Protein AF-0000000077267134 (afdb_homodimer)

pLDDT: mean 88.97, std 12.23, range [21.78, 98.44]

Sequence (560 aa):
MHARSVDGQFRLDPKGKKVLKPWKDDPPGSPCFHYQNRLGTGVVPVRLVSFPCSGNTWFRYLVESATGIFTGSVYNDKHLYEGGYRGELEVPDNGKTLLQKTHAFTYTIKQYLSDFKKRYSNNELFHPALLLIRNPARAIISFYKFTVSESHTGQIDEKHFHSEEFHRLFNIWLAHWESLVLDRLLGSRAPVYVVYYEELVASPLHTLRQVFTFLGTPVNEGRMRCLENHLEGKFKRRGNKHIDPYTPEEKNYINVATHKVNHTLQMLGYPPLPTYPDVMMHARSVDGQFRLDPKGKKVLKPWKDDPPGSPCFHYQNRLGTGVVPVRLVSFPCSGNTWFRYLVESATGIFTGSVYNDKHLYEGGYRGELEVPDNGKTLLQKTHAFTYTIKQYLSDFKKRYSNNELFHPALLLIRNPARAIISFYKFTVSESHTGQIDEKHFHSEEFHRLFNIWLAHWESLVLDRLLGSRAPVYVVYYEELVASPLHTLRQVFTFLGTPVNEGRMRCLENHLEGKFKRRGNKHIDPYTPEEKNYINVATHKVNHTLQMLGYPPLPTYPDVM

Secondary structure (DSSP, 8-state):
-----TTSSS-B-TT---EE-TTTTSPTT-TTTT--EE-BSSPPPEEEEE-TTSSHHHHHHHHHHHHSB--EESS--HHHHHTT-TTTTSPTTSSS-SEEEE-S-SS-HHHHHH-HHHHHTT-GGGS-EEEEE--HHHHHHHHHHHHHH-STT----GGGGGSHHHHHHHHHHHHHHHHHHHHHHHH-SS-EEEEEHHHHHH-HHHHHHHHHHHHTPPP-HHHHHHHHT--S-S-------------HHHHHHHHHHHHHHHHHHHHTTPPPPPP-GGG-/-----TTSSS-B-TT---EE-TTTTSPTT-TTTT--EE-BSSPPP-EEEE-TTSSHHHHHHHHHHHHSB--EESS--HHHHHTT-TTTTSPTTSSS-S-EEE-S-SS-HHHHHH-HHHHHTT-GGGS-EEEEE--HHHHHHHHHHHHHHTSTT----GGGGGSHHHHHHHHHHHHHHHHHHHHHHHH-SS-EEEEEHHHHHH-HHHHHHHHHHHHTPPP-HHHHHHHHT--S-S-------------HHHHHHHHHHHHHHHHHHHHTTPPPPPP-TTT-

Nearest PDB structures (foldseek):
  5x2b-assembly8_H  TM=5.931E-01  e=7.982E-07  Mus musculus
  2zvq-assembly1_X  TM=5.721E-01  e=7.361E-06  Mus musculus
  3u3r-assembly1_A  TM=5.781E-01  e=3.110E-05  Homo sapiens
  5x2b-assembly7_G  TM=5.443E-01  e=3.724E-05  Mus musculus
  2z6v-assembly1_A  TM=5.030E-01  e=9.530E-04  Mycobacterium avium

InterPro domains:
  IPR027417 P-loop containing nucleoside triphosphate hydrolase [G3DSA:3.40.50.300] (34-263)
  IPR027417 P-loop containing nucleoside triphosphate hydrolase [SSF52540] (46-254)
  IPR051589 Sialate:O-sulfotransferase [PTHR45964] (44-275)

Structure (mmCIF, N/CA/C/O backbone):
data_AF-0000000077267134-model_v1
#
loop_
_entity.id
_entity.type
_entity.pdbx_description
1 polymer Sulfotransferase
#
loop_
_atom_site.group_PDB
_atom_site.id
_atom_site.type_symbol
_atom_site.label_atom_id
_atom_site.label_alt_id
_atom_site.label_comp_id
_atom_site.label_asym_id
_atom_site.label_entity_id
_atom_site.label_seq_id
_atom_site.pdbx_PDB_ins_code
_atom_site.Cartn_x
_atom_site.Cartn_y
_atom_site.Cartn_z
_atom_site.occupancy
_atom_site.B_iso_or_equiv
_atom_site.auth_seq_id
_atom_site.auth_comp_id
_atom_site.auth_asym_id
_atom_site.auth_atom_id
_atom_site.pdbx_PDB_model_num
ATOM 1 N N . MET A 1 1 ? 21.516 -33.344 -33.75 1 21.78 1 MET A N 1
ATOM 2 C CA . MET A 1 1 ? 20.109 -33.688 -33.781 1 21.78 1 MET A CA 1
ATOM 3 C C . MET A 1 1 ? 19.344 -32.969 -32.688 1 21.78 1 MET A C 1
ATOM 5 O O . MET A 1 1 ? 19.516 -33.25 -31.5 1 21.78 1 MET A O 1
ATOM 9 N N . HIS A 1 2 ? 19.141 -31.703 -32.812 1 30.14 2 HIS A N 1
ATOM 10 C CA . HIS A 1 2 ? 18.547 -30.781 -31.859 1 30.14 2 HIS A CA 1
ATOM 11 C C . HIS A 1 2 ? 17.188 -31.281 -31.375 1 30.14 2 HIS A C 1
ATOM 13 O O . HIS A 1 2 ? 16.297 -31.516 -32.188 1 30.14 2 HIS A O 1
ATOM 19 N N . ALA A 1 3 ? 17.25 -32.219 -30.406 1 35.53 3 ALA A N 1
ATOM 20 C CA . ALA A 1 3 ? 16.062 -32.875 -29.891 1 35.53 3 ALA A CA 1
ATOM 21 C C . ALA A 1 3 ? 14.852 -31.953 -29.922 1 35.53 3 ALA A C 1
ATOM 23 O O . ALA A 1 3 ? 14.898 -30.844 -29.375 1 35.53 3 ALA A O 1
ATOM 24 N N . ARG A 1 4 ? 14.148 -32 -30.953 1 39.78 4 ARG A N 1
ATOM 25 C CA . ARG A 1 4 ? 12.828 -31.422 -31.172 1 39.78 4 ARG A CA 1
ATOM 26 C C . ARG A 1 4 ? 11.953 -31.562 -29.938 1 39.78 4 ARG A C 1
ATOM 28 O O . ARG A 1 4 ? 12.062 -32.562 -29.203 1 39.78 4 ARG A O 1
ATOM 35 N N . SER A 1 5 ? 11.367 -30.375 -29.312 1 41.56 5 SER A N 1
ATOM 36 C CA . SER A 1 5 ? 10.531 -30.094 -28.156 1 41.56 5 SER A CA 1
ATOM 37 C C . SER A 1 5 ? 9.289 -30.969 -28.141 1 41.56 5 SER A C 1
ATOM 39 O O . SER A 1 5 ? 8.859 -31.453 -29.188 1 41.56 5 SER A O 1
ATOM 41 N N . VAL A 1 6 ? 8.898 -31.562 -27.156 1 41.94 6 VAL A N 1
ATOM 42 C CA . VAL A 1 6 ? 7.73 -32.438 -27.094 1 41.94 6 VAL A CA 1
ATOM 43 C C . VAL A 1 6 ? 6.754 -32.094 -28.203 1 41.94 6 VAL A C 1
ATOM 45 O O . VAL A 1 6 ? 6.477 -32.906 -29.078 1 41.94 6 VAL A O 1
ATOM 48 N N . ASP A 1 7 ? 5.859 -31.219 -28.156 1 49.53 7 ASP A N 1
ATOM 49 C CA . ASP A 1 7 ? 4.871 -30.875 -29.172 1 49.53 7 ASP A CA 1
ATOM 50 C C . ASP A 1 7 ? 5.352 -29.703 -30.047 1 49.53 7 ASP A C 1
ATOM 52 O O . ASP A 1 7 ? 4.543 -29.016 -30.672 1 49.53 7 ASP A O 1
ATOM 56 N N . GLY A 1 8 ? 6.793 -29.562 -30.109 1 51.44 8 GLY A N 1
ATOM 57 C CA . GLY A 1 8 ? 7.418 -28.594 -30.984 1 51.44 8 GLY A CA 1
ATOM 58 C C . GLY A 1 8 ? 7.43 -27.188 -30.422 1 51.44 8 GLY A C 1
ATOM 59 O O . GLY A 1 8 ? 7.922 -26.25 -31.062 1 51.44 8 GLY A O 1
ATOM 60 N N . GLN A 1 9 ? 6.867 -27.031 -29.234 1 62.84 9 GLN A N 1
ATOM 61 C CA . GLN A 1 9 ? 6.723 -25.656 -28.75 1 62.84 9 GLN A CA 1
ATOM 62 C C . GLN A 1 9 ? 7.832 -25.297 -27.766 1 62.84 9 GLN A C 1
ATOM 64 O O . GLN A 1 9 ? 8.383 -24.203 -27.828 1 62.84 9 GLN A O 1
ATOM 69 N N . PHE A 1 10 ? 8.234 -26.219 -26.875 1 73.88 10 PHE A N 1
ATOM 70 C CA . PHE A 1 10 ? 9.258 -26 -25.859 1 73.88 10 PHE A CA 1
ATOM 71 C C . PHE A 1 10 ? 10.391 -27.016 -25.984 1 73.88 10 PHE A C 1
ATOM 73 O O . PHE A 1 10 ? 10.156 -28.156 -26.375 1 73.88 10 PHE A O 1
ATOM 80 N N . ARG A 1 11 ? 11.688 -26.484 -25.781 1 80.12 11 ARG A N 1
ATOM 81 C CA . ARG A 1 11 ? 12.789 -27.438 -25.625 1 80.12 11 ARG A CA 1
ATOM 82 C C . ARG A 1 11 ? 12.688 -28.156 -24.281 1 80.12 11 ARG A C 1
ATOM 84 O O . ARG A 1 11 ? 12.406 -27.547 -23.25 1 80.12 11 ARG A O 1
ATOM 91 N N . LEU A 1 12 ? 12.688 -29.516 -24.328 1 84.81 12 LEU A N 1
ATOM 92 C CA . LEU A 1 12 ? 12.539 -30.344 -23.125 1 84.81 12 LEU A CA 1
ATOM 93 C C . LEU A 1 12 ? 13.898 -30.703 -22.547 1 84.81 12 LEU A C 1
ATOM 95 O O . LEU A 1 12 ? 14.898 -30.766 -23.266 1 84.81 12 LEU A O 1
ATOM 99 N N . ASP A 1 13 ? 13.914 -30.781 -21.266 1 82.06 13 ASP A N 1
ATOM 100 C CA . ASP A 1 13 ? 15.125 -31.234 -20.594 1 82.06 13 ASP A CA 1
ATOM 101 C C . ASP A 1 13 ? 15.531 -32.625 -21.062 1 82.06 13 ASP A C 1
ATOM 103 O O . ASP A 1 13 ? 14.805 -33.594 -20.844 1 82.06 13 ASP A O 1
ATOM 107 N N . PRO A 1 14 ? 16.641 -32.75 -21.812 1 72.81 14 PRO A N 1
ATOM 108 C CA . PRO A 1 14 ? 17.016 -34.031 -22.375 1 72.81 14 PRO A CA 1
ATOM 109 C C . PRO A 1 14 ? 17.312 -35.062 -21.312 1 72.81 14 PRO A C 1
ATOM 111 O O . PRO A 1 14 ? 17.203 -36.281 -21.562 1 72.81 14 PRO A O 1
ATOM 114 N N . LYS A 1 15 ? 17.859 -34.562 -20.188 1 70.88 15 LYS A N 1
ATOM 115 C CA . LYS A 1 15 ? 18.25 -35.469 -19.109 1 70.88 15 LYS A CA 1
ATOM 116 C C . LYS A 1 15 ? 17.094 -35.688 -18.141 1 70.88 15 LYS A C 1
ATOM 118 O O . LYS A 1 15 ? 17.266 -36.344 -17.109 1 70.88 15 LYS A O 1
ATOM 123 N N . GLY A 1 16 ? 15.812 -35.219 -18.5 1 66.25 16 GLY A N 1
ATOM 124 C CA . GLY A 1 16 ? 14.766 -35.125 -17.5 1 66.25 16 GLY A CA 1
ATOM 125 C C . GLY A 1 16 ? 14.055 -36.438 -17.266 1 66.25 16 GLY A C 1
ATOM 126 O O . GLY A 1 16 ? 13.586 -37.094 -18.203 1 66.25 16 GLY A O 1
ATOM 127 N N . LYS A 1 17 ? 14.211 -36.969 -16.047 1 77.44 17 LYS A N 1
ATOM 128 C CA . LYS A 1 17 ? 13.602 -38.219 -15.625 1 77.44 17 LYS A CA 1
ATOM 129 C C . LYS A 1 17 ? 12.188 -38 -15.094 1 77.44 17 LYS A C 1
ATOM 131 O O . LYS A 1 17 ? 11.43 -38.969 -14.93 1 77.44 17 LYS A O 1
ATOM 136 N N . LYS A 1 18 ? 11.844 -36.781 -15.016 1 86.31 18 LYS A N 1
ATOM 137 C CA . LYS A 1 18 ? 10.516 -36.5 -14.477 1 86.31 18 LYS A CA 1
ATOM 138 C C . LYS A 1 18 ? 9.477 -36.438 -15.594 1 86.31 18 LYS A C 1
ATOM 140 O O . LYS A 1 18 ? 9.562 -35.562 -16.453 1 86.31 18 LYS A O 1
ATOM 145 N N . VAL A 1 19 ? 8.648 -37.375 -15.648 1 91.44 19 VAL A N 1
ATOM 146 C CA . VAL A 1 19 ? 7.605 -37.406 -16.656 1 91.44 19 VAL A CA 1
ATOM 147 C C . VAL A 1 19 ? 6.258 -37.719 -16.016 1 91.44 19 VAL A C 1
ATOM 149 O O . VAL A 1 19 ? 6.18 -38.531 -15.078 1 91.44 19 VAL A O 1
ATOM 152 N N . LEU A 1 20 ? 5.203 -37 -16.422 1 93.56 20 LEU A N 1
ATOM 153 C CA . LEU A 1 20 ? 3.842 -37.25 -15.953 1 93.56 20 LEU A CA 1
ATOM 154 C C . LEU A 1 20 ? 2.863 -37.281 -17.125 1 93.56 20 LEU A C 1
ATOM 156 O O . LEU A 1 20 ? 2.91 -36.438 -18 1 93.56 20 LEU A O 1
ATOM 160 N N . LYS A 1 21 ? 2.076 -38.312 -17.125 1 92.69 21 LYS A N 1
ATOM 161 C CA . LYS A 1 21 ? 0.956 -38.344 -18.062 1 92.69 21 LYS A CA 1
ATOM 162 C C . LYS A 1 21 ? -0.325 -37.844 -17.406 1 92.69 21 LYS A C 1
ATOM 164 O O . LYS A 1 21 ? -0.958 -38.562 -16.625 1 92.69 21 LYS A O 1
ATOM 169 N N . PRO A 1 22 ? -0.737 -36.625 -17.781 1 92.5 22 PRO A N 1
ATOM 170 C CA . PRO A 1 22 ? -1.852 -36 -17.047 1 92.5 22 PRO A CA 1
ATOM 171 C C . PRO A 1 22 ? -3.174 -36.75 -17.281 1 92.5 22 PRO A C 1
ATOM 173 O O . PRO A 1 22 ? -4.066 -36.688 -16.422 1 92.5 22 PRO A O 1
ATOM 176 N N . TRP A 1 23 ? -3.328 -37.438 -18.359 1 94 23 TRP A N 1
ATOM 177 C CA . TRP A 1 23 ? -4.605 -38.062 -18.719 1 94 23 TRP A CA 1
ATOM 178 C C . TRP A 1 23 ? -4.438 -39.562 -18.953 1 94 23 TRP A C 1
ATOM 180 O O . TRP A 1 23 ? -5.047 -40.125 -19.859 1 94 23 TRP A O 1
ATOM 190 N N . LYS A 1 24 ? -3.609 -40.125 -18.156 1 89.94 24 LYS A N 1
ATOM 191 C CA . LYS A 1 24 ? -3.299 -41.562 -18.281 1 89.94 24 LYS A CA 1
ATOM 192 C C . LYS A 1 24 ? -4.531 -42.406 -18.016 1 89.94 24 LYS A C 1
ATOM 194 O O . LYS A 1 24 ? -4.609 -43.562 -18.453 1 89.94 24 LYS A O 1
ATOM 199 N N . ASP A 1 25 ? -5.449 -41.844 -17.281 1 89.38 25 ASP A N 1
ATOM 200 C CA . ASP A 1 25 ? -6.621 -42.625 -16.875 1 89.38 25 ASP A CA 1
ATOM 201 C C . ASP A 1 25 ? -7.711 -42.562 -17.938 1 89.38 25 ASP A C 1
ATOM 203 O O . ASP A 1 25 ? -8.781 -43.156 -17.766 1 89.38 25 ASP A O 1
ATOM 207 N N . ASP A 1 26 ? -7.488 -41.781 -18.984 1 92 26 ASP A N 1
ATOM 208 C CA . ASP A 1 26 ? -8.445 -41.75 -20.078 1 92 26 ASP A CA 1
ATOM 209 C C . ASP A 1 26 ? -8.625 -43.156 -20.688 1 92 26 ASP A C 1
ATOM 211 O O . ASP A 1 26 ? -7.723 -44 -20.609 1 92 26 ASP A O 1
ATOM 215 N N . PRO A 1 27 ? -9.812 -43.469 -21.25 1 89.69 27 PRO A N 1
ATOM 216 C CA . PRO A 1 27 ? -10.031 -44.781 -21.875 1 89.69 27 PRO A CA 1
ATOM 217 C C . PRO A 1 27 ? -9.031 -45.062 -22.984 1 89.69 27 PRO A C 1
ATOM 219 O O . PRO A 1 27 ? -8.5 -44.156 -23.609 1 89.69 27 PRO A O 1
ATOM 222 N N . PRO A 1 28 ? -8.867 -46.406 -23.094 1 84.44 28 PRO A N 1
ATOM 223 C CA . PRO A 1 28 ? -7.969 -46.781 -24.188 1 84.44 28 PRO A CA 1
ATOM 224 C C . PRO A 1 28 ? -8.391 -46.188 -25.531 1 84.44 28 PRO A C 1
ATOM 226 O O . PRO A 1 28 ? -9.578 -46.156 -25.844 1 84.44 28 PRO A O 1
ATOM 229 N N . GLY A 1 29 ? -7.531 -45.688 -26.281 1 87.94 29 GLY A N 1
ATOM 230 C CA . GLY A 1 29 ? -7.816 -45.094 -27.578 1 87.94 29 GLY A CA 1
ATOM 231 C C . GLY A 1 29 ? -8.008 -43.594 -27.531 1 87.94 29 GLY A C 1
ATOM 232 O O . GLY A 1 29 ? -8.102 -42.938 -28.562 1 87.94 29 GLY A O 1
ATOM 233 N N . SER A 1 30 ? -8.078 -43.031 -26.359 1 91.12 30 SER A N 1
ATOM 234 C CA . SER A 1 30 ? -8.188 -41.594 -26.234 1 91.12 30 SER A CA 1
ATOM 235 C C . SER A 1 30 ? -6.977 -40.875 -26.828 1 91.12 30 SER A C 1
ATOM 237 O O . SER A 1 30 ? -5.836 -41.281 -26.578 1 91.12 30 SER A O 1
ATOM 239 N N . PRO A 1 31 ? -7.254 -39.875 -27.625 1 92.38 31 PRO A N 1
ATOM 240 C CA . PRO A 1 31 ? -6.133 -39.094 -28.172 1 92.38 31 PRO A CA 1
ATOM 241 C C . PRO A 1 31 ? -5.336 -38.375 -27.109 1 92.38 31 PRO A C 1
ATOM 243 O O . PRO A 1 31 ? -4.23 -37.875 -27.375 1 92.38 31 PRO A O 1
ATOM 246 N N . CYS A 1 32 ? -5.836 -38.312 -25.906 1 95.38 32 CYS A N 1
ATOM 247 C CA . CYS A 1 32 ? -5.199 -37.5 -24.859 1 95.38 32 CYS A CA 1
ATOM 248 C C . CYS A 1 32 ? -4.184 -38.344 -24.094 1 95.38 32 CYS A C 1
ATOM 250 O O . CYS A 1 32 ? -3.344 -37.781 -23.375 1 95.38 32 CYS A O 1
ATOM 252 N N . PHE A 1 33 ? -4.219 -39.625 -24.266 1 92.25 33 PHE A N 1
ATOM 253 C CA . PHE A 1 33 ? -3.465 -40.594 -23.453 1 92.25 33 PHE A CA 1
ATOM 254 C C . PHE A 1 33 ? -1.968 -40.406 -23.672 1 92.25 33 PHE A C 1
ATOM 256 O O . PHE A 1 33 ? -1.17 -40.688 -22.766 1 92.25 33 PHE A O 1
ATOM 263 N N . HIS A 1 34 ? -1.582 -39.938 -24.766 1 88.81 34 HIS A N 1
ATOM 264 C CA . HIS A 1 34 ? -0.178 -39.969 -25.172 1 88.81 34 HIS A CA 1
ATOM 265 C C . HIS A 1 34 ? 0.542 -38.719 -24.672 1 88.81 34 HIS A C 1
ATOM 267 O O . HIS A 1 34 ? 1.772 -38.625 -24.719 1 88.81 34 HIS A O 1
ATOM 273 N N . TYR A 1 35 ? -0.201 -37.719 -24.203 1 92.81 35 TYR A N 1
ATOM 274 C CA . TYR A 1 35 ? 0.438 -36.469 -23.797 1 92.81 35 TYR A CA 1
ATOM 275 C C . TYR A 1 35 ? 1.226 -36.656 -22.5 1 92.81 35 TYR A C 1
ATOM 277 O O . TYR A 1 35 ? 0.796 -37.406 -21.609 1 92.81 35 TYR A O 1
ATOM 285 N N . GLN A 1 36 ? 2.41 -36 -22.438 1 92.62 36 GLN A N 1
ATOM 286 C CA . GLN A 1 36 ? 3.293 -36.062 -21.281 1 92.62 36 GLN A CA 1
ATOM 287 C C . GLN A 1 36 ? 3.709 -34.656 -20.859 1 92.62 36 GLN A C 1
ATOM 289 O O . GLN A 1 36 ? 3.887 -33.781 -21.703 1 92.62 36 GLN A O 1
ATOM 294 N N . ASN A 1 37 ? 3.766 -34.469 -19.578 1 94.62 37 ASN A N 1
ATOM 295 C CA . ASN A 1 37 ? 4.41 -33.281 -19.016 1 94.62 37 ASN A CA 1
ATOM 296 C C . ASN A 1 37 ? 5.859 -33.562 -18.641 1 94.62 37 ASN A C 1
ATOM 298 O O . ASN A 1 37 ? 6.172 -34.625 -18.109 1 94.62 37 ASN A O 1
ATOM 302 N N . ARG A 1 38 ? 6.707 -32.625 -18.891 1 94.25 38 ARG A N 1
ATOM 303 C CA . ARG A 1 38 ? 8.133 -32.781 -18.625 1 94.25 38 ARG A CA 1
ATOM 304 C C . ARG A 1 38 ? 8.742 -31.438 -18.203 1 94.25 38 ARG A C 1
ATOM 306 O O . ARG A 1 38 ? 8.094 -30.391 -18.281 1 94.25 38 ARG A O 1
ATOM 313 N N . LEU A 1 39 ? 9.969 -31.531 -17.719 1 93.75 39 LEU A N 1
ATOM 314 C CA . LEU A 1 39 ? 10.734 -30.328 -17.484 1 93.75 39 LEU A CA 1
ATOM 315 C C . LEU A 1 39 ? 11.258 -29.75 -18.797 1 93.75 39 LEU A C 1
ATOM 317 O O . LEU A 1 39 ? 11.617 -30.484 -19.703 1 93.75 39 LEU A O 1
ATOM 321 N N . GLY A 1 40 ? 11.242 -28.438 -18.828 1 90.88 40 GLY A N 1
ATOM 322 C CA . GLY A 1 40 ? 11.82 -27.781 -19.984 1 90.88 40 GLY A CA 1
ATOM 323 C C . GLY A 1 40 ? 13.297 -27.453 -19.812 1 90.88 40 GLY A C 1
ATOM 324 O O . GLY A 1 40 ? 13.945 -27.969 -18.906 1 90.88 40 GLY A O 1
ATOM 325 N N . THR A 1 41 ? 13.844 -26.797 -20.859 1 89.19 41 THR A N 1
ATOM 326 C CA . THR A 1 41 ? 15.188 -26.234 -20.797 1 89.19 41 THR A CA 1
ATOM 327 C C . THR A 1 41 ? 15.211 -24.844 -21.422 1 89.19 41 THR A C 1
ATOM 329 O O . THR A 1 41 ? 14.547 -24.594 -22.438 1 89.19 41 THR A O 1
ATOM 332 N N . GLY A 1 42 ? 15.922 -23.953 -20.719 1 86.81 42 GLY A N 1
ATOM 333 C CA . GLY A 1 42 ? 16.016 -22.594 -21.234 1 86.81 42 GLY A CA 1
ATOM 334 C C . GLY A 1 42 ? 14.734 -21.812 -21.109 1 86.81 42 GLY A C 1
ATOM 335 O O . GLY A 1 42 ? 14.453 -20.922 -21.922 1 86.81 42 GLY A O 1
ATOM 336 N N . VAL A 1 43 ? 13.852 -22.203 -20.25 1 86.62 43 VAL A N 1
ATOM 337 C CA . VAL A 1 43 ? 12.578 -21.531 -20.031 1 86.62 43 VAL A CA 1
ATOM 338 C C . VAL A 1 43 ? 12.789 -20.25 -19.234 1 86.62 43 VAL A C 1
ATOM 340 O O . VAL A 1 43 ? 13.508 -20.25 -18.219 1 86.62 43 VAL A O 1
ATOM 343 N N . VAL A 1 44 ? 12.32 -19.141 -19.688 1 81.5 44 VAL A N 1
ATOM 344 C CA . VAL A 1 44 ? 12.391 -17.891 -18.938 1 81.5 44 VAL A CA 1
ATOM 345 C C . VAL A 1 44 ? 11.383 -17.922 -17.797 1 81.5 44 VAL A C 1
ATOM 347 O O . VAL A 1 44 ? 10.188 -18.109 -18.016 1 81.5 44 VAL A O 1
ATOM 350 N N . PRO A 1 45 ? 11.891 -17.734 -16.688 1 81.5 45 PRO A N 1
ATOM 351 C CA . PRO A 1 45 ? 10.984 -17.859 -15.539 1 81.5 45 PRO A CA 1
ATOM 352 C C . PRO A 1 45 ? 10.016 -16.672 -15.422 1 81.5 45 PRO A C 1
ATOM 354 O O . PRO A 1 45 ? 10.414 -15.531 -15.617 1 81.5 45 PRO A O 1
ATOM 357 N N . VAL A 1 46 ? 8.75 -16.953 -15.258 1 93.88 46 VAL A N 1
ATOM 358 C CA . VAL A 1 46 ? 7.691 -16 -14.945 1 93.88 46 VAL A CA 1
ATOM 359 C C . VAL A 1 46 ? 7.117 -16.312 -13.562 1 93.88 46 VAL A C 1
ATOM 361 O O . VAL A 1 46 ? 6.875 -17.469 -13.227 1 93.88 46 VAL A O 1
ATOM 364 N N . ARG A 1 47 ? 7.012 -15.266 -12.75 1 94.81 47 ARG A N 1
ATOM 365 C CA . ARG A 1 47 ? 6.449 -15.477 -11.422 1 94.81 47 ARG A CA 1
ATOM 366 C C . ARG A 1 47 ? 4.93 -15.57 -11.477 1 94.81 47 ARG A C 1
ATOM 368 O O . ARG A 1 47 ? 4.277 -14.812 -12.195 1 94.81 47 ARG A O 1
ATOM 375 N N . LEU A 1 48 ? 4.441 -16.578 -10.867 1 96.38 48 LEU A N 1
ATOM 376 C CA . LEU A 1 48 ? 3.014 -16.641 -10.578 1 96.38 48 LEU A CA 1
ATOM 377 C C . LEU A 1 48 ? 2.73 -16.141 -9.156 1 96.38 48 LEU A C 1
ATOM 379 O O . LEU A 1 48 ? 2.92 -16.891 -8.195 1 96.38 48 LEU A O 1
ATOM 383 N N . VAL A 1 49 ? 2.293 -14.906 -9.078 1 95.69 49 VAL A N 1
ATOM 384 C CA . VAL A 1 49 ? 2.143 -14.227 -7.797 1 95.69 49 VAL A CA 1
ATOM 385 C C . VAL A 1 49 ? 0.67 -14.195 -7.395 1 95.69 49 VAL A C 1
ATOM 387 O O . VAL A 1 49 ? -0.19 -13.82 -8.195 1 95.69 49 VAL A O 1
ATOM 390 N N . SER A 1 50 ? 0.446 -14.602 -6.156 1 96.38 50 SER A N 1
ATOM 391 C CA . SER A 1 50 ? -0.925 -14.523 -5.66 1 96.38 50 SER A CA 1
ATOM 392 C C . SER A 1 50 ? -0.966 -14.547 -4.137 1 96.38 50 SER A C 1
ATOM 394 O O . SER A 1 50 ? -0.01 -14.984 -3.492 1 96.38 50 SER A O 1
ATOM 396 N N . PHE A 1 51 ? -2.033 -13.977 -3.582 1 96.25 51 PHE A N 1
ATOM 397 C CA . PHE A 1 51 ? -2.365 -14.266 -2.193 1 96.25 51 PHE A CA 1
ATOM 398 C C . PHE A 1 51 ? -2.57 -15.758 -1.987 1 96.25 51 PHE A C 1
ATOM 400 O O . PHE A 1 51 ? -3.047 -16.453 -2.887 1 96.25 51 PHE A O 1
ATOM 407 N N . PRO A 1 52 ? -2.219 -16.328 -0.8 1 94.5 52 PRO A N 1
ATOM 408 C CA . PRO A 1 52 ? -2.387 -17.766 -0.585 1 94.5 52 PRO A CA 1
ATOM 409 C C . PRO A 1 52 ? -3.824 -18.234 -0.809 1 94.5 52 PRO A C 1
ATOM 411 O O . PRO A 1 52 ? -4.77 -17.516 -0.477 1 94.5 52 PRO A O 1
ATOM 414 N N . CYS A 1 53 ? -3.975 -19.391 -1.388 1 93.62 53 CYS A N 1
ATOM 415 C CA . CYS A 1 53 ? -5.246 -20.078 -1.614 1 93.62 53 CYS A CA 1
ATOM 416 C C . CYS A 1 53 ? -6.133 -19.266 -2.555 1 93.62 53 CYS A C 1
ATOM 418 O O . CYS A 1 53 ? -7.336 -19.141 -2.32 1 93.62 53 CYS A O 1
ATOM 420 N N . SER A 1 54 ? -5.473 -18.734 -3.578 1 95.19 54 SER A N 1
ATOM 421 C CA . SER A 1 54 ? -6.191 -17.969 -4.594 1 95.19 54 SER A CA 1
ATOM 422 C C . SER A 1 54 ? -6.25 -18.719 -5.918 1 95.19 54 SER A C 1
ATOM 424 O O . SER A 1 54 ? -6.398 -18.125 -6.98 1 95.19 54 SER A O 1
ATOM 426 N N . GLY A 1 55 ? -6.012 -20.016 -5.891 1 93.38 55 GLY A N 1
ATOM 427 C CA . GLY A 1 55 ? -6.242 -20.828 -7.066 1 93.38 55 GLY A CA 1
ATOM 428 C C . GLY A 1 55 ? -4.973 -21.141 -7.836 1 93.38 55 GLY A C 1
ATOM 429 O O . GLY A 1 55 ? -5.027 -21.562 -9 1 93.38 55 GLY A O 1
ATOM 430 N N . ASN A 1 56 ? -3.826 -20.984 -7.211 1 92.94 56 ASN A N 1
ATOM 431 C CA . ASN A 1 56 ? -2.543 -21.203 -7.867 1 92.94 56 ASN A CA 1
ATOM 432 C C . ASN A 1 56 ? -2.379 -22.656 -8.312 1 92.94 56 ASN A C 1
ATOM 434 O O . ASN A 1 56 ? -1.931 -22.922 -9.43 1 92.94 56 ASN A O 1
ATOM 438 N N . THR A 1 57 ? -2.768 -23.578 -7.395 1 93 57 THR A N 1
ATOM 439 C CA . THR A 1 57 ? -2.578 -24.984 -7.691 1 93 57 THR A CA 1
ATOM 440 C C . THR A 1 57 ? -3.389 -25.391 -8.922 1 93 57 THR A C 1
ATOM 442 O O . THR A 1 57 ? -2.879 -26.078 -9.812 1 93 57 THR A O 1
ATOM 445 N N . TRP A 1 58 ? -4.582 -24.969 -8.984 1 95.12 58 TRP A N 1
ATOM 446 C CA . TRP A 1 58 ? -5.43 -25.281 -10.133 1 95.12 58 TRP A CA 1
ATOM 447 C C . TRP A 1 58 ? -4.902 -24.609 -11.398 1 95.12 58 TRP A C 1
ATOM 449 O O . TRP A 1 58 ? -4.867 -25.219 -12.461 1 95.12 58 TRP A O 1
ATOM 459 N N . PHE A 1 59 ? -4.52 -23.344 -11.258 1 96.56 59 PHE A N 1
ATOM 460 C CA . PHE A 1 59 ? -3.969 -22.609 -12.391 1 96.56 59 PHE A CA 1
ATOM 461 C C . PHE A 1 59 ? -2.736 -23.312 -12.945 1 96.56 59 PHE A C 1
ATOM 463 O O . PHE A 1 59 ? -2.598 -23.469 -14.164 1 96.56 59 PHE A O 1
ATOM 470 N N . ARG A 1 60 ? -1.893 -23.766 -12.094 1 96.06 60 ARG A N 1
ATOM 471 C CA . ARG A 1 60 ? -0.694 -24.484 -12.5 1 96.06 60 ARG A CA 1
ATOM 472 C C . ARG A 1 60 ? -1.057 -25.781 -13.211 1 96.06 60 ARG A C 1
ATOM 474 O O . ARG A 1 60 ? -0.414 -26.156 -14.195 1 96.06 60 ARG A O 1
ATOM 481 N N . TYR A 1 61 ? -2.045 -26.484 -12.711 1 95.69 61 TYR A N 1
ATOM 482 C CA . TYR A 1 61 ? -2.529 -27.688 -13.391 1 95.69 61 TYR A CA 1
ATOM 483 C C . TYR A 1 61 ? -2.936 -27.375 -14.828 1 95.69 61 TYR A C 1
ATOM 485 O O . TYR A 1 61 ? -2.541 -28.078 -15.758 1 95.69 61 TYR A O 1
ATOM 493 N N . LEU A 1 62 ? -3.676 -26.312 -14.984 1 96.62 62 LEU A N 1
ATOM 494 C CA . LEU A 1 62 ? -4.156 -25.922 -16.312 1 96.62 62 LEU A CA 1
ATOM 495 C C . LEU A 1 62 ? -2.988 -25.594 -17.234 1 96.62 62 LEU A C 1
ATOM 497 O O . LEU A 1 62 ? -2.951 -26.062 -18.375 1 96.62 62 LEU A O 1
ATOM 501 N N . VAL A 1 63 ? -2.043 -24.859 -16.75 1 96.06 63 VAL A N 1
ATOM 502 C CA . VAL A 1 63 ? -0.905 -24.422 -17.547 1 96.06 63 VAL A CA 1
ATOM 503 C C . VAL A 1 63 ? -0.055 -25.641 -17.938 1 96.06 63 VAL A C 1
ATOM 505 O O . VAL A 1 63 ? 0.322 -25.781 -19.109 1 96.06 63 VAL A O 1
ATOM 508 N N . GLU A 1 64 ? 0.212 -26.516 -17 1 95.44 64 GLU A N 1
ATOM 509 C CA . GLU A 1 64 ? 1.006 -27.703 -17.266 1 95.44 64 GLU A CA 1
ATOM 510 C C . GLU A 1 64 ? 0.305 -28.609 -18.281 1 95.44 64 GLU A C 1
ATOM 512 O O . GLU A 1 64 ? 0.944 -29.156 -19.188 1 95.44 64 GLU A O 1
ATOM 517 N N . SER A 1 65 ? -0.958 -28.766 -18.062 1 95.38 65 SER A N 1
ATOM 518 C CA . SER A 1 65 ? -1.73 -29.609 -18.969 1 95.38 65 SER A CA 1
ATOM 519 C C . SER A 1 65 ? -1.775 -29.047 -20.375 1 95.38 65 SER A C 1
ATOM 521 O O . SER A 1 65 ? -1.697 -29.781 -21.359 1 95.38 65 SER A O 1
ATOM 523 N N . ALA A 1 66 ? -1.839 -27.781 -20.484 1 95.38 66 ALA A N 1
ATOM 524 C CA . ALA A 1 66 ? -1.986 -27.125 -21.781 1 95.38 66 ALA A CA 1
ATOM 525 C C . ALA A 1 66 ? -0.646 -27.031 -22.5 1 95.38 66 ALA A C 1
ATOM 527 O O . ALA A 1 66 ? -0.6 -26.984 -23.734 1 95.38 66 ALA A O 1
ATOM 528 N N . THR A 1 67 ? 0.463 -27.031 -21.828 1 93.5 67 THR A N 1
ATOM 529 C CA . THR A 1 67 ? 1.751 -26.75 -22.453 1 93.5 67 THR A CA 1
ATOM 530 C C . THR A 1 67 ? 2.623 -28 -22.469 1 93.5 67 THR A C 1
ATOM 532 O O . THR A 1 67 ? 3.535 -28.125 -23.281 1 93.5 67 THR A O 1
ATOM 535 N N . GLY A 1 68 ? 2.438 -28.828 -21.438 1 93.56 68 GLY A N 1
ATOM 536 C CA . GLY A 1 68 ? 3.285 -30 -21.266 1 93.56 68 GLY A CA 1
ATOM 537 C C . GLY A 1 68 ? 4.551 -29.719 -20.484 1 93.56 68 GLY A C 1
ATOM 538 O O . GLY A 1 68 ? 5.426 -30.578 -20.375 1 93.56 68 GLY A O 1
ATOM 539 N N . ILE A 1 69 ? 4.66 -28.5 -19.922 1 94.06 69 ILE A N 1
ATOM 540 C CA . ILE A 1 69 ? 5.844 -28.109 -19.172 1 94.06 69 ILE A CA 1
ATOM 541 C C . ILE A 1 69 ? 5.477 -27.922 -17.703 1 94.06 69 ILE A C 1
ATOM 543 O O . ILE A 1 69 ? 4.473 -27.266 -17.375 1 94.06 69 ILE A O 1
ATOM 547 N N . PHE A 1 70 ? 6.297 -28.469 -16.828 1 95 70 PHE A N 1
ATOM 548 C CA . PHE A 1 70 ? 6.039 -28.359 -15.406 1 95 70 PHE A CA 1
ATOM 549 C C . PHE A 1 70 ? 6.227 -26.922 -14.93 1 95 70 PHE A C 1
ATOM 551 O O . PHE A 1 70 ? 6.949 -26.141 -15.555 1 95 70 PHE A O 1
ATOM 558 N N . THR A 1 71 ? 5.539 -26.625 -13.883 1 95.44 71 THR A N 1
ATOM 559 C CA . THR A 1 71 ? 5.719 -25.375 -13.156 1 95.44 71 THR A CA 1
ATOM 560 C C . THR A 1 71 ? 6.406 -25.625 -11.82 1 95.44 71 THR A C 1
ATOM 562 O O . THR A 1 71 ? 6.496 -26.766 -11.359 1 95.44 71 THR A O 1
ATOM 565 N N . GLY A 1 72 ? 6.922 -24.547 -11.266 1 93.81 72 GLY A N 1
ATOM 566 C CA . GLY A 1 72 ? 7.605 -24.656 -9.984 1 93.81 72 GLY A CA 1
ATOM 567 C C . GLY A 1 72 ? 7.02 -23.75 -8.914 1 93.81 72 GLY A C 1
ATOM 568 O O . GLY A 1 72 ? 5.977 -23.125 -9.125 1 93.81 72 GLY A O 1
ATOM 569 N N . SER A 1 73 ? 7.602 -23.812 -7.719 1 92.75 73 SER A N 1
ATOM 570 C CA . SER A 1 73 ? 7.242 -23 -6.559 1 92.75 73 SER A CA 1
ATOM 571 C C . SER A 1 73 ? 8.469 -22.688 -5.707 1 92.75 73 SER A C 1
ATOM 573 O O . SER A 1 73 ? 9.383 -23.5 -5.594 1 92.75 73 SER A O 1
ATOM 575 N N . VAL A 1 74 ? 8.406 -21.547 -5.062 1 88 74 VAL A N 1
ATOM 576 C CA . VAL A 1 74 ? 9.508 -21.203 -4.168 1 88 74 VAL A CA 1
ATOM 577 C C . VAL A 1 74 ? 9.344 -21.938 -2.842 1 88 74 VAL A C 1
ATOM 579 O O . VAL A 1 74 ? 10.273 -21.984 -2.031 1 88 74 VAL A O 1
ATOM 582 N N . TYR A 1 75 ? 8.211 -22.609 -2.453 1 86.81 75 TYR A N 1
ATOM 583 C CA . TYR A 1 75 ? 7.895 -23.203 -1.156 1 86.81 75 TYR A CA 1
ATOM 584 C C . TYR A 1 75 ? 8.227 -24.688 -1.14 1 86.81 75 TYR A C 1
ATOM 586 O O . TYR A 1 75 ? 8.281 -25.312 -0.073 1 86.81 75 TYR A O 1
ATOM 594 N N . ASN A 1 76 ? 8.461 -25.344 -2.174 1 86.75 76 ASN A N 1
ATOM 595 C CA . ASN A 1 76 ? 8.789 -26.75 -2.256 1 86.75 76 ASN A CA 1
ATOM 596 C C . ASN A 1 76 ? 7.773 -27.609 -1.5 1 86.75 76 ASN A C 1
ATOM 598 O O . ASN A 1 76 ? 8.125 -28.297 -0.538 1 86.75 76 ASN A O 1
ATOM 602 N N . ASP A 1 77 ? 6.645 -27.844 -1.966 1 89.12 77 ASP A N 1
ATOM 603 C CA . ASP A 1 77 ? 5.566 -28.609 -1.354 1 89.12 77 ASP A CA 1
ATOM 604 C C . ASP A 1 77 ? 5.637 -30.078 -1.769 1 89.12 77 ASP A C 1
ATOM 606 O O . ASP A 1 77 ? 5.309 -30.422 -2.904 1 89.12 77 ASP A O 1
ATOM 610 N N . LYS A 1 78 ? 5.965 -30.969 -0.83 1 90.62 78 LYS A N 1
ATOM 611 C CA . LYS A 1 78 ? 6.117 -32.406 -1.104 1 90.62 78 LYS A CA 1
ATOM 612 C C . LYS A 1 78 ? 4.777 -33.031 -1.476 1 90.62 78 LYS A C 1
ATOM 614 O O . LYS A 1 78 ? 4.723 -33.938 -2.307 1 90.62 78 LYS A O 1
ATOM 619 N N . HIS A 1 79 ? 3.746 -32.562 -0.85 1 89.75 79 HIS A N 1
ATOM 620 C CA . HIS A 1 79 ? 2.418 -33.094 -1.14 1 89.75 79 HIS A CA 1
ATOM 621 C C . HIS A 1 79 ? 2.016 -32.812 -2.584 1 89.75 79 HIS A C 1
ATOM 623 O O . HIS A 1 79 ? 1.484 -33.688 -3.268 1 89.75 79 HIS A O 1
ATOM 629 N N . LEU A 1 80 ? 2.287 -31.641 -3.059 1 91.62 80 LEU A N 1
ATOM 630 C CA . LEU A 1 80 ? 1.989 -31.297 -4.445 1 91.62 80 LEU A CA 1
ATOM 631 C C . LEU A 1 80 ? 2.889 -32.062 -5.402 1 91.62 80 LEU A C 1
ATOM 633 O O . LEU A 1 80 ? 2.443 -32.5 -6.469 1 91.62 80 LEU A O 1
ATOM 637 N N . TYR A 1 81 ? 4.156 -32.188 -5.004 1 93.69 81 TYR A N 1
ATOM 638 C CA . TYR A 1 81 ? 5.066 -33 -5.809 1 93.69 81 TYR A CA 1
ATOM 639 C C . TYR A 1 81 ? 4.512 -34.406 -6.02 1 93.69 81 TYR A C 1
ATOM 641 O O . TYR A 1 81 ? 4.445 -34.875 -7.152 1 93.69 81 TYR A O 1
ATOM 649 N N . GLU A 1 82 ? 4.07 -34.969 -4.941 1 92.31 82 GLU A N 1
ATOM 650 C CA . GLU A 1 82 ? 3.516 -36.312 -5 1 92.31 82 GLU A CA 1
ATOM 651 C C . GLU A 1 82 ? 2.207 -36.344 -5.785 1 92.31 82 GLU A C 1
ATOM 653 O O . GLU A 1 82 ? 1.851 -37.375 -6.375 1 92.31 82 GLU A O 1
ATOM 658 N N . GLY A 1 83 ? 1.594 -35.188 -5.805 1 90.81 83 GLY A N 1
ATOM 659 C CA . GLY A 1 83 ? 0.33 -35.094 -6.516 1 90.81 83 GLY A CA 1
ATOM 660 C C . GLY A 1 83 ? 0.501 -34.844 -8 1 90.81 83 GLY A C 1
ATOM 661 O O . GLY A 1 83 ? -0.482 -34.781 -8.742 1 90.81 83 GLY A O 1
ATOM 662 N N . GLY A 1 84 ? 1.8 -34.75 -8.492 1 92.56 84 GLY A N 1
ATOM 663 C CA . GLY A 1 84 ? 2.023 -34.656 -9.922 1 92.56 84 GLY A CA 1
ATOM 664 C C . GLY A 1 84 ? 2.688 -33.375 -10.344 1 92.56 84 GLY A C 1
ATOM 665 O O . GLY A 1 84 ? 3.014 -33.188 -11.523 1 92.56 84 GLY A O 1
ATOM 666 N N . TYR A 1 85 ? 2.805 -32.438 -9.453 1 94.44 85 TYR A N 1
ATOM 667 C CA . TYR A 1 85 ? 3.508 -31.188 -9.758 1 94.44 85 TYR A CA 1
ATOM 668 C C . TYR A 1 85 ? 5.02 -31.391 -9.672 1 94.44 85 TYR A C 1
ATOM 670 O O . TYR A 1 85 ? 5.664 -30.859 -8.758 1 94.44 85 TYR A O 1
ATOM 678 N N . ARG A 1 86 ? 5.535 -31.953 -10.664 1 94 86 ARG A N 1
ATOM 679 C CA . ARG A 1 86 ? 6.887 -32.5 -10.602 1 94 86 ARG A CA 1
ATOM 680 C C . ARG A 1 86 ? 7.93 -31.391 -10.711 1 94 86 ARG A C 1
ATOM 682 O O . ARG A 1 86 ? 9.125 -31.625 -10.555 1 94 86 ARG A O 1
ATOM 689 N N . GLY A 1 87 ? 7.516 -30.219 -10.984 1 94.19 87 GLY A N 1
ATOM 690 C CA . GLY A 1 87 ? 8.43 -29.094 -10.938 1 94.19 87 GLY A CA 1
ATOM 691 C C . GLY A 1 87 ? 8.641 -28.547 -9.539 1 94.19 87 GLY A C 1
ATOM 692 O O . GLY A 1 87 ? 9.523 -27.734 -9.312 1 94.19 87 GLY A O 1
ATOM 693 N N . GLU A 1 88 ? 7.711 -29.062 -8.664 1 92.56 88 GLU A N 1
ATOM 694 C CA . GLU A 1 88 ? 8.008 -28.781 -7.262 1 92.56 88 GLU A CA 1
ATOM 695 C C . GLU A 1 88 ? 9.406 -29.266 -6.887 1 92.56 88 GLU A C 1
ATOM 697 O O . GLU A 1 88 ? 9.93 -30.203 -7.477 1 92.56 88 GLU A O 1
ATOM 702 N N . LEU A 1 89 ? 10.109 -28.656 -6.02 1 89.38 89 LEU A N 1
ATOM 703 C CA . LEU A 1 89 ? 11.406 -29.016 -5.453 1 89.38 89 LEU A CA 1
ATOM 704 C C . LEU A 1 89 ? 12.539 -28.688 -6.418 1 89.38 89 LEU A C 1
ATOM 706 O O . LEU A 1 89 ? 13.711 -28.891 -6.105 1 89.38 89 LEU A O 1
ATOM 710 N N . GLU A 1 90 ? 12.188 -28.234 -7.652 1 91.56 90 GLU A N 1
ATOM 711 C CA . GLU A 1 90 ? 13.219 -27.656 -8.5 1 91.56 90 GLU A CA 1
ATOM 712 C C . GLU A 1 90 ? 13.695 -26.312 -7.953 1 91.56 90 GLU A C 1
ATOM 714 O O . GLU A 1 90 ? 12.922 -25.578 -7.344 1 91.56 90 GLU A O 1
ATOM 719 N N . VAL A 1 91 ? 14.945 -26.062 -8.188 1 89.44 91 VAL A N 1
ATOM 720 C CA . VAL A 1 91 ? 15.461 -24.75 -7.805 1 89.44 91 VAL A CA 1
ATOM 721 C C . VAL A 1 91 ? 14.766 -23.656 -8.625 1 89.44 91 VAL A C 1
ATOM 723 O O . VAL A 1 91 ? 14.648 -23.781 -9.844 1 89.44 91 VAL A O 1
ATOM 726 N N . PRO A 1 92 ? 14.312 -22.688 -7.887 1 85.94 92 PRO A N 1
ATOM 727 C CA . PRO A 1 92 ? 13.672 -21.609 -8.641 1 85.94 92 PRO A CA 1
ATOM 728 C C . PRO A 1 92 ? 14.609 -20.969 -9.664 1 85.94 92 PRO A C 1
ATOM 730 O O . PRO A 1 92 ? 15.805 -20.828 -9.406 1 85.94 92 PRO A O 1
ATOM 733 N N . ASP A 1 93 ? 14.117 -20.672 -10.859 1 85 93 ASP A N 1
ATOM 734 C CA . ASP A 1 93 ? 14.797 -19.938 -11.922 1 85 93 ASP A CA 1
ATOM 735 C C . ASP A 1 93 ? 15.898 -20.766 -12.555 1 85 93 ASP A C 1
ATOM 737 O O . ASP A 1 93 ? 16.891 -20.234 -13.047 1 85 93 ASP A O 1
ATOM 741 N N . ASN A 1 94 ? 15.805 -22.047 -12.492 1 87.81 94 ASN A N 1
ATOM 742 C CA . ASN A 1 94 ? 16.812 -22.906 -13.094 1 87.81 94 ASN A CA 1
ATOM 743 C C . ASN A 1 94 ? 16.578 -23.094 -14.594 1 87.81 94 ASN A C 1
ATOM 745 O O . ASN A 1 94 ? 17.281 -23.859 -15.25 1 87.81 94 ASN A O 1
ATOM 749 N N . GLY A 1 95 ? 15.531 -22.547 -15.078 1 89.44 95 GLY A N 1
ATOM 750 C CA . GLY A 1 95 ? 15.258 -22.578 -16.516 1 89.44 95 GLY A CA 1
ATOM 751 C C . GLY A 1 95 ? 14.484 -23.797 -16.953 1 89.44 95 GLY A C 1
ATOM 752 O O . GLY A 1 95 ? 14.352 -24.062 -18.141 1 89.44 95 GLY A O 1
ATOM 753 N N . LYS A 1 96 ? 13.898 -24.516 -15.977 1 92.31 96 LYS A N 1
ATOM 754 C CA . LYS A 1 96 ? 13.289 -25.797 -16.328 1 92.31 96 LYS A CA 1
ATOM 755 C C . LYS A 1 96 ? 11.773 -25.734 -16.188 1 92.31 96 LYS A C 1
ATOM 757 O O . LYS A 1 96 ? 11.062 -26.609 -16.703 1 92.31 96 LYS A O 1
ATOM 762 N N . THR A 1 97 ? 11.258 -24.734 -15.461 1 93.62 97 THR A N 1
ATOM 763 C CA . THR A 1 97 ? 9.828 -24.625 -15.195 1 93.62 97 THR A CA 1
ATOM 764 C C . THR A 1 97 ? 9.25 -23.359 -15.805 1 93.62 97 THR A C 1
ATOM 766 O O . THR A 1 97 ? 9.938 -22.328 -15.891 1 93.62 97 THR A O 1
ATOM 769 N N . LEU A 1 98 ? 8.047 -23.422 -16.25 1 92.06 98 LEU A N 1
ATOM 770 C CA . LEU A 1 98 ? 7.418 -22.328 -16.984 1 92.06 98 LEU A CA 1
ATOM 771 C C . LEU A 1 98 ? 6.984 -21.219 -16.031 1 92.06 98 LEU A C 1
ATOM 773 O O . LEU A 1 98 ? 7.082 -20.031 -16.375 1 92.06 98 LEU A O 1
ATOM 777 N N . LEU A 1 99 ? 6.414 -21.531 -14.898 1 94.94 99 LEU A N 1
ATOM 778 C CA . LEU A 1 99 ? 5.973 -20.594 -13.867 1 94.94 99 LEU A CA 1
ATOM 779 C C . LEU A 1 99 ? 6.602 -20.938 -12.516 1 94.94 99 LEU A C 1
ATOM 781 O O . LEU A 1 99 ? 6.891 -22.109 -12.242 1 94.94 99 LEU A O 1
ATOM 785 N N . GLN A 1 100 ? 6.812 -19.875 -11.797 1 93.5 100 GLN A N 1
ATOM 786 C CA . GLN A 1 100 ? 7.27 -20.047 -10.422 1 93.5 100 GLN A CA 1
ATOM 787 C C . GLN A 1 100 ? 6.285 -19.422 -9.438 1 93.5 100 GLN A C 1
ATOM 789 O O . GLN A 1 100 ? 6.191 -18.188 -9.344 1 93.5 100 GLN A O 1
ATOM 794 N N . LYS A 1 101 ? 5.613 -20.25 -8.766 1 94.62 101 LYS A N 1
ATOM 795 C CA . LYS A 1 101 ? 4.629 -19.797 -7.793 1 94.62 101 LYS A CA 1
ATOM 796 C C . LYS A 1 101 ? 5.305 -19.078 -6.629 1 94.62 101 LYS A C 1
ATOM 798 O O . LYS A 1 101 ? 6.297 -19.562 -6.086 1 94.62 101 LYS A O 1
ATOM 803 N N . THR A 1 102 ? 4.762 -17.969 -6.219 1 91.88 102 THR A N 1
ATOM 804 C CA . THR A 1 102 ? 5.23 -17.25 -5.039 1 91.88 102 THR A CA 1
ATOM 805 C C . THR A 1 102 ? 4.102 -16.438 -4.422 1 91.88 102 THR A C 1
ATOM 807 O O . THR A 1 102 ? 3.197 -15.977 -5.125 1 91.88 102 THR A O 1
ATOM 810 N N . HIS A 1 103 ? 4.125 -16.281 -3.123 1 88.38 103 HIS A N 1
ATOM 811 C CA . HIS A 1 103 ? 3.256 -15.344 -2.422 1 88.38 103 HIS A CA 1
ATOM 812 C C . HIS A 1 103 ? 4.023 -14.102 -1.987 1 88.38 103 HIS A C 1
ATOM 814 O O . HIS A 1 103 ? 3.59 -13.383 -1.086 1 88.38 103 HIS A O 1
ATOM 820 N N . ALA A 1 104 ? 5.129 -13.875 -2.67 1 71 104 ALA A N 1
ATOM 821 C CA . ALA A 1 104 ? 5.996 -12.703 -2.574 1 71 104 ALA A CA 1
ATOM 822 C C . ALA A 1 104 ? 6.691 -12.648 -1.218 1 71 104 ALA A C 1
ATOM 824 O O . ALA A 1 104 ? 7.488 -11.742 -0.959 1 71 104 ALA A O 1
ATOM 825 N N . PHE A 1 105 ? 6.301 -13.531 -0.34 1 62.75 105 PHE A N 1
ATOM 826 C CA . PHE A 1 105 ? 6.977 -13.469 0.949 1 62.75 105 PHE A CA 1
ATOM 827 C C . PHE A 1 105 ? 7.66 -14.789 1.268 1 62.75 105 PHE A C 1
ATOM 829 O O . PHE A 1 105 ? 7.188 -15.852 0.864 1 62.75 105 PHE A O 1
ATOM 836 N N . THR A 1 106 ? 8.805 -14.602 1.679 1 59.25 106 THR A N 1
ATOM 837 C CA . THR A 1 106 ? 9.508 -15.773 2.186 1 59.25 106 THR A CA 1
ATOM 838 C C . THR A 1 106 ? 9.539 -15.773 3.711 1 59.25 106 THR A C 1
ATOM 840 O O . THR A 1 106 ? 10.016 -16.734 4.332 1 59.25 106 THR A O 1
ATOM 843 N N . TYR A 1 107 ? 8.75 -14.711 4.242 1 67.5 107 TYR A N 1
ATOM 844 C CA . TYR A 1 107 ? 8.703 -14.531 5.691 1 67.5 107 TYR A CA 1
ATOM 845 C C . TYR A 1 107 ? 7.27 -14.523 6.199 1 67.5 107 TYR A C 1
ATOM 847 O O . TYR A 1 107 ? 6.355 -14.977 5.5 1 67.5 107 TYR A O 1
ATOM 855 N N . THR A 1 108 ? 7.164 -14.031 7.438 1 82.69 108 THR A N 1
ATOM 856 C CA . THR A 1 108 ? 5.801 -13.922 7.949 1 82.69 108 THR A CA 1
ATOM 857 C C . THR A 1 108 ? 5.066 -12.766 7.277 1 82.69 108 THR A C 1
ATOM 859 O O . THR A 1 108 ? 5.691 -11.82 6.793 1 82.69 108 THR A O 1
ATOM 862 N N . ILE A 1 109 ? 3.826 -12.883 7.27 1 86.75 109 ILE A N 1
ATOM 863 C CA . ILE A 1 109 ? 2.986 -11.836 6.688 1 86.75 109 ILE A CA 1
ATOM 864 C C . ILE A 1 109 ? 3.23 -10.516 7.414 1 86.75 109 ILE A C 1
ATOM 866 O O . ILE A 1 109 ? 3.354 -9.469 6.777 1 86.75 109 ILE A O 1
ATOM 870 N N . LYS A 1 110 ? 3.393 -10.516 8.742 1 84.12 110 LYS A N 1
ATOM 871 C CA . LYS A 1 110 ? 3.637 -9.305 9.508 1 84.12 110 LYS A CA 1
ATOM 872 C C . LYS A 1 110 ? 4.969 -8.664 9.125 1 84.12 110 LYS A C 1
ATOM 874 O O . LYS A 1 110 ? 5.066 -7.445 8.992 1 84.12 110 LYS A O 1
ATOM 879 N N . GLN A 1 111 ? 5.91 -9.523 8.898 1 84.25 111 GLN A N 1
ATOM 880 C CA . GLN A 1 111 ? 7.215 -9.016 8.492 1 84.25 111 GLN A CA 1
ATOM 881 C C . GLN A 1 111 ? 7.172 -8.445 7.078 1 84.25 111 GLN A C 1
ATOM 883 O O . GLN A 1 111 ? 7.758 -7.398 6.805 1 84.25 111 GLN A O 1
ATOM 888 N N . TYR A 1 112 ? 6.469 -9.125 6.25 1 85.69 112 TYR A N 1
ATOM 889 C CA . TYR A 1 112 ? 6.281 -8.625 4.895 1 85.69 112 TYR A CA 1
ATOM 890 C C . TYR A 1 112 ? 5.648 -7.238 4.91 1 85.69 112 TYR A C 1
ATOM 892 O O . TYR A 1 112 ? 6.082 -6.34 4.184 1 85.69 112 TYR A O 1
ATOM 900 N N . LEU A 1 113 ? 4.77 -7.012 5.809 1 88.81 113 LEU A N 1
ATOM 901 C CA . LEU A 1 113 ? 3.994 -5.777 5.812 1 88.81 113 LEU A CA 1
ATOM 902 C C . LEU A 1 113 ? 4.773 -4.648 6.48 1 88.81 113 LEU A C 1
ATOM 904 O O . LEU A 1 113 ? 4.707 -3.5 6.043 1 88.81 113 LEU A O 1
ATOM 908 N N . SER A 1 114 ? 5.609 -4.996 7.434 1 87.25 114 SER A N 1
ATOM 909 C CA . SER A 1 114 ? 6.148 -3.934 8.273 1 87.25 114 SER A CA 1
ATOM 910 C C . SER A 1 114 ? 7.633 -3.713 8.008 1 87.25 114 SER A C 1
ATOM 912 O O . SER A 1 114 ? 8.211 -2.732 8.477 1 87.25 114 SER A O 1
ATOM 914 N N . ASP A 1 115 ? 8.25 -4.641 7.266 1 86.19 115 ASP A N 1
ATOM 915 C CA . ASP A 1 115 ? 9.688 -4.586 7.02 1 86.19 115 ASP A CA 1
ATOM 916 C C . ASP A 1 115 ? 9.992 -4.574 5.523 1 86.19 115 ASP A C 1
ATOM 918 O O . ASP A 1 115 ? 9.914 -5.609 4.859 1 86.19 115 ASP A O 1
ATOM 922 N N . PHE A 1 116 ? 10.398 -3.436 5.102 1 87.94 116 PHE A N 1
ATOM 923 C CA . PHE A 1 116 ? 10.594 -3.217 3.672 1 87.94 116 PHE A CA 1
ATOM 924 C C . PHE A 1 116 ? 11.688 -4.129 3.129 1 87.94 116 PHE A C 1
ATOM 926 O O . PHE A 1 116 ? 11.617 -4.578 1.983 1 87.94 116 PHE A O 1
ATOM 933 N N . LYS A 1 117 ? 12.727 -4.43 3.949 1 85.44 117 LYS A N 1
ATOM 934 C CA . LYS A 1 117 ? 13.789 -5.348 3.564 1 85.44 117 LYS A CA 1
ATOM 935 C C . LYS A 1 117 ? 13.242 -6.746 3.295 1 85.44 117 LYS A C 1
ATOM 937 O O . LYS A 1 117 ? 13.594 -7.375 2.291 1 85.44 117 LYS A O 1
ATOM 942 N N . LYS A 1 118 ? 12.406 -7.164 4.133 1 84.88 118 LYS A N 1
ATOM 943 C CA . LYS A 1 118 ? 11.82 -8.492 3.984 1 84.88 118 LYS A CA 1
ATOM 944 C C . LYS A 1 118 ? 10.844 -8.539 2.811 1 84.88 118 LYS A C 1
ATOM 946 O O . LYS A 1 118 ? 10.719 -9.562 2.141 1 84.88 118 LYS A O 1
ATOM 951 N N . ARG A 1 119 ? 10.203 -7.48 2.562 1 87.31 119 ARG A N 1
ATOM 952 C CA . ARG A 1 119 ? 9.211 -7.363 1.498 1 87.31 119 ARG A CA 1
ATOM 953 C C . ARG A 1 119 ? 9.867 -7.453 0.125 1 87.31 119 ARG A C 1
ATOM 955 O O . ARG A 1 119 ? 9.336 -8.086 -0.786 1 87.31 119 ARG A O 1
ATOM 962 N N . TYR A 1 120 ? 11.109 -6.965 -0.032 1 84.75 120 TYR A N 1
ATOM 963 C CA . TYR A 1 120 ? 11.672 -6.848 -1.371 1 84.75 120 TYR A CA 1
ATOM 964 C C . TYR A 1 120 ? 13.07 -7.461 -1.433 1 84.75 120 TYR A C 1
ATOM 966 O O . TYR A 1 120 ? 13.852 -7.145 -2.33 1 84.75 120 TYR A O 1
ATOM 974 N N . SER A 1 121 ? 13.414 -8.312 -0.558 1 72.69 121 SER A N 1
ATOM 975 C CA . SER A 1 121 ? 14.734 -8.93 -0.495 1 72.69 121 SER A CA 1
ATOM 976 C C . SER A 1 121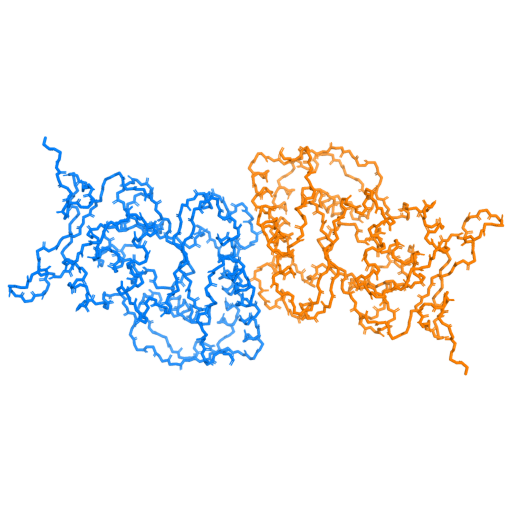 ? 15.016 -9.766 -1.736 1 72.69 121 SER A C 1
ATOM 978 O O . SER A 1 121 ? 16.172 -9.961 -2.117 1 72.69 121 SER A O 1
ATOM 980 N N . ASN A 1 122 ? 14.086 -10.18 -2.5 1 71.75 122 ASN A N 1
ATOM 981 C CA . ASN A 1 122 ? 14.312 -11.172 -3.541 1 71.75 122 ASN A CA 1
ATOM 982 C C . ASN A 1 122 ? 14.148 -10.578 -4.934 1 71.75 122 ASN A C 1
ATOM 984 O O . ASN A 1 122 ? 14.055 -11.312 -5.922 1 71.75 122 ASN A O 1
ATOM 988 N N . ASN A 1 123 ? 14.086 -9.281 -5.074 1 77.88 123 ASN A N 1
ATOM 989 C CA . ASN A 1 123 ? 13.992 -8.586 -6.352 1 77.88 123 ASN A CA 1
ATOM 990 C C . ASN A 1 123 ? 12.789 -9.062 -7.168 1 77.88 123 ASN A C 1
ATOM 992 O O . ASN A 1 123 ? 12.883 -9.195 -8.391 1 77.88 123 ASN A O 1
ATOM 996 N N . GLU A 1 124 ? 11.82 -9.445 -6.477 1 83.12 124 GLU A N 1
ATOM 997 C CA . GLU A 1 124 ? 10.625 -10.016 -7.086 1 83.12 124 GLU A CA 1
ATOM 998 C C . GLU A 1 124 ? 10.016 -9.055 -8.109 1 83.12 124 GLU A C 1
ATOM 1000 O O . GLU A 1 124 ? 9.453 -9.484 -9.117 1 83.12 124 GLU A O 1
ATOM 1005 N N . LEU A 1 125 ? 10.273 -7.816 -7.953 1 89.5 125 LEU A N 1
ATOM 1006 C CA . LEU A 1 125 ? 9.609 -6.809 -8.773 1 89.5 125 LEU A CA 1
ATOM 1007 C C . LEU A 1 125 ? 10.281 -6.688 -10.133 1 89.5 125 LEU A C 1
ATOM 1009 O O . LEU A 1 125 ? 9.734 -6.059 -11.047 1 89.5 125 LEU A O 1
ATOM 1013 N N . PHE A 1 126 ? 11.398 -7.402 -10.289 1 88.31 126 PHE A N 1
ATOM 1014 C CA . PHE A 1 126 ? 12.164 -7.266 -11.523 1 88.31 126 PHE A CA 1
ATOM 1015 C C . PHE A 1 126 ? 11.922 -8.461 -12.438 1 88.31 126 PHE A C 1
ATOM 1017 O O . PHE A 1 126 ? 12.523 -8.555 -13.516 1 88.31 126 PHE A O 1
ATOM 1024 N N . HIS A 1 127 ? 11.07 -9.391 -12.078 1 89.62 127 HIS A N 1
ATOM 1025 C CA . HIS A 1 127 ? 10.695 -10.531 -12.898 1 89.62 127 HIS A CA 1
ATOM 1026 C C . HIS A 1 127 ? 9.297 -10.359 -13.484 1 89.62 127 HIS A C 1
ATOM 1028 O O . HIS A 1 127 ? 8.391 -9.875 -12.797 1 89.62 127 HIS A O 1
ATOM 1034 N N . PRO A 1 128 ? 9.203 -10.789 -14.797 1 94.12 128 PRO A N 1
ATOM 1035 C CA . PRO A 1 128 ? 7.824 -10.82 -15.297 1 94.12 128 PRO A CA 1
ATOM 1036 C C . PRO A 1 128 ? 6.902 -11.688 -14.438 1 94.12 128 PRO A C 1
ATOM 1038 O O . PRO A 1 128 ? 7.363 -12.641 -13.805 1 94.12 128 PRO A O 1
ATOM 1041 N N . ALA A 1 129 ? 5.621 -11.227 -14.414 1 95.75 129 ALA A N 1
ATOM 1042 C CA . ALA A 1 129 ? 4.754 -11.93 -13.469 1 95.75 129 ALA A CA 1
ATOM 1043 C C . ALA A 1 129 ? 3.334 -12.047 -14.016 1 95.75 129 ALA A C 1
ATOM 1045 O O . ALA A 1 129 ? 2.861 -11.164 -14.734 1 95.75 129 ALA A O 1
ATOM 1046 N N . LEU A 1 130 ? 2.771 -13.195 -13.797 1 97.56 130 LEU A N 1
ATOM 1047 C CA . LEU A 1 130 ? 1.319 -13.336 -13.766 1 97.56 130 LEU A CA 1
ATOM 1048 C C . LEU A 1 130 ? 0.773 -13.062 -12.367 1 97.56 130 LEU A C 1
ATOM 1050 O O . LEU A 1 130 ? 1.154 -13.734 -11.406 1 97.56 130 LEU A O 1
ATOM 1054 N N . LEU A 1 131 ? -0.006 -12.023 -12.25 1 98 131 LEU A N 1
ATOM 1055 C CA . LEU A 1 131 ? -0.643 -11.695 -10.984 1 98 131 LEU A CA 1
ATOM 1056 C C . LEU A 1 131 ? -2.055 -12.266 -10.914 1 98 131 LEU A C 1
ATOM 1058 O O . LEU A 1 131 ? -2.969 -11.75 -11.57 1 98 131 LEU A O 1
ATOM 1062 N N . LEU A 1 132 ? -2.166 -13.375 -10.211 1 98.25 132 LEU A N 1
ATOM 1063 C CA . LEU A 1 132 ? -3.461 -14.016 -10.023 1 98.25 132 LEU A CA 1
ATOM 1064 C C . LEU A 1 132 ? -4.203 -13.406 -8.836 1 98.25 132 LEU A C 1
ATOM 1066 O O . LEU A 1 132 ? -3.801 -13.594 -7.688 1 98.25 132 LEU A O 1
ATOM 1070 N N . ILE A 1 133 ? -5.266 -12.695 -9.148 1 98.25 133 ILE A N 1
ATOM 1071 C CA . ILE A 1 133 ? -6.02 -12 -8.109 1 98.25 133 ILE A CA 1
ATOM 1072 C C . ILE A 1 133 ? -7.375 -12.68 -7.914 1 98.25 133 ILE A C 1
ATOM 1074 O O . ILE A 1 133 ? -8.117 -12.891 -8.875 1 98.25 133 ILE A O 1
ATOM 1078 N N . ARG A 1 134 ? -7.598 -13.086 -6.695 1 96.44 134 ARG A N 1
ATOM 1079 C CA . ARG A 1 134 ? -8.906 -13.547 -6.246 1 96.44 134 ARG A CA 1
ATOM 1080 C C . ARG A 1 134 ? -9.547 -12.547 -5.289 1 96.44 134 ARG A C 1
ATOM 1082 O O . ARG A 1 134 ? -8.852 -11.938 -4.473 1 96.44 134 ARG A O 1
ATOM 1089 N N . ASN A 1 135 ? -10.891 -12.352 -5.453 1 95.88 135 ASN A N 1
ATOM 1090 C CA . ASN A 1 135 ? -11.57 -11.469 -4.508 1 95.88 135 ASN A CA 1
ATOM 1091 C C . ASN A 1 135 ? -11.18 -11.781 -3.066 1 95.88 135 ASN A C 1
ATOM 1093 O O . ASN A 1 135 ? -11.227 -12.938 -2.645 1 95.88 135 ASN A O 1
ATOM 1097 N N . PRO A 1 136 ? -10.781 -10.711 -2.326 1 96.5 136 PRO A N 1
ATOM 1098 C CA . PRO A 1 136 ? -10.211 -11 -1.011 1 96.5 136 PRO A CA 1
ATOM 1099 C C . PRO A 1 136 ? -11.219 -11.633 -0.054 1 96.5 136 PRO A C 1
ATOM 1101 O O . PRO A 1 136 ? -10.836 -12.406 0.833 1 96.5 136 PRO A O 1
ATOM 1104 N N . ALA A 1 137 ? -12.531 -11.375 -0.203 1 94.56 137 ALA A N 1
ATOM 1105 C CA . ALA A 1 137 ? -13.539 -11.992 0.663 1 94.56 137 ALA A CA 1
ATOM 1106 C C . ALA A 1 137 ? -13.516 -13.508 0.541 1 94.56 137 ALA A C 1
ATOM 1108 O O . ALA A 1 137 ? -13.641 -14.227 1.539 1 94.56 137 ALA A O 1
ATOM 1109 N N . ARG A 1 138 ? -13.25 -13.969 -0.644 1 93.56 138 ARG A N 1
ATOM 1110 C CA . ARG A 1 138 ? -13.227 -15.414 -0.878 1 93.56 138 ARG A CA 1
ATOM 1111 C C . ARG A 1 138 ? -11.844 -15.992 -0.596 1 93.56 138 ARG A C 1
ATOM 1113 O O . ARG A 1 138 ? -11.719 -17.094 -0.068 1 93.56 138 ARG A O 1
ATOM 1120 N N . ALA A 1 139 ? -10.875 -15.242 -1.013 1 95.25 139 ALA A N 1
ATOM 1121 C CA . ALA A 1 139 ? -9.508 -15.711 -0.816 1 95.25 139 ALA A CA 1
ATOM 1122 C C . ALA A 1 139 ? -9.211 -15.93 0.663 1 95.25 139 ALA A C 1
ATOM 1124 O O . ALA A 1 139 ? -8.586 -16.938 1.032 1 95.25 139 ALA A O 1
ATOM 1125 N N . ILE A 1 140 ? -9.688 -15.047 1.501 1 95.88 140 ILE A N 1
ATOM 1126 C CA . ILE A 1 140 ? -9.406 -15.117 2.932 1 95.88 140 ILE A CA 1
ATOM 1127 C C . ILE A 1 140 ? -10.141 -16.312 3.545 1 95.88 140 ILE A C 1
ATOM 1129 O O . ILE A 1 140 ? -9.586 -17.016 4.383 1 95.88 140 ILE A O 1
ATOM 1133 N N . ILE A 1 141 ? -11.391 -16.562 3.141 1 94.88 141 ILE A N 1
ATOM 1134 C CA . ILE A 1 141 ? -12.117 -17.734 3.594 1 94.88 141 ILE A CA 1
ATOM 1135 C C . ILE A 1 141 ? -11.359 -19 3.197 1 94.88 141 ILE A C 1
ATOM 1137 O O . ILE A 1 141 ? -11.172 -19.906 4.016 1 94.88 141 ILE A O 1
ATOM 1141 N N . SER A 1 142 ? -10.914 -19.016 1.921 1 94.06 142 SER A N 1
ATOM 1142 C CA . SER A 1 142 ? -10.172 -20.156 1.416 1 94.06 142 SER A CA 1
ATOM 1143 C C . SER A 1 142 ? -8.883 -20.375 2.201 1 94.06 142 SER A C 1
ATOM 1145 O O . SER A 1 142 ? -8.547 -21.5 2.562 1 94.06 142 SER A O 1
ATOM 1147 N N . PHE A 1 143 ? -8.211 -19.312 2.477 1 95.5 143 PHE A N 1
ATOM 1148 C CA . PHE A 1 143 ? -6.953 -19.406 3.205 1 95.5 143 PHE A CA 1
ATOM 1149 C C . PHE A 1 143 ? -7.188 -19.859 4.641 1 95.5 143 PHE A C 1
ATOM 1151 O O . PHE A 1 143 ? -6.418 -20.656 5.18 1 95.5 143 PHE A O 1
ATOM 1158 N N . TYR A 1 144 ? -8.219 -19.375 5.227 1 95.75 144 TYR A N 1
ATOM 1159 C CA . TYR A 1 144 ? -8.531 -19.781 6.59 1 95.75 144 TYR A CA 1
ATOM 1160 C C . TYR A 1 144 ? -8.844 -21.281 6.648 1 95.75 144 TYR A C 1
ATOM 1162 O O . TYR A 1 144 ? -8.391 -21.969 7.562 1 95.75 144 TYR A O 1
ATOM 1170 N N . LYS A 1 145 ? -9.617 -21.812 5.738 1 94.5 145 LYS A N 1
ATOM 1171 C CA . LYS A 1 145 ? -9.883 -23.234 5.664 1 94.5 145 LYS A CA 1
ATOM 1172 C C . LYS A 1 145 ? -8.586 -24.047 5.602 1 94.5 145 LYS A C 1
ATOM 1174 O O . LYS A 1 145 ? -8.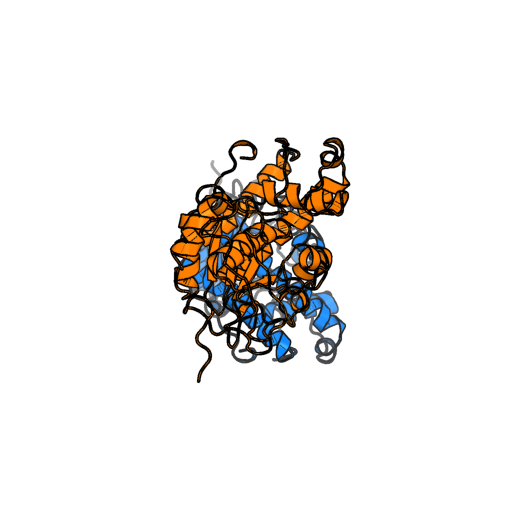445 -25.062 6.273 1 94.5 145 LYS A O 1
ATOM 1179 N N . PHE A 1 146 ? -7.66 -23.531 4.781 1 92.62 146 PHE A N 1
ATOM 1180 C CA . PHE A 1 146 ? -6.371 -24.203 4.652 1 92.62 146 PHE A CA 1
ATOM 1181 C C . PHE A 1 146 ? -5.617 -24.188 5.977 1 92.62 146 PHE A C 1
ATOM 1183 O O . PHE A 1 146 ? -5.078 -25.203 6.406 1 92.62 146 PHE A O 1
ATOM 1190 N N . THR A 1 147 ? -5.543 -23 6.633 1 93.5 147 THR A N 1
ATOM 1191 C CA . THR A 1 147 ? -4.766 -22.844 7.855 1 93.5 147 THR A CA 1
ATOM 1192 C C . THR A 1 147 ? -5.324 -23.703 8.977 1 93.5 147 THR A C 1
ATOM 1194 O O . THR A 1 147 ? -4.566 -24.281 9.758 1 93.5 147 THR A O 1
ATOM 1197 N N . VAL A 1 148 ? -6.648 -23.844 9.078 1 93.38 148 VAL A N 1
ATOM 1198 C CA . VAL A 1 148 ? -7.297 -24.594 10.141 1 93.38 148 VAL A CA 1
ATOM 1199 C C . VAL A 1 148 ? -7.219 -26.094 9.836 1 93.38 148 VAL A C 1
ATOM 1201 O O . VAL A 1 148 ? -6.902 -26.891 10.719 1 93.38 148 VAL A O 1
ATOM 1204 N N . SER A 1 149 ? -7.422 -26.5 8.594 1 92.19 149 SER A N 1
ATOM 1205 C CA . SER A 1 149 ? -7.48 -27.922 8.234 1 92.19 149 SER A CA 1
ATOM 1206 C C . SER A 1 149 ? -6.09 -28.469 7.918 1 92.19 149 SER A C 1
ATOM 1208 O O . SER A 1 149 ? -5.891 -29.672 7.891 1 92.19 149 SER A O 1
ATOM 1210 N N . GLU A 1 150 ? -5.168 -27.547 7.547 1 88.88 150 GLU A N 1
ATOM 1211 C CA . GLU A 1 150 ? -3.822 -27.891 7.098 1 88.88 150 GLU A CA 1
ATOM 1212 C C . GLU A 1 150 ? -3.865 -28.781 5.855 1 88.88 150 GLU A C 1
ATOM 1214 O O . GLU A 1 150 ? -3.045 -29.688 5.703 1 88.88 150 GLU A O 1
ATOM 1219 N N . SER A 1 151 ? -4.898 -28.594 5.102 1 85.69 151 SER A N 1
ATOM 1220 C CA . SER A 1 151 ? -5.102 -29.359 3.875 1 85.69 151 SER A CA 1
ATOM 1221 C C . SER A 1 151 ? -5.523 -28.453 2.725 1 85.69 151 SER A C 1
ATOM 1223 O O . SER A 1 151 ? -6.328 -27.531 2.914 1 85.69 151 SER A O 1
ATOM 1225 N N . HIS A 1 152 ? -5.043 -28.719 1.557 1 84.31 152 HIS A N 1
ATOM 1226 C CA . HIS A 1 152 ? -5.367 -27.938 0.369 1 84.31 152 HIS A CA 1
ATOM 1227 C C . HIS A 1 152 ? -6.836 -28.109 -0.017 1 84.31 152 HIS A C 1
ATOM 1229 O O . HIS A 1 152 ? -7.398 -27.266 -0.716 1 84.31 152 HIS A O 1
ATOM 1235 N N . THR A 1 153 ? -7.488 -29.125 0.447 1 83.75 153 THR A N 1
ATOM 1236 C CA . THR A 1 153 ? -8.867 -29.406 0.039 1 83.75 153 THR A CA 1
ATOM 1237 C C . THR A 1 153 ? -9.773 -29.531 1.256 1 83.75 153 THR A C 1
ATOM 1239 O O . THR A 1 153 ? -10.938 -29.922 1.131 1 83.75 153 THR A O 1
ATOM 1242 N N . GLY A 1 154 ? -9.281 -29.188 2.395 1 86.62 154 GLY A N 1
ATOM 1243 C CA . GLY A 1 154 ? -10.016 -29.391 3.633 1 86.62 154 GLY A CA 1
ATOM 1244 C C . GLY A 1 154 ? -11.156 -28.406 3.814 1 86.62 154 GLY A C 1
ATOM 1245 O O . GLY A 1 154 ? -11.102 -27.281 3.309 1 86.62 154 GLY A O 1
ATOM 1246 N N . GLN A 1 155 ? -12.195 -28.922 4.477 1 90.38 155 GLN A N 1
ATOM 1247 C CA . GLN A 1 155 ? -13.281 -28.078 4.953 1 90.38 155 GLN A CA 1
ATOM 1248 C C . GLN A 1 155 ? -13.242 -27.938 6.473 1 90.38 155 GLN A C 1
ATOM 1250 O O . GLN A 1 155 ? -12.602 -28.719 7.16 1 90.38 155 GLN A O 1
ATOM 1255 N N . ILE A 1 156 ? -13.867 -26.828 6.93 1 92.25 156 ILE A N 1
ATOM 1256 C CA . ILE A 1 156 ? -13.891 -26.625 8.375 1 92.25 156 ILE A CA 1
ATOM 1257 C C . ILE A 1 156 ? -15.32 -26.297 8.82 1 92.25 156 ILE A C 1
ATOM 1259 O O . ILE A 1 156 ? -16.156 -25.922 8.008 1 92.25 156 ILE A O 1
ATOM 1263 N N . ASP A 1 157 ? -15.57 -26.484 10.109 1 92.75 157 ASP A N 1
ATOM 1264 C CA . ASP A 1 157 ? -16.859 -26.125 10.688 1 92.75 157 ASP A CA 1
ATOM 1265 C C . ASP A 1 157 ? -17.094 -24.625 10.633 1 92.75 157 ASP A C 1
ATOM 1267 O O . ASP A 1 157 ? -16.172 -23.844 10.875 1 92.75 157 ASP A O 1
ATOM 1271 N N . GLU A 1 158 ? -18.312 -24.266 10.367 1 91.75 158 GLU A N 1
ATOM 1272 C CA . GLU A 1 158 ? -18.688 -22.875 10.227 1 91.75 158 GLU A CA 1
ATOM 1273 C C . GLU A 1 158 ? -18.391 -22.078 11.5 1 91.75 158 GLU A C 1
ATOM 1275 O O . GLU A 1 158 ? -18.156 -20.875 11.453 1 91.75 158 GLU A O 1
ATOM 1280 N N . LYS A 1 159 ? -18.484 -22.703 12.641 1 93.38 159 LYS A N 1
ATOM 1281 C CA . LYS A 1 159 ? -18.266 -22.031 13.93 1 93.38 159 LYS A CA 1
ATOM 1282 C C . LYS A 1 159 ? -16.891 -21.391 13.992 1 93.38 159 LYS A C 1
ATOM 1284 O O . LYS A 1 159 ? -16.703 -20.391 14.703 1 93.38 159 LYS A O 1
ATOM 1289 N N . HIS A 1 160 ? -15.914 -21.938 13.203 1 94.25 160 HIS A N 1
ATOM 1290 C CA . HIS A 1 160 ? -14.562 -21.391 13.188 1 94.25 160 HIS A CA 1
ATOM 1291 C C . HIS A 1 160 ? -14.547 -19.969 12.656 1 94.25 160 HIS A C 1
ATOM 1293 O O . HIS A 1 160 ? -13.734 -19.141 13.094 1 94.25 160 HIS A O 1
ATOM 1299 N N . PHE A 1 161 ? -15.461 -19.625 11.789 1 94.62 161 PHE A N 1
ATOM 1300 C CA . PHE A 1 161 ? -15.508 -18.312 11.164 1 94.62 161 PHE A CA 1
ATOM 1301 C C . PHE A 1 161 ? -16.094 -17.281 12.109 1 94.62 161 PHE A C 1
ATOM 1303 O O . PHE A 1 161 ? -16.047 -16.078 11.836 1 94.62 161 PHE A O 1
ATOM 1310 N N . HIS A 1 162 ? -16.656 -17.688 13.273 1 93.12 162 HIS A N 1
ATOM 1311 C CA . HIS A 1 162 ? -17.219 -16.766 14.266 1 93.12 162 HIS A CA 1
ATOM 1312 C C . HIS A 1 162 ? -16.234 -16.547 15.414 1 93.12 162 HIS A C 1
ATOM 1314 O O . HIS A 1 162 ? -16.562 -15.852 16.375 1 93.12 162 HIS A O 1
ATOM 1320 N N . SER A 1 163 ? -15.086 -17.016 15.328 1 95.25 163 SER A N 1
ATOM 1321 C CA . SER A 1 163 ? -14.086 -16.906 16.375 1 95.25 163 SER A CA 1
ATOM 1322 C C . SER A 1 163 ? -13.359 -15.562 16.312 1 95.25 163 SER A C 1
ATOM 1324 O O . SER A 1 163 ? -13.258 -14.953 15.25 1 95.25 163 SER A O 1
ATOM 1326 N N . GLU A 1 164 ? -12.812 -15.148 17.453 1 95.44 164 GLU A N 1
ATOM 1327 C CA . GLU A 1 164 ? -11.984 -13.953 17.5 1 95.44 164 GLU A CA 1
ATOM 1328 C C . GLU A 1 164 ? -10.719 -14.117 16.672 1 95.44 164 GLU A C 1
ATOM 1330 O O . GLU A 1 164 ? -10.227 -13.148 16.078 1 95.44 164 GLU A O 1
ATOM 1335 N N . GLU A 1 165 ? -10.297 -15.297 16.625 1 96 165 GLU A N 1
ATOM 1336 C CA . GLU A 1 165 ? -9.086 -15.586 15.852 1 96 165 GLU A CA 1
ATOM 1337 C C . GLU A 1 165 ? -9.305 -15.297 14.375 1 96 165 GLU A C 1
ATOM 1339 O O . GLU A 1 165 ? -8.461 -14.672 13.734 1 96 165 GLU A O 1
ATOM 1344 N N . PHE A 1 166 ? -10.398 -15.742 13.812 1 97.12 166 PHE A N 1
ATOM 1345 C CA . PHE A 1 166 ? -10.68 -15.484 12.406 1 97.12 166 PHE A CA 1
ATOM 1346 C C . PHE A 1 166 ? -10.688 -13.992 12.117 1 97.12 166 PHE A C 1
ATOM 1348 O O . PHE A 1 166 ? -10.062 -13.539 11.156 1 97.12 166 PHE A O 1
ATOM 1355 N N . HIS A 1 167 ? -11.305 -13.242 12.984 1 96.06 167 HIS A N 1
ATOM 1356 C CA . HIS A 1 167 ? -11.461 -11.812 12.734 1 96.06 167 HIS A CA 1
ATOM 1357 C C . HIS A 1 167 ? -10.133 -11.078 12.883 1 96.06 167 HIS A C 1
ATOM 1359 O O . HIS A 1 167 ? -9.852 -10.133 12.156 1 96.06 167 HIS A O 1
ATOM 1365 N N . ARG A 1 168 ? -9.32 -11.523 13.797 1 94.62 168 ARG A N 1
ATOM 1366 C CA . ARG A 1 168 ? -7.973 -10.969 13.922 1 94.62 168 ARG A CA 1
ATOM 1367 C C . ARG A 1 168 ? -7.145 -11.273 12.672 1 94.62 168 ARG A C 1
ATOM 1369 O O . ARG A 1 168 ? -6.492 -10.375 12.125 1 94.62 168 ARG A O 1
ATOM 1376 N N . LEU A 1 169 ? -7.172 -12.5 12.219 1 95.56 169 LEU A N 1
ATOM 1377 C CA . LEU A 1 169 ? -6.406 -12.914 11.047 1 95.56 169 LEU A CA 1
ATOM 1378 C C . LEU A 1 169 ? -6.934 -12.234 9.789 1 95.56 169 LEU A C 1
ATOM 1380 O O . LEU A 1 169 ? -6.16 -11.875 8.898 1 95.56 169 LEU A O 1
ATOM 1384 N N . PHE A 1 170 ? -8.273 -12.016 9.766 1 96.62 170 PHE A N 1
ATOM 1385 C CA . PHE A 1 170 ? -8.898 -11.32 8.648 1 96.62 170 PHE A CA 1
ATOM 1386 C C . PHE A 1 170 ? -8.211 -9.977 8.406 1 96.62 170 PHE A C 1
ATOM 1388 O O . PHE A 1 170 ? -7.832 -9.664 7.273 1 96.62 170 PHE A O 1
ATOM 1395 N N . ASN A 1 171 ? -8.016 -9.25 9.461 1 95.31 171 ASN A N 1
ATOM 1396 C CA . ASN A 1 171 ? -7.457 -7.91 9.32 1 95.31 171 ASN A CA 1
ATOM 1397 C C . ASN A 1 171 ? -6.02 -7.949 8.812 1 95.31 171 ASN A C 1
ATOM 1399 O O . ASN A 1 171 ? -5.637 -7.141 7.961 1 95.31 171 ASN A O 1
ATOM 1403 N N . ILE A 1 172 ? -5.285 -8.883 9.25 1 94.75 172 ILE A N 1
ATOM 1404 C CA . ILE A 1 172 ? -3.891 -9.031 8.844 1 94.75 172 ILE A CA 1
ATOM 1405 C C . ILE A 1 172 ? -3.828 -9.516 7.395 1 94.75 172 ILE A C 1
ATOM 1407 O O . ILE A 1 172 ? -3.053 -8.992 6.594 1 94.75 172 ILE A O 1
ATOM 1411 N N . TRP A 1 173 ? -4.707 -10.445 7.039 1 96.25 173 TRP A N 1
ATOM 1412 C CA . TRP A 1 173 ? -4.676 -11.062 5.719 1 96.25 173 TRP A CA 1
ATOM 1413 C C . TRP A 1 173 ? -5.215 -10.109 4.66 1 96.25 173 TRP A C 1
ATOM 1415 O O . TRP A 1 173 ? -4.754 -10.117 3.516 1 96.25 173 TRP A O 1
ATOM 1425 N N . LEU A 1 174 ? -6.16 -9.297 5.059 1 96.38 174 LEU A N 1
ATOM 1426 C CA . LEU A 1 174 ? -6.645 -8.289 4.121 1 96.38 174 LEU A CA 1
ATOM 1427 C C . LEU A 1 174 ? -5.551 -7.277 3.795 1 96.38 174 LEU A C 1
ATOM 1429 O O . LEU A 1 174 ? -5.387 -6.883 2.639 1 96.38 174 LEU A O 1
ATOM 1433 N N . ALA A 1 175 ? -4.805 -6.879 4.812 1 94.44 175 ALA A N 1
ATOM 1434 C CA . ALA A 1 175 ? -3.678 -5.977 4.59 1 94.44 175 ALA A CA 1
ATOM 1435 C C . ALA A 1 175 ? -2.645 -6.605 3.662 1 94.44 175 ALA A C 1
ATOM 1437 O O . ALA A 1 175 ? -2.107 -5.934 2.775 1 94.44 175 ALA A O 1
ATOM 1438 N N . HIS A 1 176 ? -2.406 -7.871 3.846 1 94.38 176 HIS A N 1
ATOM 1439 C CA . HIS A 1 176 ? -1.455 -8.594 3.01 1 94.38 176 HIS A CA 1
ATOM 1440 C C . HIS A 1 176 ? -1.947 -8.688 1.569 1 94.38 176 HIS A C 1
ATOM 1442 O O . HIS A 1 176 ? -1.194 -8.406 0.632 1 94.38 176 HIS A O 1
ATOM 1448 N N . TRP A 1 177 ? -3.191 -9.078 1.439 1 96.31 177 TRP A N 1
ATOM 1449 C CA . TRP A 1 177 ? -3.785 -9.156 0.109 1 96.31 177 TRP A CA 1
ATOM 1450 C C . TRP A 1 177 ? -3.635 -7.84 -0.637 1 96.31 177 TRP A C 1
ATOM 1452 O O . TRP A 1 177 ? -3.16 -7.812 -1.774 1 96.31 177 TRP A O 1
ATOM 1462 N N . GLU A 1 178 ? -4.012 -6.75 -0.033 1 96.44 178 GLU A N 1
ATOM 1463 C CA . GLU A 1 178 ? -3.955 -5.422 -0.636 1 96.44 178 GLU A CA 1
ATOM 1464 C C . GLU A 1 178 ? -2.523 -5.051 -1.02 1 96.44 178 GLU A C 1
ATOM 1466 O O . GLU A 1 178 ? -2.27 -4.621 -2.146 1 96.44 178 GLU A O 1
ATOM 1471 N N . SER A 1 179 ? -1.645 -5.23 -0.076 1 94.25 179 SER A N 1
ATOM 1472 C CA . SER A 1 179 ? -0.255 -4.832 -0.277 1 94.25 179 SER A CA 1
ATOM 1473 C C . SER A 1 179 ? 0.389 -5.629 -1.407 1 94.25 179 SER A C 1
ATOM 1475 O O . SER A 1 179 ? 1.097 -5.066 -2.244 1 94.25 179 SER A O 1
ATOM 1477 N N . LEU A 1 180 ? 0.148 -6.883 -1.439 1 94.81 180 LEU A N 1
ATOM 1478 C CA . LEU A 1 180 ? 0.717 -7.754 -2.463 1 94.81 180 LEU A CA 1
ATOM 1479 C C . LEU A 1 180 ? 0.271 -7.32 -3.855 1 94.81 180 LEU A C 1
ATOM 1481 O O . LEU A 1 180 ? 1.096 -7.18 -4.762 1 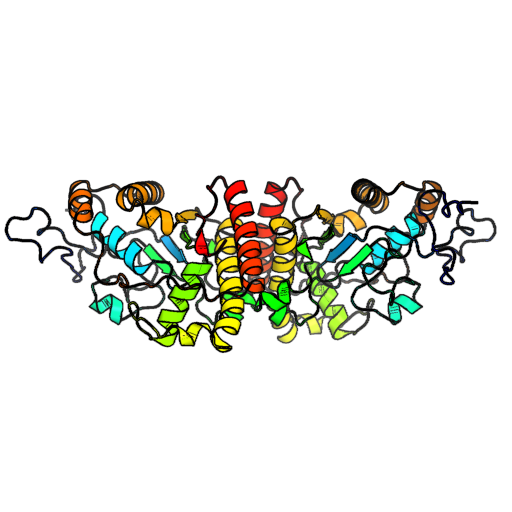94.81 180 LEU A O 1
ATOM 1485 N N . VAL A 1 181 ? -0.977 -7.113 -4 1 97.19 181 VAL A N 1
ATOM 1486 C CA . VAL A 1 181 ? -1.541 -6.758 -5.297 1 97.19 181 VAL A CA 1
ATOM 1487 C C . VAL A 1 181 ? -1.023 -5.387 -5.727 1 97.19 181 VAL A C 1
ATOM 1489 O O . VAL A 1 181 ? -0.543 -5.223 -6.852 1 97.19 181 VAL A O 1
ATOM 1492 N N . LEU A 1 182 ? -1.024 -4.426 -4.855 1 97.06 182 LEU A N 1
ATOM 1493 C CA . LEU A 1 182 ? -0.597 -3.074 -5.203 1 97.06 182 LEU A CA 1
ATOM 1494 C C . LEU A 1 182 ? 0.904 -3.031 -5.469 1 97.06 182 LEU A C 1
ATOM 1496 O O . LEU A 1 182 ? 1.363 -2.281 -6.336 1 97.06 182 LEU A O 1
ATOM 1500 N N . ASP A 1 183 ? 1.672 -3.83 -4.703 1 95.06 183 ASP A N 1
ATOM 1501 C CA . ASP A 1 183 ? 3.109 -3.9 -4.945 1 95.06 183 ASP A CA 1
ATOM 1502 C C . ASP A 1 183 ? 3.402 -4.309 -6.391 1 95.06 183 ASP A C 1
ATOM 1504 O O . ASP A 1 183 ? 4.242 -3.701 -7.055 1 95.06 183 ASP A O 1
ATOM 1508 N N . ARG A 1 184 ? 2.686 -5.309 -6.812 1 95.56 184 ARG A N 1
ATOM 1509 C CA . ARG A 1 184 ? 2.955 -5.812 -8.156 1 95.56 184 ARG A CA 1
ATOM 1510 C C . ARG A 1 184 ? 2.422 -4.855 -9.219 1 95.56 184 ARG A C 1
ATOM 1512 O O . ARG A 1 184 ? 3.084 -4.605 -10.227 1 95.56 184 ARG A O 1
ATOM 1519 N N . LEU A 1 185 ? 1.29 -4.27 -9.039 1 97.75 185 LEU A N 1
ATOM 1520 C CA . LEU A 1 185 ? 0.672 -3.395 -10.031 1 97.75 185 LEU A CA 1
ATOM 1521 C C . LEU A 1 185 ? 1.461 -2.098 -10.18 1 97.75 185 LEU A C 1
ATOM 1523 O O . LEU A 1 185 ? 1.601 -1.573 -11.289 1 97.75 185 LEU A O 1
ATOM 1527 N N . LEU A 1 186 ? 2.012 -1.624 -9.086 1 97.56 186 LEU A N 1
ATOM 1528 C CA . LEU A 1 186 ? 2.6 -0.289 -9.102 1 97.56 186 LEU A CA 1
ATOM 1529 C C . LEU A 1 186 ? 4.121 -0.364 -9.117 1 97.56 186 LEU A C 1
ATOM 1531 O O . LEU A 1 186 ? 4.789 0.56 -9.594 1 97.56 186 LEU A O 1
ATOM 1535 N N . GLY A 1 187 ? 4.672 -1.446 -8.625 1 95.12 187 GLY A N 1
ATOM 1536 C CA . GLY A 1 187 ? 6.098 -1.457 -8.336 1 95.12 187 GLY A CA 1
ATOM 1537 C C . GLY A 1 187 ? 6.902 -2.258 -9.336 1 95.12 187 GLY A C 1
ATOM 1538 O O . GLY A 1 187 ? 8.125 -2.137 -9.398 1 95.12 187 GLY A O 1
ATOM 1539 N N . SER A 1 188 ? 6.258 -3.109 -10.094 1 94.25 188 SER A N 1
ATOM 1540 C CA . SER A 1 188 ? 6.98 -4.012 -10.984 1 94.25 188 SER A CA 1
ATOM 1541 C C . SER A 1 188 ? 7.781 -3.238 -12.023 1 94.25 188 SER A C 1
ATOM 1543 O O . SER A 1 188 ? 7.309 -2.234 -12.562 1 94.25 188 SER A O 1
ATOM 1545 N N . ARG A 1 189 ? 9 -3.756 -12.25 1 93.19 189 ARG A N 1
ATOM 1546 C CA . ARG A 1 189 ? 9.898 -3.189 -13.258 1 93.19 189 ARG A CA 1
ATOM 1547 C C . ARG A 1 189 ? 9.93 -4.059 -14.508 1 93.19 189 ARG A C 1
ATOM 1549 O O . ARG A 1 189 ? 10.711 -3.797 -15.43 1 93.19 189 ARG A O 1
ATOM 1556 N N . ALA A 1 190 ? 9.203 -5.105 -14.492 1 94.31 190 ALA A N 1
ATOM 1557 C CA . ALA A 1 190 ? 9 -6.031 -15.602 1 94.31 190 ALA A CA 1
ATOM 1558 C C . ALA A 1 190 ? 7.516 -6.203 -15.914 1 94.31 190 ALA A C 1
ATOM 1560 O O . ALA A 1 190 ? 6.66 -5.777 -15.133 1 94.31 190 ALA A O 1
ATOM 1561 N N . PRO A 1 191 ? 7.137 -6.766 -17.047 1 95.75 191 PRO A N 1
ATOM 1562 C CA . PRO A 1 191 ? 5.727 -6.887 -17.406 1 95.75 191 PRO A CA 1
ATOM 1563 C C . PRO A 1 191 ? 4.922 -7.719 -16.422 1 95.75 191 PRO A C 1
ATOM 1565 O O . PRO A 1 191 ? 5.418 -8.727 -15.906 1 95.75 191 PRO A O 1
ATOM 1568 N N . VAL A 1 192 ? 3.76 -7.219 -16.141 1 96.81 192 VAL A N 1
ATOM 1569 C CA . VAL A 1 192 ? 2.803 -7.93 -15.297 1 96.81 192 VAL A CA 1
ATOM 1570 C C . VAL A 1 192 ? 1.501 -8.148 -16.062 1 96.81 192 VAL A C 1
ATOM 1572 O O . VAL A 1 192 ? 1.008 -7.238 -16.734 1 96.81 192 VAL A O 1
ATOM 1575 N N . TYR A 1 193 ? 1 -9.344 -16.047 1 98 193 TYR A N 1
ATOM 1576 C CA . TYR A 1 193 ? -0.317 -9.648 -16.594 1 98 193 TYR A CA 1
ATOM 1577 C C . TYR A 1 193 ? -1.27 -10.102 -15.492 1 98 193 TYR A C 1
ATOM 1579 O O . TYR A 1 193 ? -0.959 -11.031 -14.742 1 98 193 TYR A O 1
ATOM 1587 N N . VAL A 1 194 ? -2.398 -9.43 -15.406 1 98.44 194 VAL A N 1
ATOM 1588 C CA . VAL A 1 194 ? -3.365 -9.703 -14.352 1 98.44 194 VAL A CA 1
ATOM 1589 C C . VAL A 1 194 ? -4.34 -10.789 -14.805 1 98.44 194 VAL A C 1
ATOM 1591 O O . VAL A 1 194 ? -4.895 -10.711 -15.898 1 98.44 194 VAL A O 1
ATOM 1594 N N . VAL A 1 195 ? -4.488 -11.805 -14.039 1 98.06 195 VAL A N 1
ATOM 1595 C CA . VAL A 1 195 ? -5.492 -12.844 -14.227 1 98.06 195 VAL A CA 1
ATOM 1596 C C . VAL A 1 195 ? -6.453 -12.867 -13.039 1 98.06 195 VAL A C 1
ATOM 1598 O O . VAL A 1 195 ? -6.02 -12.938 -11.883 1 98.06 195 VAL A O 1
ATOM 1601 N N . TYR A 1 196 ? -7.699 -12.719 -13.305 1 97.5 196 TYR A N 1
ATOM 1602 C CA . TYR A 1 196 ? -8.695 -12.852 -12.25 1 97.5 196 TYR A CA 1
ATOM 1603 C C . TYR A 1 196 ? -9.109 -14.305 -12.07 1 97.5 196 TYR A C 1
ATOM 1605 O O . TYR A 1 196 ? -9.516 -14.969 -13.031 1 97.5 196 TYR A O 1
ATOM 1613 N N . TYR A 1 197 ? -8.992 -14.742 -10.82 1 96.38 197 TYR A N 1
ATOM 1614 C CA . TYR A 1 197 ? -9.383 -16.125 -10.539 1 96.38 197 TYR A CA 1
ATOM 1615 C C . TYR A 1 197 ? -10.812 -16.391 -10.977 1 96.38 197 TYR A C 1
ATOM 1617 O O . TYR A 1 197 ? -11.109 -17.438 -11.562 1 96.38 197 TYR A O 1
ATOM 1625 N N . GLU A 1 198 ? -11.695 -15.492 -10.719 1 95.12 198 GLU A N 1
ATOM 1626 C CA . GLU A 1 198 ? -13.109 -15.641 -11.062 1 95.12 198 GLU A CA 1
ATOM 1627 C C . GLU A 1 198 ? -13.297 -15.789 -12.57 1 95.12 198 GLU A C 1
ATOM 1629 O O . GLU A 1 198 ? -14.148 -16.562 -13.023 1 95.12 198 GLU A O 1
ATOM 1634 N N . GLU A 1 199 ? -12.508 -15.094 -13.344 1 95 199 GLU A N 1
ATOM 1635 C CA . GLU A 1 199 ? -12.57 -15.227 -14.797 1 95 199 GLU A CA 1
ATOM 1636 C C . GLU A 1 199 ? -12 -16.562 -15.258 1 95 199 GLU A C 1
ATOM 1638 O O . GLU A 1 199 ? -12.508 -17.172 -16.203 1 95 199 GLU A O 1
ATOM 1643 N N . LEU A 1 200 ? -10.945 -16.969 -14.602 1 95.88 200 LEU A N 1
ATOM 1644 C CA . LEU A 1 200 ? -10.367 -18.266 -14.891 1 95.88 200 LEU A CA 1
ATOM 1645 C C . LEU A 1 200 ? -11.398 -19.375 -14.672 1 95.88 200 LEU A C 1
ATOM 1647 O O . LEU A 1 200 ? -11.5 -20.297 -15.477 1 95.88 200 LEU A O 1
ATOM 1651 N N . VAL A 1 201 ? -12.133 -19.266 -13.578 1 93.38 201 VAL A N 1
ATOM 1652 C CA . VAL A 1 201 ? -13.156 -20.25 -13.25 1 93.38 201 VAL A CA 1
ATOM 1653 C C . VAL A 1 201 ? -14.266 -20.203 -14.297 1 93.38 201 VAL A C 1
ATOM 1655 O O . VAL A 1 201 ? -14.719 -21.25 -14.781 1 93.38 201 VAL A O 1
ATOM 1658 N N . ALA A 1 202 ? -14.672 -19.031 -14.711 1 94.19 202 ALA A N 1
ATOM 1659 C CA . ALA A 1 202 ? -15.797 -18.844 -15.625 1 94.19 202 ALA A CA 1
ATOM 1660 C C . ALA A 1 202 ? -15.438 -19.281 -17.047 1 94.19 202 ALA A C 1
ATOM 1662 O O . ALA A 1 202 ? -16.266 -19.844 -17.75 1 94.19 202 ALA A O 1
ATOM 1663 N N . SER A 1 203 ? -14.195 -18.969 -17.453 1 96.5 203 SER A N 1
ATOM 1664 C CA . SER A 1 203 ? -13.75 -19.25 -18.812 1 96.5 203 SER A CA 1
ATOM 1665 C C . SER A 1 203 ? -12.289 -19.688 -18.828 1 96.5 203 SER A C 1
ATOM 1667 O O . SER A 1 203 ? -11.422 -19 -19.359 1 96.5 203 SER A O 1
ATOM 1669 N N . PRO A 1 204 ? -12.023 -20.953 -18.438 1 96.75 204 PRO A N 1
ATOM 1670 C CA . PRO A 1 204 ? -10.641 -21.391 -18.234 1 96.75 204 PRO A CA 1
ATOM 1671 C C . PRO A 1 204 ? -9.836 -21.391 -19.531 1 96.75 204 PRO A C 1
ATOM 1673 O O . PRO A 1 204 ? -8.727 -20.859 -19.578 1 96.75 204 PRO A O 1
ATOM 1676 N N . LEU A 1 205 ? -10.422 -21.938 -20.656 1 97.44 205 LEU A N 1
ATOM 1677 C CA . LEU A 1 205 ? -9.648 -22.062 -21.875 1 97.44 205 LEU A CA 1
ATOM 1678 C C . LEU A 1 205 ? -9.398 -20.703 -22.516 1 97.44 205 LEU A C 1
ATOM 1680 O O . LEU A 1 205 ? -8.305 -20.438 -23.031 1 97.44 205 LEU A O 1
ATOM 1684 N N . HIS A 1 206 ? -10.414 -19.875 -22.5 1 97.56 206 HIS A N 1
ATOM 1685 C CA . HIS A 1 206 ? -10.25 -18.516 -23.016 1 97.56 206 HIS A CA 1
ATOM 1686 C C . HIS A 1 206 ? -9.188 -17.75 -22.234 1 97.56 206 HIS A C 1
ATOM 1688 O O . HIS A 1 206 ? -8.305 -17.125 -22.828 1 97.56 206 HIS A O 1
ATOM 1694 N N . THR A 1 207 ? -9.227 -17.812 -20.922 1 97.31 207 THR A N 1
ATOM 1695 C CA . THR A 1 207 ? -8.273 -17.141 -20.062 1 97.31 207 THR A CA 1
ATOM 1696 C C . THR A 1 207 ? -6.859 -17.672 -20.297 1 97.31 207 THR A C 1
ATOM 1698 O O . THR A 1 207 ? -5.906 -16.891 -20.375 1 97.31 207 THR A O 1
ATOM 1701 N N . LEU A 1 208 ? -6.723 -18.969 -20.5 1 97.5 208 LEU A N 1
ATOM 1702 C CA . LEU A 1 208 ? -5.418 -19.578 -20.75 1 97.5 208 LEU A CA 1
ATOM 1703 C C . LEU A 1 208 ? -4.816 -19.062 -22.047 1 97.5 208 LEU A C 1
ATOM 1705 O O . LEU A 1 208 ? -3.611 -18.812 -22.125 1 97.5 208 LEU A O 1
ATOM 1709 N N . ARG A 1 209 ? -5.633 -18.938 -23.031 1 97 209 ARG A N 1
ATOM 1710 C CA . ARG A 1 209 ? -5.133 -18.438 -24.297 1 97 209 ARG A CA 1
ATOM 1711 C C . ARG A 1 209 ? -4.555 -17.031 -24.141 1 97 209 ARG A C 1
ATOM 1713 O O . ARG A 1 209 ? -3.512 -16.719 -24.719 1 97 209 ARG A O 1
ATOM 1720 N N . GLN A 1 210 ? -5.199 -16.203 -23.375 1 96.81 210 GLN A N 1
ATOM 1721 C CA . GLN A 1 210 ? -4.691 -14.852 -23.125 1 96.81 210 GLN A CA 1
ATOM 1722 C C . GLN A 1 210 ? -3.377 -14.906 -22.344 1 96.81 210 GLN A C 1
ATOM 1724 O O . GLN A 1 210 ? -2.447 -14.148 -22.641 1 96.81 210 GLN A O 1
ATOM 1729 N N . VAL A 1 211 ? -3.354 -15.766 -21.406 1 97 211 VAL A N 1
ATOM 1730 C CA . VAL A 1 211 ? -2.143 -15.938 -20.609 1 97 211 VAL A CA 1
ATOM 1731 C C . VAL A 1 211 ? -0.988 -16.375 -21.516 1 97 211 VAL A C 1
ATOM 1733 O O . VAL A 1 211 ? 0.122 -15.844 -21.406 1 97 211 VAL A O 1
ATOM 1736 N N . PHE A 1 212 ? -1.227 -17.312 -22.438 1 95.44 212 PHE A N 1
ATOM 1737 C CA . PHE A 1 212 ? -0.177 -17.828 -23.312 1 95.44 212 PHE A CA 1
ATOM 1738 C C . PHE A 1 212 ? 0.292 -16.75 -24.281 1 95.44 212 PHE A C 1
ATOM 1740 O O . PHE A 1 212 ? 1.467 -16.719 -24.656 1 95.44 212 PHE A O 1
ATOM 1747 N N . THR A 1 213 ? -0.627 -15.875 -24.672 1 94.56 213 THR A N 1
ATOM 1748 C CA . THR A 1 213 ? -0.228 -14.719 -25.469 1 94.56 213 THR A CA 1
ATOM 1749 C C . THR A 1 213 ? 0.769 -13.852 -24.703 1 94.56 213 THR A C 1
ATOM 1751 O O . THR A 1 213 ? 1.802 -13.461 -25.25 1 94.56 213 THR A O 1
ATOM 1754 N N . PHE A 1 214 ? 0.499 -13.641 -23.5 1 94.31 214 PHE A N 1
ATOM 1755 C CA . PHE A 1 214 ? 1.404 -12.859 -22.672 1 94.31 214 PHE A CA 1
ATOM 1756 C C . PHE A 1 214 ? 2.74 -13.57 -22.516 1 94.31 214 PHE A C 1
ATOM 1758 O O . PHE A 1 214 ? 3.799 -12.945 -22.594 1 94.31 214 PHE A O 1
ATOM 1765 N N . LEU A 1 215 ? 2.699 -14.906 -22.266 1 92.62 215 LEU A N 1
ATOM 1766 C CA . LEU A 1 215 ? 3.904 -15.68 -22 1 92.62 215 LEU A CA 1
ATOM 1767 C C . LEU A 1 215 ? 4.703 -15.898 -23.281 1 92.62 215 LEU A C 1
ATOM 1769 O O . LEU A 1 215 ? 5.863 -16.312 -23.234 1 92.62 215 LEU A O 1
ATOM 1773 N N . GLY A 1 216 ? 4.117 -15.656 -24.359 1 89.12 216 GLY A N 1
ATOM 1774 C CA . GLY A 1 216 ? 4.758 -15.977 -25.625 1 89.12 216 GLY A CA 1
ATOM 1775 C C . GLY A 1 216 ? 4.848 -17.469 -25.891 1 89.12 216 GLY A C 1
ATOM 1776 O O . GLY A 1 216 ? 5.824 -17.938 -26.469 1 89.12 216 GLY A O 1
ATOM 1777 N N . THR A 1 217 ? 3.957 -18.125 -25.328 1 86.56 217 THR A N 1
ATOM 1778 C CA . THR A 1 217 ? 3.908 -19.578 -25.453 1 86.56 217 THR A CA 1
ATOM 1779 C C . THR A 1 217 ? 2.879 -19.984 -26.5 1 86.56 217 THR A C 1
ATOM 1781 O O . THR A 1 217 ? 1.716 -19.594 -26.438 1 86.56 217 THR A O 1
ATOM 1784 N N . PRO A 1 218 ? 3.305 -20.766 -27.438 1 86.88 218 PRO A N 1
ATOM 1785 C CA . PRO A 1 218 ? 2.32 -21.25 -28.406 1 86.88 218 PRO A CA 1
ATOM 1786 C C . PRO A 1 218 ? 1.272 -22.172 -27.781 1 86.88 218 PRO A C 1
ATOM 1788 O O . PRO A 1 218 ? 1.569 -22.891 -26.828 1 86.88 218 PRO A O 1
ATOM 1791 N N . VAL A 1 219 ? 0.126 -22.125 -28.406 1 89.5 219 VAL A N 1
ATOM 1792 C CA . VAL A 1 219 ? -0.976 -22.953 -27.938 1 89.5 219 VAL A CA 1
ATOM 1793 C C . VAL A 1 219 ? -0.983 -24.297 -28.672 1 89.5 219 VAL A C 1
ATOM 1795 O O . VAL A 1 219 ? -0.927 -24.328 -29.906 1 89.5 219 VAL A O 1
ATOM 1798 N N . ASN A 1 220 ? -0.98 -25.359 -27.938 1 92.75 220 ASN A N 1
ATOM 1799 C CA . ASN A 1 220 ? -1.228 -26.688 -28.484 1 92.75 220 ASN A CA 1
ATOM 1800 C C . ASN A 1 220 ? -2.717 -27.016 -28.516 1 92.75 220 ASN A C 1
ATOM 1802 O O . ASN A 1 220 ? -3.295 -27.359 -27.469 1 92.75 220 ASN A O 1
ATOM 1806 N N . GLU A 1 221 ? -3.268 -27.016 -29.719 1 94.56 221 GLU A N 1
ATOM 1807 C CA . GLU A 1 221 ? -4.715 -27.188 -29.828 1 94.56 221 GLU A CA 1
ATOM 1808 C C . GLU A 1 221 ? -5.137 -28.594 -29.406 1 94.56 221 GLU A C 1
ATOM 1810 O O . GLU A 1 221 ? -6.234 -28.781 -28.875 1 94.56 221 GLU A O 1
ATOM 1815 N N . GLY A 1 222 ? -4.312 -29.562 -29.672 1 94.19 222 GLY A N 1
ATOM 1816 C CA . GLY A 1 222 ? -4.605 -30.906 -29.203 1 94.19 222 GLY A CA 1
ATOM 1817 C C . GLY A 1 222 ? -4.715 -31 -27.703 1 94.19 222 GLY A C 1
ATOM 1818 O O . GLY A 1 222 ? -5.672 -31.562 -27.172 1 94.19 222 GLY A O 1
ATOM 1819 N N . ARG A 1 223 ? -3.824 -30.406 -26.984 1 95.44 223 ARG A N 1
ATOM 1820 C CA . ARG A 1 223 ? -3.848 -30.391 -25.531 1 95.44 223 ARG A CA 1
ATOM 1821 C C . ARG A 1 223 ? -5.027 -29.578 -25.016 1 95.44 223 ARG A C 1
ATOM 1823 O O . ARG A 1 223 ? -5.664 -29.969 -24.031 1 95.44 223 ARG A O 1
ATOM 1830 N N . MET A 1 224 ? -5.277 -28.484 -25.703 1 96.38 224 MET A N 1
ATOM 1831 C CA . MET A 1 224 ? -6.395 -27.641 -25.281 1 96.38 224 MET A CA 1
ATOM 1832 C C . MET A 1 224 ? -7.715 -28.406 -25.391 1 96.38 224 MET A C 1
ATOM 1834 O O . MET A 1 224 ? -8.586 -28.266 -24.531 1 96.38 224 MET A O 1
ATOM 1838 N N . ARG A 1 225 ? -7.832 -29.156 -26.422 1 96.06 225 ARG A N 1
ATOM 1839 C CA . ARG A 1 225 ? -9.031 -29.969 -26.594 1 96.06 225 ARG A CA 1
ATOM 1840 C C . ARG A 1 225 ? -9.156 -31 -25.469 1 96.06 225 ARG A C 1
ATOM 1842 O O . ARG A 1 225 ? -10.242 -31.203 -24.922 1 96.06 225 ARG A O 1
ATOM 1849 N N . CYS A 1 226 ? -8.086 -31.656 -25.141 1 96.25 226 CYS A N 1
ATOM 1850 C CA . CYS A 1 226 ? -8.086 -32.625 -24.031 1 96.25 226 CYS A CA 1
ATOM 1851 C C . CYS A 1 226 ? -8.438 -31.922 -22.719 1 96.25 226 CYS A C 1
ATOM 1853 O O . CYS A 1 226 ? -9.266 -32.438 -21.953 1 96.25 226 CYS A O 1
ATOM 1855 N N . LEU A 1 227 ? -7.852 -30.766 -22.5 1 96.25 227 LEU A N 1
ATOM 1856 C CA . LEU A 1 227 ? -8.055 -30.031 -21.25 1 96.25 227 LEU A CA 1
ATOM 1857 C C . LEU A 1 227 ? -9.516 -29.625 -21.094 1 96.25 227 LEU A C 1
ATOM 1859 O O . LEU A 1 227 ? -10.031 -29.609 -19.969 1 96.25 227 LEU A O 1
ATOM 1863 N N . GLU A 1 228 ? -10.156 -29.344 -22.156 1 95.62 228 GLU A N 1
ATOM 1864 C CA . GLU A 1 228 ? -11.57 -28.984 -22.109 1 95.62 228 GLU A CA 1
ATOM 1865 C C . GLU A 1 228 ? -12.391 -30.031 -21.375 1 95.62 228 GLU A C 1
ATOM 1867 O O . GLU A 1 228 ? -13.375 -29.703 -20.703 1 95.62 228 GLU A O 1
ATOM 1872 N N . ASN A 1 229 ? -11.938 -31.266 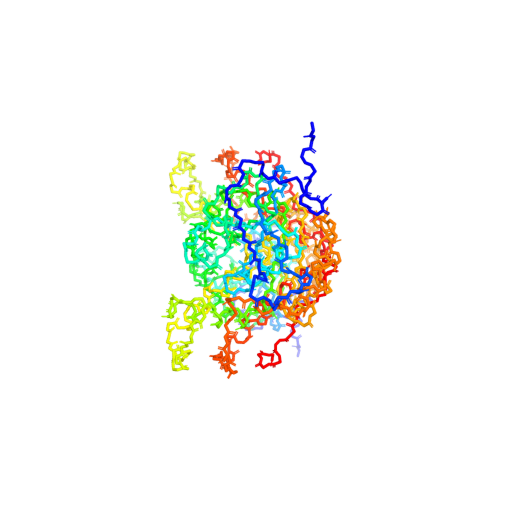-21.453 1 93 229 ASN A N 1
ATOM 1873 C CA . ASN A 1 229 ? -12.672 -32.344 -20.812 1 93 229 ASN A CA 1
ATOM 1874 C C . ASN A 1 229 ? -12.023 -32.75 -19.484 1 93 229 ASN A C 1
ATOM 1876 O O . ASN A 1 229 ? -12.438 -33.75 -18.859 1 93 229 ASN A O 1
ATOM 1880 N N . HIS A 1 230 ? -11.047 -32.031 -19.047 1 94.88 230 HIS A N 1
ATOM 1881 C CA . HIS A 1 230 ? -10.312 -32.375 -17.828 1 94.88 230 HIS A CA 1
ATOM 1882 C C . HIS A 1 230 ? -10 -31.141 -17 1 94.88 230 HIS A C 1
ATOM 1884 O O . HIS A 1 230 ? -8.875 -30.969 -16.531 1 94.88 230 HIS A O 1
ATOM 1890 N N . LEU A 1 231 ? -10.906 -30.281 -16.75 1 93.75 231 LEU A N 1
ATOM 1891 C CA . LEU A 1 231 ? -10.656 -28.969 -16.172 1 93.75 231 LEU A CA 1
ATOM 1892 C C . LEU A 1 231 ? -10.469 -29.062 -14.664 1 93.75 231 LEU A C 1
ATOM 1894 O O . LEU A 1 231 ? -9.836 -28.188 -14.062 1 93.75 231 LEU A O 1
ATOM 1898 N N . GLU A 1 232 ? -10.977 -29.906 -13.922 1 86.38 232 GLU A N 1
ATOM 1899 C CA . GLU A 1 232 ? -11.07 -29.891 -12.469 1 86.38 232 GLU A CA 1
ATOM 1900 C C . GLU A 1 232 ? -9.711 -30.141 -11.82 1 86.38 232 GLU A C 1
ATOM 1902 O O . GLU A 1 232 ? -9.344 -29.484 -10.852 1 86.38 232 GLU A O 1
ATOM 1907 N N . GLY A 1 233 ? -8.875 -30.984 -12.383 1 81.62 233 GLY A N 1
ATOM 1908 C CA . GLY A 1 233 ? -7.621 -31.344 -11.75 1 81.62 233 GLY A CA 1
ATOM 1909 C C . GLY A 1 233 ? -7.805 -32.094 -10.43 1 81.62 233 GLY A C 1
ATOM 1910 O O . GLY A 1 233 ? -8.93 -32.344 -10.016 1 81.62 233 GLY A O 1
ATOM 1911 N N . LYS A 1 234 ? -6.742 -32.344 -9.688 1 78.12 234 LYS A N 1
ATOM 1912 C CA . LYS A 1 234 ? -6.781 -33.219 -8.516 1 78.12 234 LYS A CA 1
ATOM 1913 C C . LYS A 1 234 ? -6.93 -32.406 -7.234 1 78.12 234 LYS A C 1
ATOM 1915 O O . LYS A 1 234 ? -7.316 -32.938 -6.195 1 78.12 234 LYS A O 1
ATOM 1920 N N . PHE A 1 235 ? -6.707 -31.125 -7.25 1 76.44 235 PHE A N 1
ATOM 1921 C CA . PHE A 1 235 ? -6.566 -30.375 -6.004 1 76.44 235 PHE A CA 1
ATOM 1922 C C . PHE A 1 235 ? -7.637 -29.297 -5.895 1 76.44 235 PHE A C 1
ATOM 1924 O O . PHE A 1 235 ? -7.441 -28.281 -5.223 1 76.44 235 PHE A O 1
ATOM 1931 N N . LYS A 1 236 ? -8.688 -29.469 -6.559 1 76 236 LYS A N 1
ATOM 1932 C CA . LYS A 1 236 ? -9.805 -28.547 -6.402 1 76 236 LYS A CA 1
ATOM 1933 C C . LYS A 1 236 ? -10.625 -28.875 -5.156 1 76 236 LYS A C 1
ATOM 1935 O O . LYS A 1 236 ? -11.047 -30.016 -4.973 1 76 236 LYS A O 1
ATOM 1940 N N . ARG A 1 237 ? -10.758 -27.859 -4.352 1 76.94 237 ARG A N 1
ATOM 1941 C CA . ARG A 1 237 ? -11.602 -28.047 -3.176 1 76.94 237 ARG A CA 1
ATOM 1942 C C . ARG A 1 237 ? -13.07 -28.156 -3.562 1 76.94 237 ARG A C 1
ATOM 1944 O O . ARG A 1 237 ? -13.562 -27.375 -4.379 1 76.94 237 ARG A O 1
ATOM 1951 N N . ARG A 1 238 ? -13.758 -29.109 -2.996 1 75.69 238 ARG A N 1
ATOM 1952 C CA . ARG A 1 238 ? -15.164 -29.359 -3.295 1 75.69 238 ARG A CA 1
ATOM 1953 C C . ARG A 1 238 ? -16.031 -29.109 -2.068 1 75.69 238 ARG A C 1
ATOM 1955 O O . ARG A 1 238 ? -15.531 -29.047 -0.945 1 75.69 238 ARG A O 1
ATOM 1962 N N . GLY A 1 239 ? -17.266 -28.781 -2.33 1 71.56 239 GLY A N 1
ATOM 1963 C CA . GLY A 1 239 ? -18.25 -28.703 -1.265 1 71.56 239 GLY A CA 1
ATOM 1964 C C . GLY A 1 239 ? -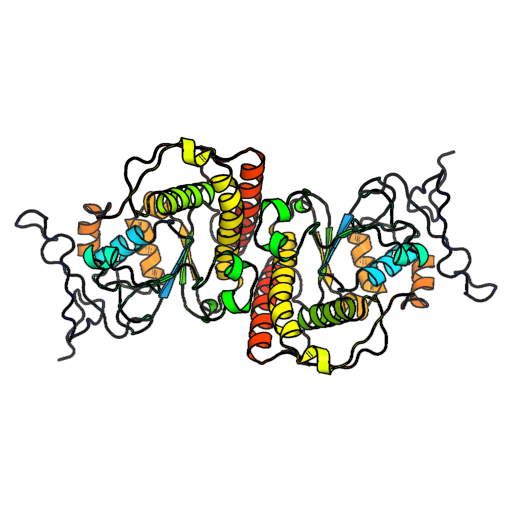18.266 -27.375 -0.543 1 71.56 239 GLY A C 1
ATOM 1965 O O . GLY A 1 239 ? -18.562 -27.312 0.65 1 71.56 239 GLY A O 1
ATOM 1966 N N . ASN A 1 240 ? -17.797 -26.344 -1.231 1 76.44 240 ASN A N 1
ATOM 1967 C CA . ASN A 1 240 ? -17.781 -25.031 -0.608 1 76.44 240 ASN A CA 1
ATOM 1968 C C . ASN A 1 240 ? -19.188 -24.516 -0.353 1 76.44 240 ASN A C 1
ATOM 1970 O O . ASN A 1 240 ? -20 -24.406 -1.279 1 76.44 240 ASN A O 1
ATOM 1974 N N . LYS A 1 241 ? -19.531 -24.391 0.979 1 78.31 241 LYS A N 1
ATOM 1975 C CA . LYS A 1 241 ? -20.781 -23.75 1.354 1 78.31 241 LYS A CA 1
ATOM 1976 C C . LYS A 1 241 ? -20.641 -22.219 1.351 1 78.31 241 LYS A C 1
ATOM 1978 O O . LYS A 1 241 ? -19.547 -21.703 1.585 1 78.31 241 LYS A O 1
ATOM 1983 N N . HIS A 1 242 ? -21.734 -21.641 0.905 1 80.25 242 HIS A N 1
ATOM 1984 C CA . HIS A 1 242 ? -21.719 -20.188 0.972 1 80.25 242 HIS A CA 1
ATOM 1985 C C . HIS A 1 242 ? -21.719 -19.703 2.418 1 80.25 242 HIS A C 1
ATOM 1987 O O . HIS A 1 242 ? -22.594 -20.062 3.207 1 80.25 242 HIS A O 1
ATOM 1993 N N . ILE A 1 243 ? -20.688 -19.078 2.836 1 86.69 243 ILE A N 1
ATOM 1994 C CA . ILE A 1 243 ? -20.578 -18.516 4.176 1 86.69 243 ILE A CA 1
ATOM 1995 C C . ILE A 1 243 ? -20.172 -17.047 4.078 1 86.69 243 ILE A C 1
ATOM 1997 O O . ILE A 1 243 ? -19.344 -16.688 3.238 1 86.69 243 ILE A O 1
ATOM 2001 N N . ASP A 1 244 ? -20.891 -16.219 4.816 1 89.94 244 ASP A N 1
ATOM 2002 C CA . ASP A 1 244 ? -20.516 -14.812 4.984 1 89.94 244 ASP A CA 1
ATOM 2003 C C . ASP A 1 244 ? -20.125 -14.523 6.434 1 89.94 244 ASP A C 1
ATOM 2005 O O . ASP A 1 244 ? -20.969 -14.133 7.242 1 89.94 244 ASP A O 1
ATOM 2009 N N . PRO A 1 245 ? -18.953 -14.672 6.668 1 94 245 PRO A N 1
ATOM 2010 C CA . PRO A 1 245 ? -18.547 -14.555 8.07 1 94 245 PRO A CA 1
ATOM 2011 C C . PRO A 1 245 ? -18.188 -13.117 8.461 1 94 245 PRO A C 1
ATOM 2013 O O . PRO A 1 245 ? -17.859 -12.859 9.617 1 94 245 PRO A O 1
ATOM 2016 N N . TYR A 1 246 ? -18.312 -12.188 7.617 1 95.12 246 TYR A N 1
ATOM 2017 C CA . TYR A 1 246 ? -17.766 -10.859 7.828 1 95.12 246 TYR A CA 1
ATOM 2018 C C . TYR A 1 246 ? -18.781 -9.945 8.508 1 95.12 246 TYR A C 1
ATOM 2020 O O . TYR A 1 246 ? -19.969 -9.977 8.18 1 95.12 246 TYR A O 1
ATOM 2028 N N . THR A 1 247 ? -18.359 -9.141 9.484 1 93.31 247 THR A N 1
ATOM 2029 C CA . THR A 1 247 ? -19.156 -8.086 10.094 1 93.31 247 THR A CA 1
ATOM 2030 C C . THR A 1 247 ? -19.344 -6.918 9.125 1 93.31 247 THR A C 1
ATOM 2032 O O . THR A 1 247 ? -18.625 -6.812 8.125 1 93.31 247 THR A O 1
ATOM 2035 N N . PRO A 1 248 ? -20.297 -6.035 9.398 1 92.38 248 PRO A N 1
ATOM 2036 C CA . PRO A 1 248 ? -20.453 -4.852 8.555 1 92.38 248 PRO A CA 1
ATOM 2037 C C . PRO A 1 248 ? -19.172 -4.02 8.461 1 92.38 248 PRO A C 1
ATOM 2039 O O . PRO A 1 248 ? -18.844 -3.504 7.387 1 92.38 248 PRO A O 1
ATOM 2042 N N . GLU A 1 249 ? -18.438 -3.857 9.523 1 91.81 249 GLU A N 1
ATOM 2043 C CA . GLU A 1 249 ? -17.188 -3.117 9.523 1 91.81 249 GLU A CA 1
ATOM 2044 C C . GLU A 1 249 ? -16.156 -3.781 8.617 1 91.81 249 GLU A C 1
ATOM 2046 O O . GLU A 1 249 ? -15.461 -3.102 7.852 1 91.81 249 GLU A O 1
ATOM 2051 N N . GLU A 1 250 ? -16.109 -5.105 8.727 1 93.69 250 GLU A N 1
ATOM 2052 C CA . GLU A 1 250 ? -15.148 -5.852 7.906 1 93.69 250 GLU A CA 1
ATOM 2053 C C . GLU A 1 250 ? -15.516 -5.766 6.426 1 93.69 250 GLU A C 1
ATOM 2055 O O . GLU A 1 250 ? -14.633 -5.711 5.566 1 93.69 250 GLU A O 1
ATOM 2060 N N . LYS A 1 251 ? -16.781 -5.73 6.141 1 93.31 251 LYS A N 1
ATOM 2061 C CA . LYS A 1 251 ? -17.219 -5.527 4.762 1 93.31 251 LYS A CA 1
ATOM 2062 C C . LYS A 1 251 ? -16.781 -4.164 4.242 1 93.31 251 LYS A C 1
ATOM 2064 O O . LYS A 1 251 ? -16.391 -4.031 3.078 1 93.31 251 LYS A O 1
ATOM 2069 N N . ASN A 1 252 ? -16.844 -3.166 5.062 1 91.81 252 ASN A N 1
ATOM 2070 C CA . ASN A 1 252 ? -16.312 -1.854 4.688 1 91.81 252 ASN A CA 1
ATOM 2071 C C . ASN A 1 252 ? -14.82 -1.899 4.41 1 91.81 252 ASN A C 1
ATOM 2073 O O . ASN A 1 252 ? -14.344 -1.265 3.467 1 91.81 252 ASN A O 1
ATOM 2077 N N . TYR A 1 253 ? -14.117 -2.701 5.234 1 93.38 253 TYR A N 1
ATOM 2078 C CA . TYR A 1 253 ? -12.68 -2.848 5.016 1 93.38 253 TYR A CA 1
ATOM 2079 C C . TYR A 1 253 ? -12.398 -3.514 3.674 1 93.38 253 TYR A C 1
ATOM 2081 O O . TYR A 1 253 ? -11.508 -3.09 2.941 1 93.38 253 TYR A O 1
ATOM 2089 N N . ILE A 1 254 ? -13.148 -4.531 3.355 1 94.69 254 ILE A N 1
ATOM 2090 C CA . ILE A 1 254 ? -13.016 -5.199 2.064 1 94.69 254 ILE A CA 1
ATOM 2091 C C . ILE A 1 254 ? -13.273 -4.199 0.938 1 94.69 254 ILE A C 1
ATOM 2093 O O . ILE A 1 254 ? -12.531 -4.164 -0.047 1 94.69 254 ILE A O 1
ATOM 2097 N N . ASN A 1 255 ? -14.242 -3.379 1.125 1 93.19 255 ASN A N 1
ATOM 2098 C CA . ASN A 1 255 ? -14.578 -2.373 0.125 1 93.19 255 ASN A CA 1
ATOM 2099 C C . ASN A 1 255 ? -13.445 -1.368 -0.066 1 93.19 255 ASN A C 1
ATOM 2101 O O . ASN A 1 255 ? -13.148 -0.973 -1.193 1 93.19 255 ASN A O 1
ATOM 2105 N N . VAL A 1 256 ? -12.867 -0.954 0.992 1 93.12 256 VAL A N 1
ATOM 2106 C CA . VAL A 1 256 ? -11.766 0 0.909 1 93.12 256 VAL A CA 1
ATOM 2107 C C . VAL A 1 256 ? -10.594 -0.628 0.161 1 93.12 256 VAL A C 1
ATOM 2109 O O . VAL A 1 256 ? -10.039 -0.023 -0.76 1 93.12 256 VAL A O 1
ATOM 2112 N N . ALA A 1 257 ? -10.242 -1.873 0.559 1 95.19 257 ALA A N 1
ATOM 2113 C CA . ALA A 1 257 ? -9.125 -2.559 -0.078 1 95.19 257 ALA A CA 1
ATOM 2114 C C . ALA A 1 257 ? -9.383 -2.764 -1.568 1 95.19 257 ALA A C 1
ATOM 2116 O O . ALA A 1 257 ? -8.516 -2.473 -2.4 1 95.19 257 ALA A O 1
ATOM 2117 N N . THR A 1 258 ? -10.594 -3.203 -1.884 1 96.31 258 THR A N 1
ATOM 2118 C CA . THR A 1 258 ? -10.906 -3.484 -3.281 1 96.31 258 THR A CA 1
ATOM 2119 C C . THR A 1 258 ? -11.031 -2.189 -4.078 1 96.31 258 THR A C 1
ATOM 2121 O O . THR A 1 258 ? -10.688 -2.15 -5.262 1 96.31 258 THR A O 1
ATOM 2124 N N . HIS A 1 259 ? -11.469 -1.137 -3.441 1 95.31 259 HIS A N 1
ATOM 2125 C CA . HIS A 1 259 ? -11.539 0.158 -4.109 1 95.31 259 HIS A CA 1
ATOM 2126 C C . HIS A 1 259 ? -10.156 0.632 -4.547 1 95.31 259 HIS A C 1
ATOM 2128 O O . HIS A 1 259 ? -9.977 1.052 -5.691 1 95.31 259 HIS A O 1
ATOM 2134 N N . LYS A 1 260 ? -9.242 0.577 -3.709 1 96.88 260 LYS A N 1
ATOM 2135 C CA . LYS A 1 260 ? -7.879 0.994 -4.035 1 96.88 260 LYS A CA 1
ATOM 2136 C C . LYS A 1 260 ? -7.309 0.166 -5.184 1 96.88 260 LYS A C 1
ATOM 2138 O O . LYS A 1 260 ? -6.707 0.712 -6.109 1 96.88 260 LYS A O 1
ATOM 2143 N N . VAL A 1 261 ? -7.496 -1.138 -5.094 1 98.12 261 VAL A N 1
ATOM 2144 C CA . VAL A 1 261 ? -6.988 -2.039 -6.125 1 98.12 261 VAL A CA 1
ATOM 2145 C C . VAL A 1 261 ? -7.699 -1.763 -7.445 1 98.12 261 VAL A C 1
ATOM 2147 O O . VAL A 1 261 ? -7.055 -1.656 -8.492 1 98.12 261 VAL A O 1
ATOM 2150 N N . ASN A 1 262 ? -9.023 -1.585 -7.371 1 97.62 262 ASN A N 1
ATOM 2151 C CA . ASN A 1 262 ? -9.781 -1.317 -8.586 1 97.62 262 ASN A CA 1
ATOM 2152 C C . ASN A 1 262 ? -9.391 0.018 -9.211 1 97.62 262 ASN A C 1
ATOM 2154 O O . ASN A 1 262 ? -9.32 0.139 -10.438 1 97.62 262 ASN A O 1
ATOM 2158 N N . HIS A 1 263 ? -9.203 1.003 -8.344 1 97.44 263 HIS A N 1
ATOM 2159 C CA . HIS A 1 263 ? -8.727 2.289 -8.836 1 97.44 263 HIS A CA 1
ATOM 2160 C C . HIS A 1 263 ? -7.418 2.129 -9.602 1 97.44 263 HIS A C 1
ATOM 2162 O O . HIS A 1 263 ? -7.266 2.668 -10.703 1 97.44 263 HIS A O 1
ATOM 2168 N N . THR A 1 264 ? -6.508 1.342 -9.125 1 98.44 264 THR A N 1
ATOM 2169 C CA . THR A 1 264 ? -5.211 1.081 -9.742 1 98.44 264 THR A CA 1
ATOM 2170 C C . THR A 1 264 ? -5.379 0.291 -11.039 1 98.44 264 THR A C 1
ATOM 2172 O O . THR A 1 264 ? -4.801 0.647 -12.062 1 98.44 264 THR A O 1
ATOM 2175 N N . LEU A 1 265 ? -6.223 -0.778 -10.961 1 98.31 265 LEU A N 1
ATOM 2176 C CA . LEU A 1 265 ? -6.488 -1.596 -12.141 1 98.31 265 LEU A CA 1
ATOM 2177 C C . LEU A 1 265 ? -7.047 -0.747 -13.273 1 98.31 265 LEU A C 1
ATOM 2179 O O . LEU A 1 265 ? -6.598 -0.856 -14.414 1 98.31 265 LEU A O 1
ATOM 2183 N N . GLN A 1 266 ? -7.949 0.137 -12.93 1 97.38 266 GLN A N 1
ATOM 2184 C CA . GLN A 1 266 ? -8.57 0.992 -13.938 1 97.38 266 GLN A CA 1
ATOM 2185 C C . GLN A 1 266 ? -7.547 1.912 -14.594 1 97.38 266 GLN A C 1
ATOM 2187 O O . GLN A 1 266 ? -7.52 2.053 -15.812 1 97.38 266 GLN A O 1
ATOM 2192 N N . MET A 1 267 ? -6.754 2.475 -13.812 1 97.19 267 MET A N 1
ATOM 2193 C CA . MET A 1 267 ? -5.742 3.389 -14.336 1 97.19 267 MET A CA 1
ATOM 2194 C C . MET A 1 267 ? -4.742 2.648 -15.219 1 97.19 267 MET A C 1
ATOM 2196 O O . MET A 1 267 ? -4.168 3.232 -16.141 1 97.19 267 MET A O 1
ATOM 2200 N N . LEU A 1 268 ? -4.57 1.346 -15.016 1 97.12 268 LEU A N 1
ATOM 2201 C CA . LEU A 1 268 ? -3.625 0.542 -15.781 1 97.12 268 LEU A CA 1
ATOM 2202 C C . LEU A 1 268 ? -4.316 -0.133 -16.969 1 97.12 268 LEU A C 1
ATOM 2204 O O . LEU A 1 268 ? -3.688 -0.896 -17.703 1 97.12 268 LEU A O 1
ATOM 2208 N N . GLY A 1 269 ? -5.629 0.048 -17.109 1 96.31 269 GLY A N 1
ATOM 2209 C CA . GLY A 1 269 ? -6.352 -0.419 -18.281 1 96.31 269 GLY A CA 1
ATOM 2210 C C . GLY A 1 269 ? -6.969 -1.793 -18.094 1 96.31 269 GLY A C 1
ATOM 2211 O O . GLY A 1 269 ? -7.355 -2.445 -19.062 1 96.31 269 GLY A O 1
ATOM 2212 N N . TYR A 1 270 ? -7.047 -2.268 -16.844 1 96.81 270 TYR A N 1
ATOM 2213 C CA . TYR A 1 270 ? -7.684 -3.547 -16.547 1 96.81 270 TYR A CA 1
ATOM 2214 C C . TYR A 1 270 ? -9.125 -3.35 -16.109 1 96.81 270 TYR A C 1
ATOM 2216 O O . TYR A 1 270 ? -9.469 -2.309 -15.539 1 96.81 270 TYR A O 1
ATOM 2224 N N . PRO A 1 271 ? -10.031 -4.34 -16.375 1 95.94 271 PRO A N 1
ATOM 2225 C CA . PRO A 1 271 ? -11.359 -4.285 -15.758 1 95.94 271 PRO A CA 1
ATOM 2226 C C . PRO A 1 271 ? -11.312 -4.434 -14.234 1 95.94 271 PRO A C 1
ATOM 2228 O O . PRO A 1 271 ? -10.336 -4.957 -13.695 1 95.94 271 PRO A O 1
ATOM 2231 N N . PRO A 1 272 ? -12.281 -3.936 -13.562 1 95.94 272 PRO A N 1
ATOM 2232 C CA . PRO A 1 272 ? -12.312 -4.086 -12.102 1 95.94 272 PRO A CA 1
ATOM 2233 C C . PRO A 1 272 ? -12.43 -5.543 -11.664 1 95.94 272 PRO A C 1
ATOM 2235 O O . PRO A 1 272 ? -12.75 -6.414 -12.477 1 95.94 272 PRO A O 1
ATOM 2238 N N . LEU A 1 273 ? -12.086 -5.762 -10.391 1 95.06 273 LEU A N 1
ATOM 2239 C CA . LEU A 1 273 ? -12.273 -7.086 -9.805 1 95.06 273 LEU A CA 1
ATOM 2240 C C . LEU A 1 273 ? -13.711 -7.559 -9.961 1 95.06 273 LEU A C 1
ATOM 2242 O O . LEU A 1 273 ? -14.648 -6.766 -9.82 1 95.06 273 LEU A O 1
ATOM 2246 N N . PRO A 1 274 ? -13.867 -8.828 -10.242 1 87.5 274 PRO A N 1
ATOM 2247 C CA . PRO A 1 274 ? -15.227 -9.359 -10.211 1 87.5 274 PRO A CA 1
ATOM 2248 C C . PRO A 1 274 ? -15.867 -9.266 -8.828 1 87.5 274 PRO A C 1
ATOM 2250 O O . PRO A 1 274 ? -15.18 -9.422 -7.812 1 87.5 274 PRO A O 1
ATOM 2253 N N . THR A 1 275 ? -17.125 -8.758 -8.781 1 76.44 275 THR A N 1
ATOM 2254 C CA . THR A 1 275 ? -17.812 -8.508 -7.52 1 76.44 275 THR A CA 1
ATOM 2255 C C . THR A 1 275 ? -18.375 -9.805 -6.938 1 76.44 275 THR A C 1
ATOM 2257 O O . THR A 1 275 ? -18.656 -10.758 -7.676 1 76.44 275 THR A O 1
ATOM 2260 N N . TYR A 1 276 ? -18.172 -9.906 -5.617 1 64.94 276 TYR A N 1
ATOM 2261 C CA . TYR A 1 276 ? -18.812 -11.008 -4.91 1 64.94 276 TYR A CA 1
ATOM 2262 C C . TYR A 1 276 ? -20.141 -10.555 -4.285 1 64.94 276 TYR A C 1
ATOM 2264 O O . TYR A 1 276 ? -20.156 -9.695 -3.402 1 64.94 276 TYR A O 1
ATOM 2272 N N . PRO A 1 277 ? -21.25 -10.812 -5.012 1 57.53 277 PRO A N 1
ATOM 2273 C CA . PRO A 1 277 ? -22.562 -10.305 -4.605 1 57.53 277 PRO A CA 1
ATOM 2274 C C . PRO A 1 277 ? -22.766 -10.32 -3.09 1 57.53 277 PRO A C 1
ATOM 2276 O O . PRO A 1 277 ? -23.391 -9.422 -2.541 1 57.53 277 PRO A O 1
ATOM 2279 N N . ASP A 1 278 ? -22.422 -11.391 -2.455 1 51.47 278 ASP A N 1
ATOM 2280 C CA . ASP A 1 278 ? -22.859 -11.5 -1.065 1 51.47 278 ASP A CA 1
ATOM 2281 C C . ASP A 1 278 ? -22.016 -10.617 -0.154 1 51.47 278 ASP A C 1
ATOM 2283 O O . ASP A 1 278 ? -22.266 -10.523 1.048 1 51.47 278 ASP A O 1
ATOM 2287 N N . VAL A 1 279 ? -20.969 -10.133 -0.591 1 47.62 279 VAL A N 1
ATOM 2288 C CA . VAL A 1 279 ? -20.141 -9.32 0.296 1 47.62 279 VAL A CA 1
ATOM 2289 C C . VAL A 1 279 ? -20.297 -7.848 -0.055 1 47.62 279 VAL A C 1
ATOM 2291 O O . VAL A 1 279 ? -19.703 -6.98 0.587 1 47.62 279 VAL A O 1
ATOM 2294 N N . MET A 1 280 ? -20.891 -7.473 -1.209 1 43.06 280 MET A N 1
ATOM 2295 C CA . MET A 1 280 ? -21.078 -6.043 -1.433 1 43.06 280 MET A CA 1
ATOM 2296 C C . MET A 1 280 ? -22.281 -5.52 -0.673 1 43.06 280 MET A C 1
ATOM 2298 O O . MET A 1 280 ? -23.234 -6.262 -0.432 1 43.06 280 MET A O 1
ATOM 2302 N N . MET B 1 1 ? -26.547 41.375 13.969 1 21.83 1 MET B N 1
ATOM 2303 C CA . MET B 1 1 ? -25.297 41.906 13.438 1 21.83 1 MET B CA 1
ATOM 2304 C C . MET B 1 1 ? -24.25 40.812 13.25 1 21.83 1 MET B C 1
ATOM 2306 O O . MET B 1 1 ? -23.75 40.25 14.227 1 21.83 1 MET B O 1
ATOM 2310 N N . HIS B 1 2 ? -24.375 40 12.281 1 29.98 2 HIS B N 1
ATOM 2311 C CA . HIS B 1 2 ? -23.609 38.781 11.977 1 29.98 2 HIS B CA 1
ATOM 2312 C C . HIS B 1 2 ? -22.109 39.125 11.906 1 29.98 2 HIS B C 1
ATOM 2314 O O . HIS B 1 2 ? -21.688 39.969 11.133 1 29.98 2 HIS B O 1
ATOM 2320 N N . ALA B 1 3 ? -21.469 39.188 13.078 1 34.47 3 ALA B N 1
ATOM 2321 C CA . ALA B 1 3 ? -20.062 39.562 13.227 1 34.47 3 ALA B CA 1
ATOM 2322 C C . ALA B 1 3 ? -19.234 39.062 12.062 1 34.47 3 ALA B C 1
ATOM 2324 O O . ALA B 1 3 ? -19.203 37.875 11.781 1 34.47 3 ALA B O 1
ATOM 2325 N N . ARG B 1 4 ? -19.156 39.781 11.07 1 39.34 4 ARG B N 1
ATOM 2326 C CA . ARG B 1 4 ? -18.266 39.656 9.914 1 39.34 4 ARG B CA 1
ATOM 2327 C C . ARG B 1 4 ? -16.891 39.188 10.328 1 39.34 4 ARG B C 1
ATOM 2329 O O . ARG B 1 4 ? -16.469 39.375 11.469 1 39.34 4 ARG B O 1
ATOM 2336 N N . SER B 1 5 ? -16.281 38.125 9.578 1 41.75 5 SER B N 1
ATOM 2337 C CA . SER B 1 5 ? -15.078 37.312 9.68 1 41.75 5 SER B CA 1
ATOM 2338 C C . SER B 1 5 ? -13.836 38.188 9.852 1 41.75 5 SER B C 1
ATOM 2340 O O . SER B 1 5 ? -13.852 39.375 9.492 1 41.75 5 SER B O 1
ATOM 2342 N N . VAL B 1 6 ? -12.922 37.938 10.641 1 42.81 6 VAL B N 1
ATOM 2343 C CA . VAL B 1 6 ? -11.688 38.688 10.812 1 42.81 6 VAL B CA 1
ATOM 2344 C C . VAL B 1 6 ? -11.398 39.5 9.555 1 42.81 6 VAL B C 1
ATOM 2346 O O . VAL B 1 6 ? -11.547 40.719 9.555 1 42.81 6 VAL B O 1
ATOM 2349 N N . ASP B 1 7 ? -10.633 39.25 8.617 1 49.41 7 ASP B N 1
ATOM 2350 C CA . ASP B 1 7 ? -10.297 40.031 7.438 1 49.41 7 ASP B CA 1
ATOM 2351 C C . ASP B 1 7 ? -11.344 39.812 6.336 1 49.41 7 ASP B C 1
ATOM 2353 O O . ASP B 1 7 ? -11.062 40.062 5.16 1 49.41 7 ASP B O 1
ATOM 2357 N N . GLY B 1 8 ? -12.672 39.469 6.785 1 51.31 8 GLY B N 1
ATOM 2358 C CA . GLY B 1 8 ? -13.797 39.375 5.871 1 51.31 8 GLY B CA 1
ATOM 2359 C C . GLY B 1 8 ? -13.891 38.031 5.172 1 51.31 8 GLY B C 1
ATOM 2360 O O . GLY B 1 8 ? -14.781 37.812 4.352 1 51.31 8 GLY B O 1
ATOM 2361 N N . GLN B 1 9 ? -12.945 37.125 5.5 1 62.09 9 GLN B N 1
ATOM 2362 C CA . GLN B 1 9 ? -12.93 35.906 4.703 1 62.09 9 GLN B CA 1
ATOM 2363 C C . GLN B 1 9 ? -13.57 34.75 5.461 1 62.09 9 GLN B C 1
ATOM 2365 O O . GLN B 1 9 ? -14.328 33.969 4.887 1 62.09 9 GLN B O 1
ATOM 2370 N N . PHE B 1 10 ? -13.305 34.625 6.785 1 73.44 10 PHE B N 1
ATOM 2371 C CA . PHE B 1 10 ? -13.82 33.531 7.609 1 73.44 10 PHE B CA 1
ATOM 2372 C C . PHE B 1 10 ? -14.664 34.062 8.758 1 73.44 10 PHE B C 1
ATOM 2374 O O . PHE B 1 10 ? -14.406 35.156 9.258 1 73.44 10 PHE B O 1
ATOM 2381 N N . ARG B 1 11 ? -15.805 33.312 9.055 1 80.25 11 ARG B N 1
ATOM 2382 C CA . ARG B 1 11 ? -16.516 33.625 10.289 1 80.25 11 ARG B CA 1
ATOM 2383 C C . ARG B 1 11 ? -15.703 33.188 11.508 1 80.25 11 ARG B C 1
ATOM 2385 O O . ARG B 1 11 ? -15.125 32.094 11.531 1 80.25 11 ARG B O 1
ATOM 2392 N N . LEU B 1 12 ? -15.445 34.125 12.43 1 84.88 12 LEU B N 1
ATOM 2393 C CA . LEU B 1 12 ? -14.633 33.875 13.609 1 84.88 12 LEU B CA 1
ATOM 2394 C C . LEU B 1 12 ? -15.5 33.438 14.781 1 84.88 12 LEU B C 1
ATOM 2396 O O . LEU B 1 12 ? -16.672 33.781 14.859 1 84.88 12 LEU B O 1
ATOM 2400 N N . ASP B 1 13 ? -14.945 32.594 15.562 1 82.38 13 ASP B N 1
ATOM 2401 C CA . ASP B 1 13 ? -15.617 32.188 16.797 1 82.38 13 ASP B CA 1
ATOM 2402 C C . ASP B 1 13 ? -15.914 33.375 17.688 1 82.38 13 ASP B C 1
ATOM 2404 O O . ASP B 1 13 ? -15 34.031 18.172 1 82.38 13 ASP B O 1
ATOM 2408 N N . PRO B 1 14 ? -17.188 33.75 17.828 1 73.06 14 PRO B N 1
ATOM 2409 C CA . PRO B 1 14 ? -17.516 34.969 18.594 1 73.06 14 PRO B CA 1
ATOM 2410 C C . PRO B 1 14 ? -17.109 34.844 20.062 1 73.06 14 PRO B C 1
ATOM 2412 O O . PRO B 1 14 ? -16.891 35.875 20.719 1 73.06 14 PRO B O 1
ATOM 2415 N N . LYS B 1 15 ? -17.172 33.594 20.562 1 71.19 15 LYS B N 1
ATOM 2416 C CA . LYS B 1 15 ? -16.859 33.375 21.969 1 71.19 15 LYS B CA 1
ATOM 2417 C C . LYS B 1 15 ? -15.375 33.094 22.172 1 71.19 15 LYS B C 1
ATOM 2419 O O . LYS B 1 15 ? -14.938 32.781 23.281 1 71.19 15 LYS B O 1
ATOM 2424 N N . GLY B 1 16 ? -14.508 33.281 21.047 1 67.12 16 GLY B N 1
ATOM 2425 C CA . GLY B 1 16 ? -13.164 32.719 21.094 1 67.12 16 GLY B CA 1
ATOM 2426 C C . GLY B 1 16 ? -12.188 33.625 21.844 1 67.12 16 GLY B C 1
ATOM 2427 O O . GLY B 1 16 ? -12.07 34.812 21.531 1 67.12 16 GLY B O 1
ATOM 2428 N N . LYS B 1 17 ? -11.672 33.094 22.969 1 77.94 17 LYS B N 1
ATOM 2429 C CA . LYS B 1 17 ? -10.719 33.812 23.812 1 77.94 17 LYS B CA 1
ATOM 2430 C C . LYS B 1 17 ? -9.289 33.594 23.344 1 77.94 17 LYS B C 1
ATOM 2432 O O . LYS B 1 17 ? -8.367 34.281 23.766 1 77.94 17 LYS B O 1
ATOM 2437 N N . LYS B 1 18 ? -9.172 32.719 22.391 1 86.62 18 LYS B N 1
ATOM 2438 C CA . LYS B 1 18 ? -7.82 32.438 21.922 1 86.62 18 LYS B CA 1
ATOM 2439 C C . LYS B 1 18 ? -7.418 33.375 20.781 1 86.62 18 LYS B C 1
ATOM 2441 O O . LYS B 1 18 ? -8.039 33.375 19.719 1 86.62 18 LYS B O 1
ATOM 2446 N N . VAL B 1 19 ? -6.504 34.219 21.047 1 91.69 19 VAL B N 1
ATOM 2447 C CA . VAL B 1 19 ? -6.027 35.156 20.047 1 91.69 19 VAL B CA 1
ATOM 2448 C C . VAL B 1 19 ? -4.5 35.156 20.031 1 91.69 19 VAL B C 1
ATOM 2450 O O . VAL B 1 19 ? -3.859 35.062 21.078 1 91.69 19 VAL B O 1
ATOM 2453 N N . LEU B 1 20 ? -3.904 35.188 18.844 1 93.69 20 LEU B N 1
ATOM 2454 C CA . LEU B 1 20 ? -2.459 35.281 18.672 1 93.69 20 LEU B CA 1
ATOM 2455 C C . LEU B 1 20 ? -2.111 36.344 17.609 1 93.69 20 LEU B C 1
ATOM 2457 O O . LEU B 1 20 ? -2.715 36.375 16.547 1 93.69 20 LEU B O 1
ATOM 2461 N N . LYS B 1 21 ? -1.229 37.188 17.984 1 92.75 21 LYS B N 1
ATOM 2462 C CA . LYS B 1 21 ? -0.654 38.094 17 1 92.75 21 LYS B CA 1
ATOM 2463 C C . LYS B 1 21 ? 0.653 37.562 16.438 1 92.75 21 LYS B C 1
ATOM 2465 O O . LYS B 1 21 ? 1.693 37.625 17.094 1 92.75 21 LYS B O 1
ATOM 2470 N N . PRO B 1 22 ? 0.596 37.062 15.18 1 92.5 22 PRO B N 1
ATOM 2471 C CA . PRO B 1 22 ? 1.772 36.344 14.672 1 92.5 22 PRO B CA 1
ATOM 2472 C C . PRO B 1 22 ? 2.975 37.281 14.477 1 92.5 22 PRO B C 1
ATOM 2474 O O . PRO B 1 22 ? 4.121 36.812 14.508 1 92.5 22 PRO B O 1
ATOM 2477 N N . TRP B 1 23 ? 2.771 38.531 14.297 1 94 23 TRP B N 1
ATOM 2478 C CA . TRP B 1 23 ? 3.857 39.469 13.969 1 94 23 TRP B CA 1
ATOM 2479 C C . TRP B 1 23 ? 3.908 40.625 14.961 1 94 23 TRP B C 1
ATOM 2481 O O . TRP B 1 23 ? 4.148 41.75 14.578 1 94 23 TRP B O 1
ATOM 2491 N N . LYS B 1 24 ? 3.65 40.281 16.172 1 90 24 LYS B N 1
ATOM 2492 C CA . LYS B 1 24 ? 3.611 41.281 17.234 1 90 24 LYS B CA 1
ATOM 2493 C C . LYS B 1 24 ? 4.984 41.906 17.453 1 90 24 LYS B C 1
ATOM 2495 O O . LYS B 1 24 ? 5.086 43.031 17.984 1 90 24 LYS B O 1
ATOM 2500 N N . ASP B 1 25 ? 5.996 41.188 17.047 1 89.38 25 ASP B N 1
ATOM 2501 C CA . ASP B 1 25 ? 7.355 41.656 17.297 1 89.38 25 ASP B CA 1
ATOM 2502 C C . ASP B 1 25 ? 7.832 42.594 16.188 1 89.38 25 ASP B C 1
ATOM 2504 O O . ASP B 1 25 ? 8.961 43.094 16.219 1 89.38 25 ASP B O 1
ATOM 2508 N N . ASP B 1 26 ? 7.012 42.75 15.164 1 92 26 ASP B N 1
ATOM 2509 C CA . ASP B 1 26 ? 7.359 43.719 14.109 1 92 26 ASP B CA 1
ATOM 2510 C C . ASP B 1 26 ? 7.539 45.125 14.68 1 92 26 ASP B C 1
ATOM 2512 O O . ASP B 1 26 ? 6.953 45.469 15.703 1 92 26 ASP B O 1
ATOM 2516 N N . PRO B 1 27 ? 8.383 45.938 14.055 1 89.94 27 PRO B N 1
ATOM 2517 C CA . PRO B 1 27 ? 8.57 47.312 14.531 1 89.94 27 PRO B CA 1
ATOM 2518 C C . PRO B 1 27 ? 7.262 48.125 14.562 1 89.94 27 PRO B C 1
ATOM 2520 O O . PRO B 1 27 ? 6.34 47.812 13.805 1 89.94 27 PRO B O 1
ATOM 2523 N N . PRO B 1 28 ? 7.332 49.062 15.5 1 84.94 28 PRO B N 1
ATOM 2524 C CA . PRO B 1 28 ? 6.148 49.938 15.562 1 84.94 28 PRO B CA 1
ATOM 2525 C C . PRO B 1 28 ? 5.809 50.562 14.211 1 84.94 28 PRO B C 1
ATOM 2527 O O . PRO B 1 28 ? 6.707 50.969 13.477 1 84.94 28 PRO B O 1
ATOM 2530 N N . GLY B 1 29 ? 4.625 50.562 13.812 1 88.12 29 GLY B N 1
ATOM 2531 C CA . GLY B 1 29 ? 4.188 51.125 12.547 1 88.12 29 GLY B CA 1
ATOM 2532 C C . GLY B 1 29 ? 4.07 50.094 11.438 1 88.12 29 GLY B C 1
ATOM 2533 O O . GLY B 1 29 ? 3.561 50.406 10.352 1 88.12 29 GLY B O 1
ATOM 2534 N N . SER B 1 30 ? 4.543 48.906 11.664 1 91.12 30 SER B N 1
ATOM 2535 C CA . SER B 1 30 ? 4.402 47.844 10.672 1 91.12 30 SER B CA 1
ATOM 2536 C C . SER B 1 30 ? 2.934 47.562 10.391 1 91.12 30 SER B C 1
ATOM 2538 O O . SER B 1 30 ? 2.127 47.438 11.312 1 91.12 30 SER B O 1
ATOM 2540 N N . PRO B 1 31 ? 2.611 47.5 9.117 1 92.38 31 PRO B N 1
ATOM 2541 C CA . PRO B 1 31 ? 1.231 47.156 8.766 1 92.38 31 PRO B CA 1
ATOM 2542 C C . PRO B 1 31 ? 0.855 45.719 9.195 1 92.38 31 PRO B C 1
ATOM 2544 O O . PRO B 1 31 ? -0.327 45.375 9.195 1 92.38 31 PRO B O 1
ATOM 2547 N N . CYS B 1 32 ? 1.81 44.938 9.602 1 95.25 32 CYS B N 1
ATOM 2548 C CA . CYS B 1 32 ? 1.552 43.531 9.898 1 95.25 32 CYS B CA 1
ATOM 2549 C C . CYS B 1 32 ? 1.174 43.344 11.367 1 95.25 32 CYS B C 1
ATOM 2551 O O . CYS B 1 32 ? 0.647 42.312 11.75 1 95.25 32 CYS B O 1
ATOM 2553 N N . PHE B 1 33 ? 1.393 44.375 12.172 1 92.12 33 PHE B N 1
ATOM 2554 C CA . PHE B 1 33 ? 1.28 44.312 13.625 1 92.12 33 PHE B CA 1
ATOM 2555 C C . PHE B 1 33 ? -0.16 44.031 14.039 1 92.12 33 PHE B C 1
ATOM 2557 O O . PHE B 1 33 ? -0.404 43.438 15.086 1 92.12 33 PHE B O 1
ATOM 2564 N N . HIS B 1 34 ? -1.085 44.406 13.273 1 88.75 34 HIS B N 1
ATOM 2565 C CA . HIS B 1 34 ? -2.484 44.438 13.68 1 88.75 34 HIS B CA 1
ATOM 2566 C C . HIS B 1 34 ? -3.146 43.094 13.398 1 88.75 34 HIS B C 1
ATOM 2568 O O . HIS B 1 34 ? -4.258 42.812 13.867 1 88.75 34 HIS B O 1
ATOM 2574 N N . TYR B 1 35 ? -2.488 42.219 12.633 1 92.69 35 TYR B N 1
ATOM 2575 C CA . TYR B 1 35 ? -3.115 40.969 12.266 1 92.69 35 TYR B CA 1
ATOM 2576 C C . TYR B 1 35 ? -3.195 40.031 13.469 1 92.69 35 TYR B C 1
ATOM 2578 O O . TYR B 1 35 ? -2.277 39.969 14.289 1 92.69 35 TYR B O 1
ATOM 2586 N N . GLN B 1 36 ? -4.34 39.312 13.562 1 92.62 36 GLN B N 1
ATOM 2587 C CA . GLN B 1 36 ? -4.59 38.344 14.625 1 92.62 36 GLN B CA 1
ATOM 2588 C C . GLN B 1 36 ? -5.051 37 14.055 1 92.62 36 GLN B C 1
ATOM 2590 O O . GLN B 1 36 ? -5.758 36.969 13.047 1 92.62 36 GLN B O 1
ATOM 2595 N N . ASN B 1 37 ? -4.57 35.969 14.648 1 94.56 37 ASN B N 1
ATOM 2596 C CA . ASN B 1 37 ? -5.125 34.625 14.406 1 94.56 37 ASN B CA 1
ATOM 2597 C C . ASN B 1 37 ? -6.172 34.25 15.461 1 94.56 37 ASN B C 1
ATOM 2599 O O . ASN B 1 37 ? -5.996 34.562 16.641 1 94.56 37 ASN B O 1
ATOM 2603 N N . ARG B 1 38 ? -7.211 33.656 15.039 1 94.25 38 ARG B N 1
ATOM 2604 C CA . ARG B 1 38 ? -8.312 33.25 15.914 1 94.25 38 ARG B CA 1
ATOM 2605 C C . ARG B 1 38 ? -8.922 31.938 15.492 1 94.25 38 ARG B C 1
ATOM 2607 O O . ARG B 1 38 ? -8.594 31.406 14.422 1 94.25 38 ARG B O 1
ATOM 2614 N N . LEU B 1 39 ? -9.773 31.422 16.359 1 93.75 39 LEU B N 1
ATOM 2615 C CA . LEU B 1 39 ? -10.586 30.266 15.984 1 93.75 39 LEU B CA 1
ATOM 2616 C C . LEU B 1 39 ? -11.727 30.688 15.07 1 93.75 39 LEU B C 1
ATOM 2618 O O . LEU B 1 39 ? -12.289 31.781 15.227 1 93.75 39 LEU B O 1
ATOM 2622 N N . GLY B 1 40 ? -11.984 29.828 14.125 1 90.81 40 GLY B N 1
ATOM 2623 C CA . GLY B 1 40 ? -13.125 30.062 13.258 1 90.81 40 GLY B CA 1
ATOM 2624 C C . GLY B 1 40 ? -14.406 29.438 13.773 1 90.81 40 GLY B C 1
ATOM 2625 O O . GLY B 1 40 ? -14.477 29.016 14.93 1 90.81 40 GLY B O 1
ATOM 2626 N N . THR B 1 41 ? -15.469 29.609 12.969 1 89 41 THR B N 1
ATOM 2627 C CA . THR B 1 41 ? -16.734 28.938 13.18 1 89 41 THR B CA 1
ATOM 2628 C C . THR B 1 41 ? -17.312 28.422 11.859 1 89 41 THR B C 1
ATOM 2630 O O . THR B 1 41 ? -17.219 29.094 10.836 1 89 41 THR B O 1
ATOM 2633 N N . GLY B 1 42 ? -17.781 27.172 11.945 1 86.5 42 GLY B N 1
ATOM 2634 C CA . GLY B 1 42 ? -18.359 26.594 10.742 1 86.5 42 GLY B CA 1
ATOM 2635 C C . GLY B 1 42 ? -17.328 26.219 9.695 1 86.5 42 GLY B C 1
ATOM 2636 O O . GLY B 1 42 ? -17.609 26.25 8.5 1 86.5 42 GLY B O 1
ATOM 2637 N N . VAL B 1 43 ? -16.109 26.047 10.07 1 86.69 43 VAL B N 1
ATOM 2638 C CA . VAL B 1 43 ? -15.016 25.688 9.164 1 86.69 43 VAL B CA 1
ATOM 2639 C C . VAL B 1 43 ? -15.125 24.203 8.789 1 86.69 43 VAL B C 1
ATOM 2641 O O . VA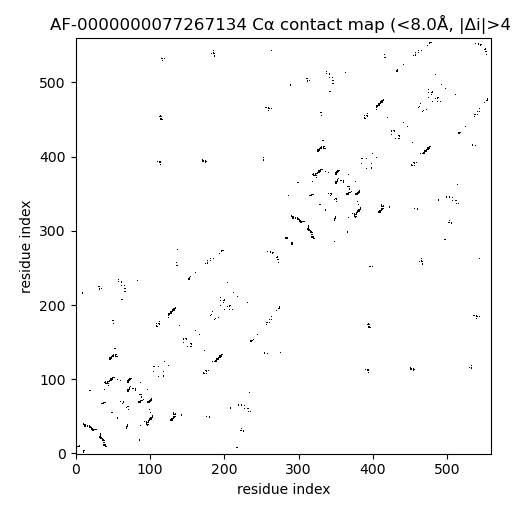L B 1 43 ? -15.359 23.359 9.641 1 86.69 43 VAL B O 1
ATOM 2644 N N . VAL B 1 44 ? -15.07 23.906 7.523 1 81.88 44 VAL B N 1
ATOM 2645 C CA . VAL B 1 44 ? -15.117 22.516 7.051 1 81.88 44 VAL B CA 1
ATOM 2646 C C . VAL B 1 44 ? -13.789 21.828 7.348 1 81.88 44 VAL B C 1
ATOM 2648 O O . VAL B 1 44 ? -12.719 22.344 7.012 1 81.88 44 VAL B O 1
ATOM 2651 N N . PRO B 1 45 ? -13.898 20.75 7.926 1 81.88 45 PRO B N 1
ATOM 2652 C CA . PRO B 1 45 ? -12.68 20.047 8.32 1 81.88 45 PRO B CA 1
ATOM 2653 C C . PRO B 1 45 ? -11.898 19.516 7.121 1 81.88 45 PRO B C 1
ATOM 2655 O O . PRO B 1 45 ? -12.477 18.875 6.234 1 81.88 45 PRO B O 1
ATOM 2658 N N . VAL B 1 46 ? -10.641 19.844 6.98 1 94.06 46 VAL B N 1
ATOM 2659 C CA . VAL B 1 46 ? -9.719 19.266 6.012 1 94.06 46 VAL B CA 1
ATOM 2660 C C . VAL B 1 46 ? -8.531 18.641 6.738 1 94.06 46 VAL B C 1
ATOM 2662 O O . VAL B 1 46 ? -7.969 19.234 7.656 1 94.06 46 VAL B O 1
ATOM 2665 N N . ARG B 1 47 ? -8.242 17.406 6.383 1 94.94 47 ARG B N 1
ATOM 2666 C CA . ARG B 1 47 ? -7.117 16.734 7.023 1 94.94 47 ARG B CA 1
ATOM 2667 C C . ARG B 1 47 ? -5.797 17.141 6.391 1 94.94 47 ARG B C 1
ATOM 2669 O O . ARG B 1 47 ? -5.699 17.281 5.168 1 94.94 47 ARG B O 1
ATOM 2676 N N . LEU B 1 48 ? -4.895 17.5 7.199 1 96.5 48 LEU B N 1
ATOM 2677 C CA . LEU B 1 48 ? -3.508 17.609 6.77 1 96.5 48 LEU B CA 1
ATOM 2678 C C . LEU B 1 48 ? -2.73 16.344 7.082 1 96.5 48 LEU B C 1
ATOM 2680 O O . LEU B 1 48 ? -2.312 16.125 8.227 1 96.5 48 LEU B O 1
ATOM 2684 N N . VAL B 1 49 ? -2.572 15.531 6.066 1 95.81 49 VAL B N 1
ATOM 2685 C CA . VAL B 1 49 ? -2.01 14.195 6.234 1 95.81 49 VAL B CA 1
ATOM 2686 C C . VAL B 1 49 ? -0.552 14.188 5.785 1 95.81 49 VAL B C 1
ATOM 2688 O O . VAL B 1 49 ? -0.229 14.672 4.695 1 95.81 49 VAL B O 1
ATOM 2691 N N . SER B 1 50 ? 0.264 13.641 6.66 1 96.5 50 SER B N 1
ATOM 2692 C CA . SER B 1 50 ? 1.665 13.508 6.27 1 96.5 50 SER B CA 1
ATOM 2693 C C . SER B 1 50 ? 2.377 12.461 7.117 1 96.5 50 SER B C 1
ATOM 2695 O O . SER B 1 50 ? 1.912 12.109 8.203 1 96.5 50 SER B O 1
ATOM 2697 N N . PHE B 1 51 ? 3.445 11.891 6.562 1 96.25 51 PHE B N 1
ATOM 2698 C CA . PHE B 1 51 ? 4.406 11.18 7.395 1 96.25 51 PHE B CA 1
ATOM 2699 C C . PHE B 1 51 ? 4.98 12.094 8.469 1 96.25 51 PHE B C 1
ATOM 2701 O O . PHE B 1 51 ? 5.145 13.297 8.25 1 96.25 51 PHE B O 1
ATOM 2708 N N . PRO B 1 52 ? 5.312 11.578 9.68 1 94.5 52 PRO B N 1
ATOM 2709 C CA . PRO B 1 52 ? 5.848 12.438 10.734 1 94.5 52 PRO B CA 1
ATOM 2710 C C . PRO B 1 52 ? 7.098 13.195 10.297 1 94.5 52 PRO B C 1
ATOM 2712 O O . PRO B 1 52 ? 7.926 12.656 9.562 1 94.5 52 PRO B O 1
ATOM 2715 N N . CYS B 1 53 ? 7.199 14.43 10.734 1 93.44 53 CYS B N 1
ATOM 2716 C CA . CYS B 1 53 ? 8.352 15.297 10.516 1 93.44 53 CYS B CA 1
ATOM 2717 C C . CYS B 1 53 ? 8.547 15.578 9.031 1 93.44 53 CYS B C 1
ATOM 2719 O O . CYS B 1 53 ? 9.672 15.562 8.531 1 93.44 53 CYS B O 1
ATOM 2721 N N . SER B 1 54 ? 7.41 15.805 8.375 1 95 54 SER B N 1
ATOM 2722 C CA . SER B 1 54 ? 7.434 16.141 6.957 1 95 54 SER B CA 1
ATOM 2723 C C . SER B 1 54 ? 7.051 17.594 6.727 1 95 54 SER B C 1
ATOM 2725 O O . SER B 1 54 ? 6.59 17.969 5.645 1 95 54 SER B O 1
ATOM 2727 N N . GLY B 1 55 ? 7.121 18.406 7.75 1 93.19 55 GLY B N 1
ATOM 2728 C CA . GLY B 1 55 ? 6.969 19.844 7.574 1 93.19 55 GLY B CA 1
ATOM 2729 C C . GLY B 1 55 ? 5.582 20.344 7.934 1 93.19 55 GLY B C 1
ATOM 2730 O O . GLY B 1 55 ? 5.203 21.469 7.555 1 93.19 55 GLY B O 1
ATOM 2731 N N . ASN B 1 56 ? 4.828 19.578 8.688 1 92.88 56 ASN B N 1
ATOM 2732 C CA . ASN B 1 56 ? 3.461 19.938 9.047 1 92.88 56 ASN B CA 1
ATOM 2733 C C . ASN B 1 56 ? 3.418 21.203 9.898 1 92.88 56 ASN B C 1
ATOM 2735 O O . ASN B 1 56 ? 2.588 22.078 9.664 1 92.88 56 ASN B O 1
ATOM 2739 N N . THR B 1 57 ? 4.34 21.25 10.883 1 92.88 57 THR B N 1
ATOM 2740 C CA . THR B 1 57 ? 4.328 22.391 11.797 1 92.88 57 THR B CA 1
ATOM 2741 C C . THR B 1 57 ? 4.578 23.688 11.039 1 92.88 57 THR B C 1
ATOM 2743 O O . THR B 1 57 ? 3.871 24.688 11.258 1 92.88 57 THR B O 1
ATOM 2746 N N . TRP B 1 58 ? 5.512 23.703 10.18 1 95 58 TRP B N 1
ATOM 2747 C CA . TRP B 1 58 ? 5.809 24.891 9.383 1 95 58 TRP B CA 1
ATOM 2748 C C . TRP B 1 58 ? 4.652 25.203 8.438 1 95 58 TRP B C 1
ATOM 2750 O O . TRP B 1 58 ? 4.273 26.375 8.297 1 95 58 TRP B O 1
ATOM 2760 N N . PHE B 1 59 ? 4.121 24.172 7.793 1 96.44 59 PHE B N 1
ATOM 2761 C CA . PHE B 1 59 ? 2.994 24.359 6.887 1 96.44 59 PHE B CA 1
ATOM 2762 C C . PHE B 1 59 ? 1.811 24.984 7.617 1 96.44 59 PHE B C 1
ATOM 2764 O O . PHE B 1 59 ? 1.182 25.906 7.105 1 96.44 59 PHE B O 1
ATOM 2771 N N . ARG B 1 60 ? 1.542 24.531 8.789 1 96 60 ARG B N 1
ATOM 2772 C CA . ARG B 1 60 ? 0.46 25.062 9.602 1 96 60 ARG B CA 1
ATOM 2773 C C . ARG B 1 60 ? 0.723 26.531 9.961 1 96 60 ARG B C 1
ATOM 2775 O O . ARG B 1 60 ? -0.198 27.344 9.961 1 96 60 ARG B O 1
ATOM 2782 N N . TYR B 1 61 ? 1.946 26.844 10.289 1 95.62 61 TYR B N 1
ATOM 2783 C CA . TYR B 1 61 ? 2.311 28.234 10.539 1 95.62 61 TYR B CA 1
ATOM 2784 C C . TYR B 1 61 ? 1.97 29.109 9.344 1 95.62 61 TYR B C 1
ATOM 2786 O O . TYR B 1 61 ? 1.358 30.172 9.492 1 95.62 61 TYR B O 1
ATOM 2794 N N . LEU B 1 62 ? 2.326 28.641 8.172 1 96.5 62 LEU B N 1
ATOM 2795 C CA . LEU B 1 62 ? 2.082 29.406 6.957 1 96.5 62 LEU B CA 1
ATOM 2796 C C . LEU B 1 62 ? 0.587 29.609 6.73 1 96.5 62 LEU B C 1
ATOM 2798 O O . LEU B 1 62 ? 0.141 30.719 6.441 1 96.5 62 LEU B O 1
ATOM 2802 N N . VAL B 1 63 ? -0.168 28.578 6.902 1 96.19 63 VAL B N 1
ATOM 2803 C CA . VAL B 1 63 ? -1.605 28.609 6.656 1 96.19 63 VAL B CA 1
ATOM 2804 C C . VAL B 1 63 ? -2.277 29.547 7.664 1 96.19 63 VAL B C 1
ATOM 2806 O O . VAL B 1 63 ? -3.09 30.391 7.293 1 96.19 63 VAL B O 1
ATOM 2809 N N . GLU B 1 64 ? -1.91 29.422 8.93 1 95.44 64 GLU B N 1
ATOM 2810 C CA . GLU B 1 64 ? -2.488 30.281 9.969 1 95.44 64 GLU B CA 1
ATOM 2811 C C . GLU B 1 64 ? -2.139 31.75 9.734 1 95.44 64 GLU B C 1
ATOM 2813 O O . GLU B 1 64 ? -2.984 32.625 9.898 1 95.44 64 GLU B O 1
ATOM 2818 N N . SER B 1 65 ? -0.917 31.938 9.391 1 95.25 65 SER B N 1
ATOM 2819 C CA . SER B 1 65 ? -0.465 33.312 9.156 1 95.25 65 SER B CA 1
ATOM 2820 C C . SER B 1 65 ? -1.167 33.938 7.945 1 95.25 65 SER B C 1
ATOM 2822 O O . SER B 1 65 ? -1.521 35.094 7.961 1 95.25 65 SER B O 1
ATOM 2824 N N . ALA B 1 66 ? -1.414 33.156 6.965 1 95.31 66 ALA B N 1
ATOM 2825 C CA . ALA B 1 66 ? -1.988 33.656 5.715 1 95.31 66 ALA B CA 1
ATOM 2826 C C . ALA B 1 66 ? -3.498 33.812 5.836 1 95.31 66 ALA B C 1
ATOM 2828 O O . ALA B 1 66 ? -4.09 34.656 5.145 1 95.31 66 ALA B O 1
ATOM 2829 N N . THR B 1 67 ? -4.168 33.125 6.715 1 93.44 67 THR B N 1
ATOM 2830 C CA . THR B 1 67 ? -5.625 33.125 6.742 1 93.44 67 THR B CA 1
ATOM 2831 C C . THR B 1 67 ? -6.145 33.812 8 1 93.44 67 THR B C 1
ATOM 2833 O O . THR B 1 67 ? -7.281 34.281 8.031 1 93.44 67 THR B O 1
ATOM 2836 N N . GLY B 1 68 ? -5.359 33.688 9.078 1 93.38 68 GLY B N 1
ATOM 2837 C CA . GLY B 1 68 ? -5.797 34.188 10.359 1 93.38 68 GLY B CA 1
ATOM 2838 C C . GLY B 1 68 ? -6.613 33.188 11.156 1 93.38 68 GLY B C 1
ATOM 2839 O O . GLY B 1 68 ? -7.16 33.531 12.211 1 93.38 68 GLY B O 1
ATOM 2840 N N . ILE B 1 69 ? -6.699 31.953 10.672 1 94.19 69 ILE B N 1
ATOM 2841 C CA . ILE B 1 69 ? -7.477 30.922 11.344 1 94.19 69 ILE B CA 1
ATOM 2842 C C . ILE B 1 69 ? -6.543 29.828 11.859 1 94.19 69 ILE B C 1
ATOM 2844 O O . ILE B 1 69 ? -5.656 29.359 11.141 1 94.19 69 ILE B O 1
ATOM 2848 N N . PHE B 1 70 ? -6.762 29.422 13.086 1 95 70 PHE B N 1
ATOM 2849 C CA . PHE B 1 70 ? -5.926 28.391 13.688 1 95 70 PHE B CA 1
ATOM 2850 C C . PHE B 1 70 ? -6.172 27.047 13.023 1 95 70 PHE B C 1
ATOM 2852 O O . PHE B 1 70 ? -7.234 26.812 12.445 1 95 70 PHE B O 1
ATOM 2859 N N . THR B 1 71 ? -5.172 26.25 13.102 1 95.56 71 THR B N 1
ATOM 2860 C CA . THR B 1 71 ? -5.258 24.844 12.695 1 95.56 71 THR B CA 1
ATOM 2861 C C . THR B 1 71 ? -5.211 23.922 13.914 1 95.56 71 THR B C 1
ATOM 2863 O O . THR B 1 71 ? -4.836 24.359 15.008 1 95.56 71 THR B O 1
ATOM 2866 N N . GLY B 1 72 ? -5.633 22.719 13.695 1 94 72 GLY B N 1
ATOM 2867 C CA . GLY B 1 72 ? -5.645 21.75 14.789 1 94 72 GLY B CA 1
ATOM 2868 C C . GLY B 1 72 ? -4.84 20.5 14.484 1 94 72 GLY B C 1
ATOM 2869 O O . GLY B 1 72 ? -4.152 20.438 13.469 1 94 72 GLY B O 1
ATOM 2870 N N . SER B 1 73 ? -4.812 19.578 15.453 1 92.88 73 SER B N 1
ATOM 2871 C CA . SER B 1 73 ? -4.148 18.281 15.375 1 92.88 73 SER B CA 1
ATOM 2872 C C . SER B 1 73 ? -4.91 17.234 16.172 1 92.88 73 SER B C 1
ATOM 2874 O O . SER B 1 73 ? -5.488 17.531 17.219 1 92.88 73 SER B O 1
ATOM 2876 N N . VAL B 1 74 ? -4.793 16.016 15.703 1 88 74 VAL B N 1
ATOM 2877 C CA . VAL B 1 74 ? -5.434 14.93 16.438 1 88 74 VAL B CA 1
ATOM 2878 C C . VAL B 1 74 ? -4.559 14.523 17.625 1 88 74 VAL B C 1
ATOM 2880 O O . VAL B 1 74 ? -5.008 13.797 18.516 1 88 74 VAL B O 1
ATOM 2883 N N . TYR B 1 75 ? -3.273 14.953 17.812 1 87 75 TYR B N 1
ATOM 2884 C CA . TYR B 1 75 ? -2.305 14.5 18.797 1 87 75 TYR B CA 1
ATOM 2885 C C . TYR B 1 75 ? -2.291 15.43 20 1 87 75 TYR B C 1
ATOM 2887 O O . TYR B 1 75 ? -1.731 15.094 21.047 1 87 75 TYR B O 1
ATOM 2895 N N . ASN B 1 76 ? -2.818 16.578 19.984 1 86.94 76 ASN B N 1
ATOM 2896 C CA . ASN B 1 76 ? -2.867 17.531 21.094 1 86.94 76 ASN B CA 1
ATOM 2897 C C . ASN B 1 76 ? -1.48 17.781 21.672 1 86.94 76 ASN B C 1
ATOM 2899 O O . ASN B 1 76 ? -1.242 17.531 22.859 1 86.94 76 ASN B O 1
ATOM 2903 N N . ASP B 1 77 ? -0.645 18.453 21.062 1 89 77 ASP B N 1
ATOM 2904 C CA . ASP B 1 77 ? 0.722 18.766 21.469 1 89 77 ASP B CA 1
ATOM 2905 C C . ASP B 1 77 ? 0.771 20.031 22.312 1 89 77 ASP B C 1
ATOM 2907 O O . ASP B 1 77 ? 0.625 21.141 21.781 1 89 77 ASP B O 1
ATOM 2911 N N . LYS B 1 78 ? 1.079 19.922 23.578 1 90.62 78 LYS B N 1
ATOM 2912 C CA . LYS B 1 78 ? 1.113 21.062 24.5 1 90.62 78 LYS B CA 1
ATOM 2913 C C . LYS B 1 78 ? 2.246 22.016 24.156 1 90.62 78 LYS B C 1
ATOM 2915 O O . LYS B 1 78 ? 2.107 23.234 24.312 1 90.62 78 LYS B O 1
ATOM 2920 N N . HIS B 1 79 ? 3.328 21.469 23.734 1 89.62 79 HIS B N 1
ATOM 2921 C CA . HIS B 1 79 ? 4.465 22.297 23.359 1 89.62 79 HIS B CA 1
ATOM 2922 C C . HIS B 1 79 ? 4.125 23.203 22.172 1 89.62 79 HIS B C 1
ATOM 2924 O O . HIS B 1 79 ? 4.469 24.391 22.172 1 89.62 79 HIS B O 1
ATOM 2930 N N . LEU B 1 80 ? 3.436 22.688 21.203 1 91.56 80 LEU B N 1
ATOM 2931 C CA . LEU B 1 80 ? 3.014 23.5 20.062 1 91.56 80 LEU B CA 1
ATOM 2932 C C . LEU B 1 80 ? 1.961 24.516 20.484 1 91.56 80 LEU B C 1
ATOM 2934 O O . LEU B 1 80 ? 1.967 25.656 20 1 91.56 80 LEU B O 1
ATOM 2938 N N . TYR B 1 81 ? 1.061 24.078 21.344 1 93.62 81 TYR B N 1
ATOM 2939 C CA . TYR B 1 81 ? 0.074 25.016 21.875 1 93.62 81 TYR B CA 1
ATOM 2940 C C . TYR B 1 81 ? 0.752 26.219 22.5 1 93.62 81 TYR B C 1
ATOM 2942 O O . TYR B 1 81 ? 0.407 27.359 22.188 1 93.62 81 TYR B O 1
ATOM 2950 N N . GLU B 1 82 ? 1.736 25.938 23.297 1 92.25 82 GLU B N 1
ATOM 2951 C CA . GLU B 1 82 ? 2.473 27.016 23.969 1 92.25 82 GLU B CA 1
ATOM 2952 C C . GLU B 1 82 ? 3.275 27.844 22.984 1 92.25 82 GLU B C 1
ATOM 2954 O O . GLU B 1 82 ? 3.535 29.016 23.219 1 92.25 82 GLU B O 1
ATOM 2959 N N . GLY B 1 83 ? 3.559 27.172 21.875 1 90.69 83 GLY B N 1
ATOM 2960 C CA . GLY B 1 83 ? 4.328 27.859 20.844 1 90.69 83 GLY B CA 1
ATOM 2961 C C . GLY B 1 83 ? 3.473 28.719 19.922 1 90.69 83 GLY B C 1
ATOM 2962 O O . GLY B 1 83 ? 3.99 29.375 19.031 1 90.69 83 GLY B O 1
ATOM 2963 N N . GLY B 1 84 ? 2.1 28.734 20.172 1 92.56 84 GLY B N 1
ATOM 2964 C CA . GLY B 1 84 ? 1.252 29.641 19.406 1 92.56 84 GLY B CA 1
ATOM 2965 C C . GLY B 1 84 ? 0.222 28.938 18.562 1 92.56 84 GLY B C 1
ATOM 2966 O O . GLY B 1 84 ? -0.621 29.562 17.922 1 92.56 84 GLY B O 1
ATOM 2967 N N . TYR B 1 85 ? 0.328 27.641 18.438 1 94.38 85 TYR B N 1
ATOM 2968 C CA . TYR B 1 85 ? -0.672 26.859 17.703 1 94.38 85 TYR B CA 1
ATOM 2969 C C . TYR B 1 85 ? -1.914 26.641 18.562 1 94.38 85 TYR B C 1
ATOM 2971 O O . TYR B 1 85 ? -2.174 25.516 19 1 94.38 85 TYR B O 1
ATOM 2979 N N . ARG B 1 86 ? -2.693 27.625 18.625 1 94.06 86 ARG B N 1
ATOM 2980 C CA . ARG B 1 86 ? -3.742 27.672 19.641 1 94.06 86 ARG B CA 1
ATOM 2981 C C . ARG B 1 86 ? -4.922 26.797 19.25 1 94.06 86 ARG B C 1
ATOM 2983 O O . ARG B 1 86 ? -5.855 26.609 20.047 1 94.06 86 ARG B O 1
ATOM 2990 N N . GLY B 1 87 ? -4.914 26.281 18.094 1 94.25 87 GLY B N 1
ATOM 2991 C CA . GLY B 1 87 ? -5.914 25.281 17.719 1 94.25 87 GLY B CA 1
ATOM 2992 C C . GLY B 1 87 ? -5.59 23.891 18.219 1 94.25 87 GLY B C 1
ATOM 2993 O O . GLY B 1 87 ? -6.434 23 18.156 1 94.25 87 GLY B O 1
ATOM 2994 N N . GLU B 1 88 ? -4.289 23.812 18.656 1 92.56 88 GLU B N 1
ATOM 2995 C CA . GLU B 1 88 ? -3.988 22.578 19.375 1 92.56 88 GLU B CA 1
ATOM 2996 C C . GLU B 1 88 ? -4.953 22.359 20.547 1 92.56 88 GLU B C 1
ATOM 2998 O O . GLU B 1 88 ? -5.477 23.312 21.109 1 92.56 88 GLU B O 1
ATOM 3003 N N . LEU B 1 89 ? -5.32 21.188 20.906 1 89.56 89 LEU B N 1
ATOM 3004 C CA . LEU B 1 89 ? -6.129 20.781 22.062 1 89.56 89 LEU B CA 1
ATOM 3005 C C . LEU B 1 89 ? -7.613 21.016 21.781 1 89.56 89 LEU B C 1
ATOM 3007 O O . LEU B 1 89 ? -8.461 20.719 22.625 1 89.56 89 LEU B O 1
ATOM 3011 N N . GLU B 1 90 ? -7.945 21.641 20.625 1 91.62 90 GLU B N 1
ATOM 3012 C CA . GLU B 1 90 ? -9.344 21.641 20.188 1 91.62 90 GLU B CA 1
ATOM 3013 C C . GLU B 1 90 ? -9.789 20.25 19.766 1 91.62 90 GLU B C 1
ATOM 3015 O O . GLU B 1 90 ? -8.984 19.469 19.25 1 91.62 90 GLU B O 1
ATOM 3020 N N . VAL B 1 91 ? -11.031 19.984 20 1 89.44 91 VAL B N 1
ATOM 3021 C CA . VAL B 1 91 ? -11.578 18.719 19.516 1 89.44 91 VAL B CA 1
ATOM 3022 C C . VAL B 1 91 ? -11.555 18.688 18 1 89.44 91 VAL B C 1
ATOM 3024 O O . VAL B 1 91 ? -11.953 19.656 17.344 1 89.44 91 VAL B O 1
ATOM 3027 N N . PRO B 1 92 ? -11.023 17.594 17.516 1 86 92 PRO B N 1
ATOM 3028 C CA . PRO B 1 92 ? -11.016 17.516 16.047 1 86 92 PRO B CA 1
ATOM 3029 C C . PRO B 1 92 ? -12.414 17.625 15.445 1 86 92 PRO B C 1
ATOM 3031 O O . PRO B 1 92 ? -13.375 17.109 16.016 1 86 92 PRO B O 1
ATOM 3034 N N . ASP B 1 93 ? -12.562 18.344 14.359 1 85.12 93 ASP B N 1
ATOM 3035 C CA . ASP B 1 93 ? -13.773 18.453 13.547 1 85.12 93 ASP B CA 1
ATOM 3036 C C . ASP B 1 93 ? -14.852 19.25 14.281 1 85.12 93 ASP B C 1
ATOM 3038 O O . ASP B 1 93 ? -16.047 19.031 14.07 1 85.12 93 ASP B O 1
ATOM 3042 N N . ASN B 1 94 ? -14.477 20.109 15.156 1 87.81 94 ASN B N 1
ATOM 3043 C CA . ASN B 1 94 ? -15.453 20.922 15.867 1 87.81 94 ASN B CA 1
ATOM 3044 C C . ASN B 1 94 ? -15.867 22.141 15.055 1 87.81 94 ASN B C 1
ATOM 3046 O O . ASN B 1 94 ? -16.625 22.984 15.539 1 87.81 94 ASN B O 1
ATOM 3050 N N . GLY B 1 95 ? -15.273 22.344 13.953 1 89.25 95 GLY B N 1
ATOM 3051 C CA . GLY B 1 95 ? -15.656 23.422 13.055 1 89.25 95 GLY B CA 1
ATOM 3052 C C . GLY B 1 95 ? -14.93 24.719 13.336 1 89.25 95 GLY B C 1
ATOM 3053 O O . GLY B 1 95 ? -15.289 25.766 12.789 1 89.25 95 GLY B O 1
ATOM 3054 N N . LYS B 1 96 ? -13.836 24.641 14.125 1 92.25 96 LYS B N 1
ATOM 3055 C CA . LYS B 1 96 ? -13.203 25.875 14.562 1 92.25 96 LYS B CA 1
ATOM 3056 C C . LYS B 1 96 ? -11.82 26.031 13.93 1 92.25 96 LYS B C 1
ATOM 3058 O O . LYS B 1 96 ? -11.25 27.125 13.945 1 92.25 96 LYS B O 1
ATOM 3063 N N . THR B 1 97 ? -11.258 24.938 13.406 1 93.69 97 THR B N 1
ATOM 3064 C CA . THR B 1 97 ? -9.906 24.969 12.852 1 93.69 97 THR B CA 1
ATOM 3065 C C . THR B 1 97 ? -9.93 24.641 11.359 1 93.69 97 THR B C 1
ATOM 3067 O O . THR B 1 97 ? -10.781 23.875 10.898 1 93.69 97 THR B O 1
ATOM 3070 N N . LEU B 1 98 ? -9.047 25.25 10.625 1 92.12 98 LEU B N 1
ATOM 3071 C CA . LEU B 1 98 ? -9.047 25.141 9.172 1 92.12 98 LEU B CA 1
ATOM 3072 C C . LEU B 1 98 ? -8.469 23.797 8.727 1 92.12 98 LEU B C 1
ATOM 3074 O O . LEU B 1 98 ? -8.938 23.203 7.75 1 92.12 98 LEU B O 1
ATOM 3078 N N . LEU B 1 99 ? -7.41 23.312 9.328 1 95.06 99 LEU B N 1
ATOM 3079 C CA . LEU B 1 99 ? -6.758 22.031 9.055 1 95.06 99 LEU B CA 1
ATOM 3080 C C . LEU B 1 99 ? -6.652 21.203 10.32 1 95.06 99 LEU B C 1
ATOM 3082 O O . LEU B 1 99 ? -6.555 21.734 11.422 1 95.06 99 LEU B O 1
ATOM 3086 N N . GLN B 1 100 ? -6.727 19.922 10.062 1 93.69 100 GLN B N 1
ATOM 3087 C CA . GLN B 1 100 ? -6.48 18.969 11.141 1 93.69 100 GLN B CA 1
ATOM 3088 C C . GLN B 1 100 ? -5.309 18.047 10.805 1 93.69 100 GLN B C 1
ATOM 3090 O O . GLN B 1 100 ? -5.434 17.172 9.961 1 93.69 100 GLN B O 1
ATOM 3095 N N . LYS B 1 101 ? -4.254 18.297 11.477 1 94.75 101 LYS B N 1
ATOM 3096 C CA . LYS B 1 101 ? -3.059 17.484 11.258 1 94.75 101 LYS B CA 1
ATOM 3097 C C . LYS B 1 101 ? -3.279 16.047 11.703 1 94.75 101 LYS B C 1
ATOM 3099 O O . LYS B 1 101 ? -3.814 15.797 12.781 1 94.75 101 LYS B O 1
ATOM 3104 N N . THR B 1 102 ? -2.836 15.109 10.906 1 92.06 102 THR B N 1
ATOM 3105 C CA . THR B 1 102 ? -2.865 13.695 11.273 1 92.06 102 THR B CA 1
ATOM 3106 C C . THR B 1 102 ? -1.77 12.93 10.539 1 92.06 102 THR B C 1
ATOM 3108 O O . THR B 1 102 ? -1.38 13.297 9.43 1 92.06 102 THR B O 1
ATOM 3111 N N . HIS B 1 103 ? -1.245 11.891 11.164 1 88.81 103 HIS B N 1
ATOM 3112 C CA . HIS B 1 103 ? -0.358 10.938 10.516 1 88.81 103 HIS B CA 1
ATOM 3113 C C . HIS B 1 103 ? -1.082 9.625 10.227 1 88.81 103 HIS B C 1
ATOM 3115 O O . HIS B 1 103 ? -0.444 8.586 10.031 1 88.81 103 HIS B O 1
ATOM 3121 N N . ALA B 1 104 ? -2.404 9.719 10.188 1 71.69 104 ALA B N 1
ATOM 3122 C CA . ALA B 1 104 ? -3.352 8.68 9.797 1 71.69 104 ALA B CA 1
ATOM 3123 C C . ALA B 1 104 ? -3.332 7.523 10.797 1 71.69 104 ALA B C 1
ATOM 3125 O O . ALA B 1 104 ? -4.039 6.527 10.617 1 71.69 104 ALA B O 1
ATOM 3126 N N . PHE B 1 105 ? -2.426 7.586 11.734 1 63.69 105 PHE B N 1
ATOM 3127 C CA . PHE B 1 105 ? -2.441 6.488 12.695 1 63.69 105 PHE B CA 1
ATOM 3128 C C . PHE B 1 105 ? -2.654 7.012 14.109 1 63.69 105 PHE B C 1
ATOM 3130 O O . PHE B 1 105 ? -2.225 8.117 14.438 1 63.69 105 PHE B O 1
ATOM 3137 N N . THR B 1 106 ? -3.508 6.355 14.703 1 60.16 106 THR B N 1
ATOM 3138 C CA . THR B 1 106 ? -3.695 6.66 16.125 1 60.16 106 THR B CA 1
ATOM 3139 C C . THR B 1 106 ? -3.047 5.59 17 1 60.16 106 THR B C 1
ATOM 3141 O O . THR B 1 106 ? -3.008 5.723 18.219 1 60.16 106 THR B O 1
ATOM 3144 N N . TYR B 1 107 ? -2.336 4.664 16.203 1 67.94 107 TYR B N 1
ATOM 3145 C CA . TYR B 1 107 ? -1.69 3.547 16.891 1 67.94 107 TYR B CA 1
ATOM 3146 C C . TYR B 1 107 ? -0.212 3.471 16.531 1 67.94 107 TYR B C 1
ATOM 3148 O O . TYR B 1 107 ? 0.383 4.465 16.109 1 67.94 107 TYR B O 1
ATOM 3156 N N . THR B 1 108 ? 0.316 2.266 16.781 1 83.19 108 THR B N 1
ATOM 3157 C CA . THR B 1 108 ? 1.708 2.105 16.375 1 83.19 108 THR B CA 1
ATOM 3158 C C . THR B 1 108 ? 1.816 1.946 14.859 1 83.19 108 THR B C 1
ATOM 3160 O O . THR B 1 108 ? 0.864 1.516 14.203 1 83.19 108 THR B O 1
ATOM 3163 N N . ILE B 1 109 ? 2.912 2.283 14.391 1 87.19 109 ILE B N 1
ATOM 3164 C CA . ILE B 1 109 ? 3.176 2.154 12.961 1 87.19 109 ILE B CA 1
ATOM 3165 C C . ILE B 1 109 ? 3.016 0.697 12.539 1 87.19 109 ILE B C 1
ATOM 3167 O O . ILE B 1 109 ? 2.412 0.407 11.5 1 87.19 109 ILE B O 1
ATOM 3171 N N . LYS B 1 110 ? 3.477 -0.255 13.352 1 84.56 110 LYS B N 1
ATOM 3172 C CA . LYS B 1 110 ? 3.361 -1.674 13.023 1 84.56 110 LYS B CA 1
ATOM 3173 C C . LYS B 1 110 ? 1.9 -2.105 12.961 1 84.56 110 LYS B C 1
ATOM 3175 O O . LYS B 1 110 ? 1.513 -2.865 12.07 1 84.56 110 LYS B O 1
ATOM 3180 N N . GLN B 1 111 ? 1.154 -1.56 13.859 1 84.62 111 GLN B N 1
ATOM 3181 C CA . GLN B 1 111 ? -0.269 -1.883 13.859 1 84.62 111 GLN B CA 1
ATOM 3182 C C . GLN B 1 111 ? -0.973 -1.261 12.656 1 84.62 111 GLN B C 1
ATOM 3184 O O . GLN B 1 111 ? -1.819 -1.898 12.023 1 84.62 111 GLN B O 1
ATOM 3189 N N . TYR B 1 112 ? -0.601 -0.079 12.367 1 86.5 112 TYR B N 1
ATOM 3190 C CA . TYR B 1 112 ? -1.138 0.575 11.18 1 86.5 112 TYR B CA 1
ATOM 3191 C C . TYR B 1 112 ? -0.857 -0.25 9.93 1 86.5 112 TYR B C 1
ATOM 3193 O O . TYR B 1 112 ? -1.741 -0.44 9.086 1 86.5 112 TYR B O 1
ATOM 3201 N N . LEU B 1 113 ? 0.261 -0.858 9.859 1 89.25 113 LEU B N 1
ATOM 3202 C CA . LEU B 1 113 ? 0.695 -1.545 8.648 1 89.25 113 LEU B CA 1
ATOM 3203 C C . LEU B 1 113 ? 0.082 -2.939 8.562 1 89.25 113 LEU B C 1
ATOM 3205 O O . LEU B 1 113 ? -0.271 -3.402 7.477 1 89.25 113 LEU B O 1
ATOM 3209 N N . SER B 1 114 ? -0.169 -3.537 9.703 1 87.75 114 SER B N 1
ATOM 3210 C CA . SER B 1 114 ? -0.474 -4.961 9.664 1 87.75 114 SER B CA 1
ATOM 3211 C C . SER B 1 114 ? -1.937 -5.227 10 1 87.75 114 SER B C 1
ATOM 3213 O O . SER B 1 114 ? -2.43 -6.34 9.82 1 87.75 114 SER B O 1
ATOM 3215 N N . ASP B 1 115 ? -2.615 -4.195 10.5 1 86.81 115 ASP B N 1
ATOM 3216 C CA . ASP B 1 115 ? -3.988 -4.359 10.961 1 86.81 115 ASP B CA 1
ATOM 3217 C C . ASP B 1 115 ? -4.922 -3.367 10.266 1 86.81 115 ASP B C 1
ATOM 3219 O O . ASP B 1 115 ? -4.93 -2.178 10.602 1 86.81 115 ASP B O 1
ATOM 3223 N N . PHE B 1 116 ? -5.715 -3.92 9.414 1 88.19 116 PHE B N 1
ATOM 3224 C CA . PHE B 1 116 ? -6.574 -3.1 8.578 1 88.19 116 PHE B CA 1
ATOM 3225 C C . PHE B 1 116 ? -7.57 -2.312 9.422 1 88.19 116 PHE B C 1
ATOM 3227 O O . PHE B 1 116 ? -7.922 -1.18 9.086 1 88.19 116 PHE B O 1
ATOM 3234 N N . LYS B 1 117 ? -8.031 -2.896 10.547 1 85.94 117 LYS B N 1
ATOM 3235 C CA . LYS B 1 117 ? -8.938 -2.217 11.461 1 85.94 117 LYS B CA 1
ATOM 3236 C C . LYS B 1 117 ? -8.281 -0.971 12.055 1 85.94 117 LYS B C 1
ATOM 3238 O O . LYS B 1 117 ? -8.898 0.096 12.102 1 85.94 117 LYS B O 1
ATOM 3243 N N . LYS B 1 118 ? -7.094 -1.109 12.438 1 85.44 118 LYS B N 1
ATOM 3244 C CA . LYS B 1 118 ? -6.375 0.014 13.031 1 85.44 118 LYS B CA 1
ATOM 3245 C C . LYS B 1 118 ? -6.039 1.067 11.977 1 85.44 118 LYS B C 1
ATOM 3247 O O . LYS B 1 118 ? -6.016 2.264 12.273 1 85.44 118 LYS B O 1
ATOM 3252 N N . ARG B 1 119 ? -5.809 0.654 10.805 1 87.75 119 ARG B N 1
ATOM 3253 C CA . ARG B 1 119 ? -5.438 1.521 9.688 1 87.75 119 ARG B CA 1
ATOM 3254 C C . ARG B 1 119 ? -6.605 2.412 9.281 1 87.75 119 ARG B C 1
ATOM 3256 O O . ARG B 1 119 ? -6.414 3.592 8.977 1 87.75 119 ARG B O 1
ATOM 3263 N N . TYR B 1 120 ? -7.855 1.949 9.398 1 85.19 120 TYR B N 1
ATOM 3264 C CA . TYR B 1 120 ? -8.969 2.691 8.82 1 85.19 120 TYR B CA 1
ATOM 3265 C C . TYR B 1 120 ? -10.086 2.881 9.836 1 85.19 120 TYR B C 1
ATOM 3267 O O . TYR B 1 120 ? -11.234 3.137 9.461 1 85.19 120 TYR B O 1
ATOM 3275 N N . SER B 1 121 ? -9.82 2.781 11.086 1 73.44 121 SER B N 1
ATOM 3276 C CA . SER B 1 121 ? -10.82 2.898 12.148 1 73.44 121 SER B CA 1
ATOM 3277 C C . SER B 1 121 ? -11.43 4.293 12.18 1 73.44 121 SER B C 1
ATOM 3279 O O . SER B 1 121 ? -12.57 4.469 12.617 1 73.44 121 SER B O 1
ATOM 3281 N N . ASN B 1 122 ? -10.875 5.289 11.633 1 72.38 122 ASN B N 1
ATOM 3282 C CA . ASN B 1 122 ? -11.32 6.66 11.852 1 72.38 122 ASN B CA 1
ATOM 3283 C C . ASN B 1 122 ? -11.922 7.262 10.586 1 72.38 122 ASN B C 1
ATOM 3285 O O . ASN B 1 122 ? -12.148 8.469 10.516 1 72.38 122 ASN B O 1
ATOM 3289 N N . ASN B 1 123 ? -12.18 6.484 9.562 1 78.69 123 ASN B N 1
ATOM 3290 C CA . ASN B 1 123 ? -12.812 6.918 8.328 1 78.69 123 ASN B CA 1
ATOM 3291 C C . ASN B 1 123 ? -12.039 8.062 7.672 1 78.69 123 ASN B C 1
ATOM 3293 O O . ASN B 1 123 ? -12.641 8.992 7.129 1 78.69 123 ASN B O 1
ATOM 3297 N N . GLU B 1 124 ? -10.805 8.039 7.891 1 83.62 124 GLU B N 1
ATOM 3298 C CA . GLU B 1 124 ? -9.922 9.102 7.418 1 83.62 124 GLU B CA 1
ATOM 3299 C C . GLU B 1 124 ? -10.039 9.281 5.91 1 83.62 124 GLU B C 1
ATOM 3301 O O . GLU B 1 124 ? -9.93 10.406 5.406 1 83.62 124 GLU B O 1
ATOM 3306 N N . LEU B 1 125 ? -10.438 8.281 5.238 1 89.88 125 LEU B N 1
ATOM 3307 C CA . LEU B 1 125 ? -10.43 8.305 3.779 1 89.88 125 LEU B CA 1
ATOM 3308 C C . LEU B 1 125 ? -11.656 9.047 3.244 1 89.88 125 LEU B C 1
ATOM 3310 O O . LEU B 1 125 ? -11.719 9.367 2.055 1 89.88 125 LEU B O 1
ATOM 3314 N N . PHE B 1 126 ? -12.547 9.414 4.156 1 88.56 126 PHE B N 1
ATOM 3315 C CA . PHE B 1 126 ? -13.789 10.031 3.719 1 88.56 126 PHE B CA 1
ATOM 3316 C C . PHE B 1 126 ? -13.758 11.539 3.953 1 88.56 126 PHE B C 1
ATOM 3318 O O . PHE B 1 126 ? -14.742 12.234 3.709 1 88.56 126 PHE B O 1
ATOM 3325 N N . HIS B 1 127 ? -12.656 12.102 4.414 1 89.88 127 HIS B N 1
ATOM 3326 C CA . HIS B 1 127 ? -12.461 13.531 4.602 1 89.88 127 HIS B CA 1
ATOM 3327 C C . HIS B 1 127 ? -11.539 14.109 3.533 1 89.88 127 HIS B C 1
ATOM 3329 O O . HIS B 1 127 ? -10.539 13.477 3.168 1 89.88 127 HIS B O 1
ATOM 3335 N N . PRO B 1 128 ? -11.945 15.336 3.057 1 94.31 128 PRO B N 1
ATOM 3336 C CA . PRO B 1 128 ? -10.961 15.992 2.191 1 94.31 128 PRO B CA 1
ATOM 3337 C C . PRO B 1 128 ? -9.602 16.172 2.869 1 94.31 128 PRO B C 1
ATOM 3339 O O . PRO B 1 128 ? -9.531 16.281 4.098 1 94.31 128 PRO B O 1
ATOM 3342 N N . ALA B 1 129 ? -8.57 16.109 1.996 1 95.88 129 ALA B N 1
ATOM 3343 C CA . ALA B 1 129 ? -7.254 16.094 2.631 1 95.88 129 ALA B CA 1
ATOM 3344 C C . ALA B 1 129 ? -6.23 16.844 1.782 1 95.88 129 ALA B C 1
ATOM 3346 O O . ALA B 1 129 ? -6.312 16.844 0.551 1 95.88 129 ALA B O 1
ATOM 3347 N N . LEU B 1 130 ? -5.41 17.594 2.455 1 97.62 130 LEU B N 1
ATOM 3348 C CA . LEU B 1 130 ? -4.098 17.953 1.93 1 97.62 130 LEU B CA 1
ATOM 3349 C C . LEU B 1 130 ? -3.062 16.891 2.271 1 97.62 130 LEU B C 1
ATOM 3351 O O . LEU B 1 130 ? -2.836 16.594 3.447 1 97.62 130 LEU B O 1
ATOM 3355 N N . LEU B 1 131 ? -2.545 16.25 1.26 1 98.06 131 LEU B N 1
ATOM 3356 C CA . LEU B 1 131 ? -1.494 15.258 1.45 1 98.06 131 LEU B CA 1
ATOM 3357 C C . LEU B 1 131 ? -0.115 15.883 1.262 1 98.06 131 LEU B C 1
ATOM 3359 O O . LEU B 1 131 ? 0.292 16.172 0.135 1 98.06 131 LEU B O 1
ATOM 3363 N N . LEU B 1 132 ? 0.516 16.172 2.377 1 98.25 132 LEU B N 1
ATOM 3364 C CA . LEU B 1 132 ? 1.861 16.734 2.361 1 98.25 132 LEU B CA 1
ATOM 3365 C C . LEU B 1 132 ? 2.912 15.633 2.264 1 98.25 132 LEU B C 1
ATOM 3367 O O . LEU B 1 132 ? 3.1 14.859 3.207 1 98.25 132 LEU B O 1
ATOM 3371 N N . ILE B 1 133 ? 3.564 15.578 1.126 1 98.19 133 ILE B N 1
ATOM 3372 C CA . ILE B 1 133 ? 4.539 14.523 0.875 1 98.19 133 ILE B CA 1
ATOM 3373 C C . ILE B 1 133 ? 5.949 15.109 0.863 1 98.19 133 ILE B C 1
ATOM 3375 O O . ILE B 1 133 ? 6.215 16.078 0.151 1 98.19 133 ILE B O 1
ATOM 3379 N N . ARG B 1 134 ? 6.762 14.57 1.732 1 96.31 134 ARG B N 1
ATOM 3380 C CA . ARG B 1 134 ? 8.195 14.828 1.726 1 96.31 134 ARG B CA 1
ATOM 3381 C C . ARG B 1 134 ? 8.977 13.602 1.273 1 96.31 134 ARG B C 1
ATOM 3383 O O . ARG B 1 134 ? 8.609 12.469 1.61 1 96.31 134 ARG B O 1
ATOM 3390 N N . ASN B 1 135 ? 10.039 13.844 0.452 1 95.62 135 ASN B N 1
ATOM 3391 C CA . ASN B 1 135 ? 10.867 12.711 0.058 1 95.62 135 ASN B CA 1
ATOM 3392 C C . ASN B 1 135 ? 11.227 11.836 1.255 1 95.62 135 ASN B C 1
ATOM 3394 O O . ASN B 1 135 ? 11.68 12.344 2.283 1 95.62 135 ASN B O 1
ATOM 3398 N N . PRO B 1 136 ? 11 10.508 1.092 1 96.38 136 PRO B N 1
ATOM 3399 C CA . PRO B 1 136 ? 11.141 9.664 2.281 1 96.38 136 PRO B CA 1
ATOM 3400 C C . PRO B 1 136 ? 12.57 9.617 2.812 1 96.38 136 PRO B C 1
ATOM 3402 O O . PRO B 1 136 ? 12.781 9.438 4.016 1 96.38 136 PRO B O 1
ATOM 3405 N N . ALA B 1 137 ? 13.594 9.82 1.962 1 94.25 137 ALA B N 1
ATOM 3406 C CA . ALA B 1 137 ? 14.977 9.828 2.434 1 94.25 137 ALA B CA 1
ATOM 3407 C C . ALA B 1 137 ? 15.211 10.945 3.451 1 94.25 137 ALA B C 1
ATOM 3409 O O . ALA B 1 137 ? 15.891 10.742 4.461 1 94.25 137 ALA B O 1
ATOM 3410 N N . ARG B 1 138 ? 14.555 12.047 3.24 1 93.19 138 ARG B N 1
ATOM 3411 C CA . ARG B 1 138 ? 14.719 13.188 4.137 1 93.19 138 ARG B CA 1
ATOM 3412 C C . ARG B 1 138 ? 13.75 13.109 5.309 1 93.19 138 ARG B C 1
ATOM 3414 O O . ARG B 1 138 ? 14.102 13.461 6.438 1 93.19 138 ARG B O 1
ATOM 3421 N N . ALA B 1 139 ? 12.578 12.695 4.973 1 95 139 ALA B N 1
ATOM 3422 C CA . ALA B 1 139 ? 11.562 12.602 6.016 1 95 139 ALA B CA 1
ATOM 3423 C C . ALA B 1 139 ? 12 11.656 7.129 1 95 139 ALA B C 1
ATOM 3425 O O . ALA B 1 139 ? 11.82 11.945 8.312 1 95 139 ALA B O 1
ATOM 3426 N N . ILE B 1 140 ? 12.609 10.555 6.754 1 95.69 140 ILE B N 1
ATOM 3427 C CA . ILE B 1 140 ? 13.008 9.539 7.723 1 95.69 140 ILE B CA 1
ATOM 3428 C C . ILE B 1 140 ? 14.156 10.062 8.578 1 95.69 140 ILE B C 1
ATOM 3430 O O . ILE B 1 140 ? 14.18 9.844 9.789 1 95.69 140 ILE B O 1
ATOM 3434 N N . ILE B 1 141 ? 15.125 10.773 7.984 1 94.62 141 ILE B N 1
ATOM 3435 C CA . ILE B 1 141 ? 16.203 11.398 8.742 1 94.62 141 ILE B CA 1
ATOM 3436 C C . ILE B 1 141 ? 15.609 12.391 9.75 1 94.62 141 ILE B C 1
ATOM 3438 O O . ILE B 1 141 ? 15.992 12.391 10.922 1 94.62 141 ILE B O 1
ATOM 3442 N N . SER B 1 142 ? 14.664 13.211 9.234 1 93.88 142 SER B N 1
ATOM 3443 C CA . SER B 1 142 ? 14.023 14.203 10.094 1 93.88 142 SER B CA 1
ATOM 3444 C C . SER B 1 142 ? 13.281 13.539 11.242 1 93.88 142 SER B C 1
ATOM 3446 O O . SER B 1 142 ? 13.375 13.984 12.391 1 93.88 142 SER B O 1
ATOM 3448 N N . PHE B 1 143 ? 12.609 12.477 10.945 1 95.38 143 PHE B N 1
ATOM 3449 C CA . PHE B 1 143 ? 11.844 11.773 11.969 1 95.38 143 PHE B CA 1
ATOM 3450 C C . PHE B 1 143 ? 12.773 11.125 12.984 1 95.38 143 PHE B C 1
ATOM 3452 O O . PHE B 1 143 ? 12.492 11.133 14.188 1 95.38 143 PHE B O 1
ATOM 3459 N N . TYR B 1 144 ? 13.836 10.586 12.516 1 95.62 144 TYR B N 1
ATOM 3460 C CA . TYR B 1 144 ? 14.797 9.969 13.43 1 95.62 144 TYR B CA 1
ATOM 3461 C C . TYR B 1 144 ? 15.391 11.008 14.375 1 95.62 144 TYR B C 1
ATOM 3463 O O . TYR B 1 144 ? 15.539 10.758 15.578 1 95.62 144 TYR B O 1
ATOM 3471 N N . LYS B 1 145 ? 15.758 12.172 13.898 1 94.31 145 LYS B N 1
ATOM 3472 C CA . LYS B 1 145 ? 16.25 13.258 14.75 1 94.31 145 LYS B CA 1
ATOM 3473 C C . LYS B 1 145 ? 15.242 13.586 15.844 1 94.31 145 LYS B C 1
ATOM 3475 O O . LYS B 1 145 ? 15.625 13.789 17 1 94.31 145 LYS B O 1
ATOM 3480 N N . PHE B 1 146 ? 13.984 13.641 15.445 1 92.38 146 PHE B N 1
ATOM 3481 C CA . PHE B 1 146 ? 12.93 13.93 16.406 1 92.38 146 PHE B CA 1
ATOM 3482 C C . PHE B 1 146 ? 12.852 12.836 17.469 1 92.38 146 PHE B C 1
ATOM 3484 O O . PHE B 1 146 ? 12.773 13.125 18.656 1 92.38 146 PHE B O 1
ATOM 3491 N N . THR B 1 147 ? 12.844 11.547 17.047 1 93.38 147 THR B N 1
ATOM 3492 C CA . THR B 1 147 ? 12.672 10.422 17.953 1 93.38 147 THR B CA 1
ATOM 3493 C C . THR B 1 147 ? 13.828 10.344 18.938 1 93.38 147 THR B C 1
ATOM 3495 O O . THR B 1 147 ? 13.617 10.039 20.125 1 93.38 147 THR B O 1
ATOM 3498 N N . VAL B 1 148 ? 15.047 10.625 18.5 1 93.25 148 VAL B N 1
ATOM 3499 C CA . VAL B 1 148 ? 16.234 10.516 19.344 1 93.25 148 VAL B CA 1
ATOM 3500 C C . VAL B 1 148 ? 16.328 11.734 20.25 1 93.25 148 VAL B C 1
ATOM 3502 O O . VAL B 1 148 ? 16.594 11.602 21.453 1 93.25 148 VAL B O 1
ATOM 3505 N N . SER B 1 149 ? 16.031 12.93 19.766 1 92 149 SER B N 1
ATOM 3506 C CA . SER B 1 149 ? 16.203 14.164 20.531 1 92 149 SER B CA 1
ATOM 3507 C C . SER B 1 149 ? 14.961 14.477 21.359 1 92 149 SER B C 1
ATOM 3509 O O . SER B 1 149 ? 15.016 15.289 22.281 1 92 149 SER B O 1
ATOM 3511 N N . GLU B 1 150 ? 13.805 13.93 20.906 1 88.5 150 GLU B N 1
ATOM 3512 C CA . GLU B 1 150 ? 12.5 14.219 21.5 1 88.5 150 GLU B CA 1
ATOM 3513 C C . GLU B 1 150 ? 12.172 15.703 21.406 1 88.5 150 GLU B C 1
ATOM 3515 O O . GLU B 1 150 ? 11.578 16.266 22.328 1 88.5 150 GLU B O 1
ATOM 3520 N N . SER B 1 151 ? 12.703 16.312 20.406 1 85.12 151 SER B N 1
ATOM 3521 C CA . SER B 1 151 ? 12.5 17.734 20.172 1 85.12 151 SER B CA 1
ATOM 3522 C C . SER B 1 151 ? 12.172 18.016 18.703 1 85.12 151 SER B C 1
ATOM 3524 O O . SER B 1 151 ? 12.773 17.406 17.812 1 85.12 151 SER B O 1
ATOM 3526 N N . HIS B 1 152 ? 11.305 18.922 18.453 1 84.06 152 HIS B N 1
ATOM 3527 C CA . HIS B 1 152 ? 10.906 19.297 17.109 1 84.06 152 HIS B CA 1
ATOM 3528 C C . HIS B 1 152 ? 12.055 19.969 16.359 1 84.06 152 HIS B C 1
ATOM 3530 O O . HIS B 1 152 ? 12.062 19.984 15.125 1 84.06 152 HIS B O 1
ATOM 3536 N N . THR B 1 153 ? 13.039 20.469 17.047 1 83.19 153 THR B N 1
ATOM 3537 C CA . THR B 1 153 ? 14.117 21.203 16.391 1 83.19 153 THR B CA 1
ATOM 3538 C C . THR B 1 153 ? 15.477 20.609 16.766 1 83.19 153 THR B C 1
ATOM 3540 O O . THR B 1 153 ? 16.516 21.188 16.438 1 83.19 153 THR B O 1
ATOM 3543 N N . GLY B 1 154 ? 15.484 19.484 17.391 1 85.88 154 GLY B N 1
ATOM 3544 C CA . GLY B 1 154 ? 16.719 18.906 17.891 1 85.88 154 GLY B CA 1
ATOM 3545 C C . GLY B 1 154 ? 17.594 18.328 16.797 1 85.88 154 GLY B C 1
ATOM 3546 O O . GLY B 1 154 ? 17.094 17.906 15.75 1 85.88 154 GLY B O 1
ATOM 3547 N N . GLN B 1 155 ? 18.891 18.422 17.062 1 89.94 155 GLN B N 1
ATOM 3548 C CA . GLN B 1 155 ? 19.875 17.719 16.25 1 89.94 155 GLN B CA 1
ATOM 3549 C C . GLN B 1 155 ? 20.484 16.547 17.016 1 89.94 155 GLN B C 1
ATOM 3551 O O . GLN B 1 155 ? 20.375 16.469 18.234 1 89.94 155 GLN B O 1
ATOM 3556 N N . ILE B 1 156 ? 21.016 15.602 16.219 1 91.88 156 ILE B N 1
ATOM 3557 C CA . ILE B 1 156 ? 21.641 14.453 16.859 1 91.88 156 ILE B CA 1
ATOM 3558 C C . ILE B 1 156 ? 23.016 14.203 16.25 1 91.88 156 ILE B C 1
ATOM 3560 O O . ILE B 1 156 ? 23.312 14.68 15.156 1 91.88 156 ILE B O 1
ATOM 3564 N N . ASP B 1 157 ? 23.844 13.477 16.984 1 92.56 157 ASP B N 1
ATOM 3565 C CA . ASP B 1 157 ? 25.156 13.078 16.484 1 92.56 157 ASP B CA 1
ATOM 3566 C C . ASP B 1 157 ? 25.016 12.133 15.289 1 92.56 157 ASP B C 1
ATOM 3568 O O . ASP B 1 157 ? 24.156 11.25 15.289 1 92.56 157 ASP B O 1
ATOM 3572 N N . GLU B 1 158 ? 25.906 12.32 14.352 1 91.62 158 GLU B N 1
ATOM 3573 C CA . GLU B 1 158 ? 25.875 11.539 13.117 1 91.62 158 GLU B CA 1
ATOM 3574 C C . GLU B 1 158 ? 26.031 10.047 13.414 1 91.62 158 GLU B C 1
ATOM 3576 O O . GLU B 1 158 ? 25.547 9.211 12.641 1 91.62 158 GLU B O 1
ATOM 3581 N N . LYS B 1 159 ? 26.734 9.68 14.43 1 93.25 159 LYS B N 1
ATOM 3582 C CA . LYS B 1 159 ? 26.984 8.281 14.773 1 93.25 159 LYS B CA 1
ATOM 3583 C C . LYS B 1 159 ? 25.672 7.523 14.961 1 93.25 159 LYS B C 1
ATOM 3585 O O . LYS B 1 159 ? 25.609 6.309 14.742 1 93.25 159 LYS B O 1
ATOM 3590 N N . HIS B 1 160 ? 24.594 8.25 15.359 1 94.12 160 HIS B N 1
ATOM 3591 C CA . HIS B 1 160 ? 23.297 7.617 15.578 1 94.12 160 HIS B CA 1
ATOM 3592 C C . HIS B 1 160 ? 22.75 7.012 14.281 1 94.12 160 HIS B C 1
ATOM 3594 O O . HIS B 1 160 ? 22.062 5.988 14.312 1 94.12 160 HIS B O 1
ATOM 3600 N N . PHE B 1 161 ? 23.109 7.57 13.156 1 94.56 161 PHE B N 1
ATOM 3601 C CA . PHE B 1 161 ? 22.594 7.125 11.867 1 94.56 161 PHE B CA 1
ATOM 3602 C C . PHE B 1 161 ? 23.312 5.863 11.406 1 94.56 161 PHE B C 1
ATOM 3604 O O . PHE B 1 161 ? 22.922 5.234 10.422 1 94.56 161 PHE B O 1
ATOM 3611 N N . HIS B 1 162 ? 24.406 5.438 12.102 1 93.12 162 HIS B N 1
ATOM 3612 C CA . HIS B 1 162 ? 25.141 4.227 11.758 1 93.12 162 HIS B CA 1
ATOM 3613 C C . HIS B 1 162 ? 24.75 3.068 12.672 1 93.12 162 HIS B C 1
ATOM 3615 O O . HIS B 1 162 ? 25.312 1.976 12.57 1 93.12 162 HIS B O 1
ATOM 3621 N N . SER B 1 163 ? 23.812 3.232 13.453 1 95.25 163 SER B N 1
ATOM 3622 C CA . SER B 1 163 ? 23.375 2.217 14.398 1 95.25 163 SER B CA 1
ATOM 3623 C C . SER B 1 163 ? 22.438 1.201 13.742 1 95.25 163 SER B C 1
ATOM 3625 O O . SER B 1 163 ? 21.766 1.519 12.758 1 95.25 163 SER B O 1
ATOM 3627 N N . GLU B 1 164 ? 22.375 0.011 14.312 1 95.38 164 GLU B N 1
ATOM 3628 C CA . GLU B 1 164 ? 21.438 -1.011 13.867 1 95.38 164 GLU B CA 1
ATOM 3629 C C . GLU B 1 164 ? 19.984 -0.559 14.07 1 95.38 164 GLU B C 1
ATOM 3631 O O . GLU B 1 164 ? 19.109 -0.893 13.273 1 95.38 164 GLU B O 1
ATOM 3636 N N . GLU B 1 165 ? 19.828 0.179 15.07 1 95.94 165 GLU B N 1
ATOM 3637 C CA . GLU B 1 165 ? 18.5 0.683 15.375 1 95.94 165 GLU B CA 1
ATOM 3638 C C . GLU B 1 165 ? 17.969 1.578 14.258 1 95.94 165 GLU B C 1
ATOM 3640 O O . GLU B 1 165 ? 16.828 1.435 13.828 1 95.94 165 GLU B O 1
ATOM 3645 N N . PHE B 1 166 ? 18.781 2.498 13.781 1 97.12 166 PHE B N 1
ATOM 3646 C CA . PHE B 1 166 ? 18.359 3.375 12.695 1 97.12 166 PHE B CA 1
ATOM 3647 C C . PHE B 1 166 ? 17.938 2.562 11.477 1 97.12 166 PHE B C 1
ATOM 3649 O O . PHE B 1 166 ? 16.875 2.811 10.891 1 97.12 166 PHE B O 1
ATOM 3656 N N . HIS B 1 167 ? 18.703 1.567 11.156 1 96 167 HIS B N 1
ATOM 3657 C CA . HIS B 1 167 ? 18.438 0.808 9.938 1 96 167 HIS B CA 1
ATOM 3658 C C . HIS B 1 167 ? 17.203 -0.068 10.086 1 96 167 HIS B C 1
ATOM 3660 O O . HIS B 1 167 ? 16.453 -0.254 9.125 1 96 167 HIS B O 1
ATOM 3666 N N . ARG B 1 168 ? 16.984 -0.584 11.25 1 94.62 168 ARG B N 1
ATOM 3667 C CA . ARG B 1 168 ? 15.742 -1.314 11.523 1 94.62 168 ARG B CA 1
ATOM 3668 C C . ARG B 1 168 ? 14.531 -0.398 11.414 1 94.62 168 ARG B C 1
ATOM 3670 O O . ARG B 1 168 ? 13.539 -0.748 10.766 1 94.62 168 ARG B O 1
ATOM 3677 N N . LEU B 1 169 ? 14.602 0.76 12.023 1 95.5 169 LEU B N 1
ATOM 3678 C CA . LEU B 1 169 ? 13.5 1.719 12 1 95.5 169 LEU B CA 1
ATOM 3679 C C . LEU B 1 169 ? 13.273 2.25 10.586 1 95.5 169 LEU B C 1
ATOM 3681 O O . LEU B 1 169 ? 12.133 2.479 10.188 1 95.5 169 LEU B O 1
ATOM 3685 N N . PHE B 1 170 ? 14.391 2.389 9.844 1 96.5 170 PHE B N 1
ATOM 3686 C CA . PHE B 1 170 ? 14.305 2.822 8.453 1 96.5 170 PHE B CA 1
ATOM 3687 C C . PHE B 1 170 ? 13.328 1.948 7.672 1 96.5 170 PHE B C 1
ATOM 3689 O O . PHE B 1 170 ? 12.438 2.459 6.992 1 96.5 170 PHE B O 1
ATOM 3696 N N . ASN B 1 171 ? 13.484 0.671 7.824 1 95.25 171 ASN B N 1
ATOM 3697 C CA . ASN B 1 171 ? 12.664 -0.254 7.051 1 95.25 171 ASN B CA 1
ATOM 3698 C C . ASN B 1 171 ? 11.188 -0.146 7.426 1 95.25 171 ASN B C 1
ATOM 3700 O O . ASN B 1 171 ? 10.32 -0.165 6.555 1 95.25 171 ASN B O 1
ATOM 3704 N N . ILE B 1 172 ? 10.93 0.027 8.656 1 94.69 172 ILE B N 1
ATOM 3705 C CA . ILE B 1 172 ? 9.562 0.142 9.148 1 94.69 172 ILE B CA 1
ATOM 3706 C C . ILE B 1 172 ? 8.969 1.479 8.719 1 94.69 172 ILE B C 1
ATOM 3708 O O . ILE B 1 172 ? 7.828 1.534 8.242 1 94.69 172 ILE B O 1
ATOM 3712 N N . TRP B 1 173 ? 9.766 2.543 8.797 1 96.25 173 TRP B N 1
ATOM 3713 C CA . TRP B 1 173 ? 9.273 3.887 8.508 1 96.25 173 TRP B CA 1
ATOM 3714 C C . TRP B 1 173 ? 9.094 4.09 7.008 1 96.25 173 TRP B C 1
ATOM 3716 O O . TRP B 1 173 ? 8.18 4.805 6.582 1 96.25 173 TRP B O 1
ATOM 3726 N N . LEU B 1 174 ? 9.93 3.439 6.242 1 96.19 174 LEU B N 1
ATOM 3727 C CA . LEU B 1 174 ? 9.734 3.512 4.797 1 96.19 174 LEU B CA 1
ATOM 3728 C C . LEU B 1 174 ? 8.438 2.834 4.387 1 96.19 174 LEU B C 1
ATOM 3730 O O . LEU B 1 174 ? 7.703 3.35 3.539 1 96.19 174 LEU B O 1
ATOM 3734 N N . ALA B 1 175 ? 8.156 1.695 5.004 1 94.31 175 ALA B N 1
ATOM 3735 C CA . ALA B 1 175 ? 6.891 1.01 4.742 1 94.31 175 ALA B CA 1
ATOM 3736 C C . ALA B 1 175 ? 5.699 1.886 5.121 1 94.31 175 ALA B C 1
ATOM 3738 O O . ALA B 1 175 ? 4.707 1.946 4.395 1 94.31 175 ALA B O 1
ATOM 3739 N N . HIS B 1 176 ? 5.828 2.568 6.227 1 94.31 176 HIS B N 1
ATOM 3740 C CA . HIS B 1 176 ? 4.77 3.459 6.691 1 94.31 176 HIS B CA 1
ATOM 3741 C C . HIS B 1 176 ? 4.582 4.633 5.738 1 94.31 176 HIS B C 1
ATOM 3743 O O . HIS B 1 176 ? 3.453 4.953 5.352 1 94.31 176 HIS B O 1
ATOM 3749 N N . TRP B 1 177 ? 5.684 5.25 5.395 1 96.25 177 TRP B N 1
ATOM 3750 C CA . TRP B 1 177 ? 5.629 6.359 4.449 1 96.25 177 TRP B CA 1
ATOM 3751 C C . TRP B 1 177 ? 4.906 5.957 3.172 1 96.25 177 TRP B C 1
ATOM 3753 O O . TRP B 1 177 ? 3.98 6.645 2.73 1 96.25 177 TRP B O 1
ATOM 3763 N N . GLU B 1 178 ? 5.293 4.863 2.566 1 96.44 178 GLU B N 1
ATOM 3764 C CA . GLU B 1 178 ? 4.707 4.375 1.32 1 96.44 178 GLU B CA 1
ATOM 3765 C C . GLU B 1 178 ? 3.215 4.105 1.479 1 96.44 178 GLU B C 1
ATOM 3767 O O . GLU B 1 178 ? 2.406 4.555 0.664 1 96.44 178 GLU B O 1
ATOM 3772 N N . SER B 1 179 ? 2.898 3.379 2.523 1 94.31 179 SER B N 1
ATOM 3773 C CA . SER B 1 179 ? 1.515 2.973 2.746 1 94.31 179 SER B CA 1
ATOM 3774 C C . SER B 1 179 ? 0.611 4.18 2.965 1 94.31 179 SER B C 1
ATOM 3776 O O . SER B 1 179 ? -0.491 4.246 2.418 1 94.31 179 SER B O 1
ATOM 3778 N N . LEU B 1 180 ? 1.062 5.102 3.727 1 94.94 180 LEU B N 1
ATOM 3779 C CA . LEU B 1 180 ? 0.287 6.305 4.023 1 94.94 180 LEU B CA 1
ATOM 3780 C C . LEU B 1 180 ? -0.027 7.078 2.746 1 94.94 180 LEU B C 1
ATOM 3782 O O . LEU B 1 180 ? -1.178 7.449 2.508 1 94.94 180 LEU B O 1
ATOM 3786 N N . VAL B 1 181 ? 0.954 7.293 1.964 1 97.25 181 VAL B N 1
ATOM 3787 C CA . VAL B 1 181 ? 0.801 8.078 0.743 1 97.25 181 VAL B CA 1
ATOM 3788 C C . VAL B 1 181 ? -0.117 7.344 -0.232 1 97.25 181 VAL B C 1
ATOM 3790 O O . VAL B 1 181 ? -1.067 7.926 -0.759 1 97.25 181 VAL B O 1
ATOM 3793 N N . LEU B 1 182 ? 0.081 6.078 -0.424 1 97.12 182 LEU B N 1
ATOM 3794 C CA . LEU B 1 182 ? -0.716 5.316 -1.38 1 97.12 182 LEU B CA 1
ATOM 3795 C C . LEU B 1 182 ? -2.154 5.172 -0.895 1 97.12 182 LEU B C 1
ATOM 3797 O O . LEU B 1 182 ? -3.09 5.172 -1.7 1 97.12 182 LEU B O 1
ATOM 3801 N N . ASP B 1 183 ? -2.33 5.023 0.434 1 95.25 183 ASP B N 1
ATOM 3802 C CA . ASP B 1 183 ? -3.684 4.957 0.979 1 95.25 183 ASP B CA 1
ATOM 3803 C C . ASP B 1 183 ? -4.492 6.195 0.591 1 95.25 183 ASP B C 1
ATOM 3805 O O . ASP B 1 183 ? -5.641 6.082 0.16 1 95.25 183 ASP B O 1
ATOM 3809 N N . ARG B 1 184 ? -3.85 7.316 0.743 1 95.75 184 ARG B N 1
ATOM 3810 C CA . ARG B 1 184 ? -4.578 8.547 0.467 1 95.75 184 ARG B CA 1
ATOM 3811 C C . ARG B 1 184 ? -4.77 8.75 -1.032 1 95.75 184 ARG B C 1
ATOM 3813 O O . ARG B 1 184 ? -5.844 9.164 -1.478 1 95.75 184 ARG B O 1
ATOM 3820 N N . LEU B 1 185 ? -3.82 8.453 -1.854 1 97.81 185 LEU B N 1
ATOM 3821 C CA . LEU B 1 185 ? -3.893 8.672 -3.293 1 97.81 185 LEU B CA 1
ATOM 3822 C C . LEU B 1 185 ? -4.906 7.734 -3.939 1 97.81 185 LEU B C 1
ATOM 3824 O O . LEU B 1 185 ? -5.621 8.125 -4.863 1 97.81 185 LEU B O 1
ATOM 3828 N N . LEU B 1 186 ? -4.996 6.535 -3.41 1 97.62 186 LEU B N 1
ATOM 3829 C CA . LEU B 1 186 ? -5.785 5.52 -4.102 1 97.62 186 LEU B CA 1
ATOM 3830 C C . LEU B 1 186 ? -7.105 5.277 -3.381 1 97.62 186 LEU B C 1
ATOM 3832 O O . LEU B 1 186 ? -8.086 4.848 -4 1 97.62 186 LEU B O 1
ATOM 3836 N N . GLY B 1 187 ? -7.148 5.547 -2.109 1 95.12 187 GLY B N 1
ATOM 3837 C CA . GLY B 1 187 ? -8.266 5.066 -1.311 1 95.12 187 GLY B CA 1
ATOM 3838 C C . GLY B 1 187 ? -9.25 6.16 -0.947 1 95.12 187 GLY B C 1
ATOM 3839 O O . GLY B 1 187 ? -10.375 5.875 -0.526 1 95.12 187 GLY B O 1
ATOM 3840 N N . SER B 1 188 ? -8.844 7.406 -1.046 1 94.44 188 SER B N 1
ATOM 3841 C CA . SER B 1 188 ? -9.688 8.508 -0.581 1 94.44 188 SER B CA 1
ATOM 3842 C C . SER B 1 188 ? -11.016 8.547 -1.342 1 94.44 188 SER B C 1
ATOM 3844 O O . SER B 1 188 ? -11.039 8.328 -2.555 1 94.44 188 SER B O 1
ATOM 3846 N N . ARG B 1 189 ? -12.07 8.805 -0.568 1 93.38 189 ARG B N 1
ATOM 3847 C CA . ARG B 1 189 ? -13.414 8.945 -1.12 1 93.38 189 ARG B CA 1
ATOM 3848 C C . ARG B 1 189 ? -13.828 10.414 -1.186 1 93.38 189 ARG B C 1
ATOM 3850 O O . ARG B 1 189 ? -14.969 10.727 -1.531 1 93.38 189 ARG B O 1
ATOM 3857 N N . ALA B 1 190 ? -12.969 11.266 -0.766 1 94.44 190 ALA B N 1
ATOM 3858 C CA . ALA B 1 190 ? -13.102 12.719 -0.817 1 94.44 190 ALA B CA 1
ATOM 3859 C C . ALA B 1 190 ? -11.906 13.352 -1.529 1 94.44 190 ALA B C 1
ATOM 3861 O O . ALA B 1 190 ? -10.898 12.688 -1.774 1 94.44 190 ALA B O 1
ATOM 3862 N N . PRO B 1 191 ? -11.961 14.602 -1.929 1 95.81 191 PRO B N 1
ATOM 3863 C CA . PRO B 1 191 ? -10.867 15.234 -2.678 1 95.81 191 PRO B CA 1
ATOM 3864 C C . PRO B 1 191 ? -9.555 15.266 -1.897 1 95.81 191 PRO B C 1
ATOM 3866 O O . PRO B 1 191 ? -9.555 15.492 -0.686 1 95.81 191 PRO B O 1
ATOM 3869 N N . VAL B 1 192 ? -8.516 14.961 -2.607 1 96.88 192 VAL B N 1
ATOM 3870 C CA . VAL B 1 192 ? -7.164 15.039 -2.066 1 96.88 192 VAL B CA 1
ATOM 3871 C C . VAL B 1 192 ? -6.32 15.992 -2.914 1 96.88 192 VAL B C 1
ATOM 3873 O O . VAL B 1 192 ? -6.371 15.945 -4.145 1 96.88 192 VAL B O 1
ATOM 3876 N N . TYR B 1 193 ? -5.645 16.906 -2.293 1 98 193 TYR B N 1
ATOM 3877 C CA . TYR B 1 193 ? -4.672 17.766 -2.963 1 98 193 TYR B CA 1
ATOM 3878 C C . TYR B 1 193 ? -3.262 17.484 -2.453 1 98 193 TYR B C 1
ATOM 3880 O O . TYR B 1 193 ? -3.012 17.531 -1.245 1 98 193 TYR B O 1
ATOM 3888 N N . VAL B 1 194 ? -2.373 17.188 -3.377 1 98.44 194 VAL B N 1
ATOM 3889 C CA . VAL B 1 194 ? -1.007 16.812 -3.025 1 98.44 194 VAL B CA 1
ATOM 3890 C C . VAL B 1 194 ? -0.138 18.078 -2.945 1 98.44 194 VAL B C 1
ATOM 3892 O O . VAL B 1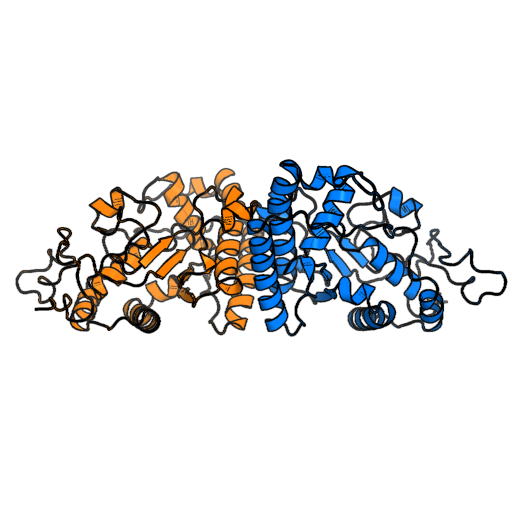 194 ? -0.154 18.906 -3.855 1 98.44 194 VAL B O 1
ATOM 3895 N N . VAL B 1 195 ? 0.539 18.266 -1.871 1 98.12 195 VAL B N 1
ATOM 3896 C CA . VAL B 1 195 ? 1.54 19.297 -1.687 1 98.12 195 VAL B CA 1
ATOM 3897 C C . VAL B 1 195 ? 2.908 18.672 -1.441 1 98.12 195 VAL B C 1
ATOM 3899 O O . VAL B 1 195 ? 3.059 17.828 -0.561 1 98.12 195 VAL B O 1
ATOM 3902 N N . TYR B 1 196 ? 3.852 19 -2.238 1 97.5 196 TYR B N 1
ATOM 3903 C CA . TYR B 1 196 ? 5.215 18.547 -2.002 1 97.5 196 TYR B CA 1
ATOM 3904 C C . TYR B 1 196 ? 5.953 19.5 -1.063 1 97.5 196 TYR B C 1
ATOM 3906 O O . TYR B 1 196 ? 6.012 20.703 -1.311 1 97.5 196 TYR B O 1
ATOM 3914 N N . TYR B 1 197 ? 6.488 18.906 -0.011 1 96.19 197 TYR B N 1
ATOM 3915 C CA . TYR B 1 197 ? 7.23 19.719 0.943 1 96.19 197 TYR B CA 1
ATOM 3916 C C . TYR B 1 197 ? 8.344 20.5 0.25 1 96.19 197 TYR B C 1
ATOM 3918 O O . TYR B 1 197 ? 8.555 21.672 0.532 1 96.19 197 TYR B O 1
ATOM 3926 N N . GLU B 1 198 ? 9.031 19.875 -0.625 1 94.94 198 GLU B N 1
ATOM 3927 C CA . GLU B 1 198 ? 10.148 20.5 -1.338 1 94.94 198 GLU B CA 1
ATOM 3928 C C . GLU B 1 198 ? 9.672 21.703 -2.156 1 94.94 198 GLU B C 1
ATOM 3930 O O . GLU B 1 198 ? 10.375 22.703 -2.248 1 94.94 198 GLU B O 1
ATOM 3935 N N . GLU B 1 199 ? 8.508 21.625 -2.725 1 94.88 199 GLU B N 1
ATOM 3936 C CA . GLU B 1 199 ? 7.949 22.75 -3.463 1 94.88 199 GLU B CA 1
ATOM 3937 C C . GLU B 1 199 ? 7.52 23.859 -2.52 1 94.88 199 GLU B C 1
ATOM 3939 O O . GLU B 1 199 ? 7.66 25.047 -2.844 1 94.88 199 GLU B O 1
ATOM 3944 N N . LEU B 1 200 ? 6.969 23.453 -1.412 1 95.69 200 LEU B N 1
ATOM 3945 C CA . LEU B 1 200 ? 6.602 24.438 -0.396 1 95.69 200 LEU B CA 1
ATOM 3946 C C . LEU B 1 200 ? 7.816 25.234 0.055 1 95.69 200 LEU B C 1
ATOM 3948 O O . LEU B 1 200 ? 7.738 26.453 0.212 1 95.69 200 LEU B O 1
ATOM 3952 N N . VAL B 1 201 ? 8.914 24.547 0.247 1 93.12 201 VAL B N 1
ATOM 3953 C CA . VAL B 1 201 ? 10.156 25.188 0.669 1 93.12 201 VAL B CA 1
ATOM 3954 C C . VAL B 1 201 ? 10.656 26.125 -0.436 1 93.12 201 VAL B C 1
ATOM 3956 O O . VAL B 1 201 ? 11.047 27.266 -0.169 1 93.12 201 VAL B O 1
ATOM 3959 N N . ALA B 1 202 ? 10.586 25.703 -1.663 1 93.94 202 ALA B N 1
ATOM 3960 C CA . ALA B 1 202 ? 11.133 26.438 -2.797 1 93.94 202 ALA B CA 1
ATOM 3961 C C . ALA B 1 202 ? 10.281 27.656 -3.117 1 93.94 202 ALA B C 1
ATOM 3963 O O . ALA B 1 202 ? 10.805 28.719 -3.488 1 93.94 202 ALA B O 1
ATOM 3964 N N . SER B 1 203 ? 8.945 27.484 -3.012 1 96.38 203 SER B N 1
ATOM 3965 C CA . SER B 1 203 ? 8.016 28.547 -3.373 1 96.38 203 SER B CA 1
ATOM 3966 C C . SER B 1 203 ? 6.82 28.578 -2.424 1 96.38 203 SER B C 1
ATOM 3968 O O . SER B 1 203 ? 5.691 28.297 -2.832 1 96.38 203 SER B O 1
ATOM 3970 N N . PRO B 1 204 ? 7.02 29.078 -1.201 1 96.69 204 PRO B N 1
ATOM 3971 C CA . PRO B 1 204 ? 5.988 28.984 -0.166 1 96.69 204 PRO B CA 1
ATOM 3972 C C . PRO B 1 204 ? 4.707 29.734 -0.527 1 96.69 204 PRO B C 1
ATOM 3974 O O . PRO B 1 204 ? 3.613 29.172 -0.436 1 96.69 204 PRO B O 1
ATOM 3977 N N . LEU B 1 205 ? 4.836 31 -1.047 1 97.44 205 LEU B N 1
ATOM 3978 C CA . LEU B 1 205 ? 3.643 31.797 -1.29 1 97.44 205 LEU B CA 1
ATOM 3979 C C . LEU B 1 205 ? 2.869 31.266 -2.494 1 97.44 205 LEU B C 1
ATOM 3981 O O . LEU B 1 205 ? 1.637 31.234 -2.479 1 97.44 205 LEU B O 1
ATOM 3985 N N . HIS B 1 206 ? 3.592 30.891 -3.516 1 97.5 206 HIS B N 1
ATOM 3986 C CA . HIS B 1 206 ? 2.943 30.297 -4.68 1 97.5 206 HIS B CA 1
ATOM 3987 C C . HIS B 1 206 ? 2.213 29.016 -4.312 1 97.5 206 HIS B C 1
ATOM 3989 O O . HIS B 1 206 ? 1.055 28.828 -4.695 1 97.5 206 HIS B O 1
ATOM 3995 N N . THR B 1 207 ? 2.848 28.141 -3.562 1 97.31 207 THR B N 1
ATOM 3996 C CA . THR B 1 207 ? 2.258 26.875 -3.131 1 97.31 207 THR B CA 1
ATOM 3997 C C . THR B 1 207 ? 1.027 27.125 -2.262 1 97.31 207 THR B C 1
ATOM 3999 O O . THR B 1 207 ? 0.002 26.453 -2.428 1 97.31 207 THR B O 1
ATOM 4002 N N . LEU B 1 208 ? 1.079 28.125 -1.41 1 97.5 208 LEU B N 1
ATOM 4003 C CA . LEU B 1 208 ? -0.044 28.453 -0.539 1 97.5 208 LEU B CA 1
ATOM 4004 C C . LEU B 1 208 ? -1.253 28.906 -1.354 1 97.5 208 LEU B C 1
ATOM 4006 O O . LEU B 1 208 ? -2.389 28.547 -1.038 1 97.5 208 LEU B O 1
ATOM 4010 N N . ARG B 1 209 ? -0.996 29.688 -2.34 1 97 209 ARG B N 1
ATOM 4011 C CA . ARG B 1 209 ? -2.102 30.141 -3.178 1 97 209 ARG B CA 1
ATOM 4012 C C . ARG B 1 209 ? -2.82 28.953 -3.822 1 97 209 ARG B C 1
ATOM 4014 O O . ARG B 1 209 ? -4.051 28.938 -3.9 1 97 209 ARG B O 1
ATOM 4021 N N . GLN B 1 210 ? -2.086 27.969 -4.281 1 96.88 210 GLN B N 1
ATOM 4022 C CA . GLN B 1 210 ? -2.689 26.781 -4.852 1 96.88 210 GLN B CA 1
ATOM 4023 C C . GLN B 1 210 ? -3.484 26 -3.805 1 96.88 210 GLN B C 1
ATOM 4025 O O . GLN B 1 210 ? -4.578 25.516 -4.086 1 96.88 210 GLN B O 1
ATOM 4030 N N . VAL B 1 211 ? -2.91 25.922 -2.666 1 97.06 211 VAL B N 1
ATOM 4031 C CA . VAL B 1 211 ? -3.582 25.234 -1.566 1 97.06 211 VAL B CA 1
ATOM 4032 C C . VAL B 1 211 ? -4.906 25.938 -1.255 1 97.06 211 VAL B C 1
ATOM 4034 O O . VAL B 1 211 ? -5.934 25.281 -1.073 1 97.06 211 VAL B O 1
ATOM 4037 N N . PHE B 1 212 ? -4.91 27.281 -1.207 1 95.44 212 PHE B N 1
ATOM 4038 C CA . PHE B 1 212 ? -6.109 28.031 -0.865 1 95.44 212 PHE B CA 1
ATOM 4039 C C . PHE B 1 212 ? -7.168 27.891 -1.953 1 95.44 212 PHE B C 1
ATOM 4041 O O . PHE B 1 212 ? -8.367 27.891 -1.664 1 95.44 212 PHE B O 1
ATOM 4048 N N . THR B 1 213 ? -6.711 27.75 -3.193 1 94.56 213 THR B N 1
ATOM 4049 C CA . THR B 1 213 ? -7.648 27.438 -4.27 1 94.56 213 THR B CA 1
ATOM 4050 C C . THR B 1 213 ? -8.352 26.109 -4.016 1 94.56 213 THR B C 1
ATOM 4052 O O . THR B 1 213 ? -9.578 26.016 -4.137 1 94.56 213 THR B O 1
ATOM 4055 N N . PHE B 1 214 ? -7.637 25.172 -3.613 1 94.38 214 PHE B N 1
ATOM 4056 C CA . PHE B 1 214 ? -8.219 23.875 -3.297 1 94.38 214 PHE B CA 1
ATOM 4057 C C . PHE B 1 214 ? -9.172 23.984 -2.111 1 94.38 214 PHE B C 1
ATOM 4059 O O . PHE B 1 214 ? -10.258 23.406 -2.131 1 94.38 214 PHE B O 1
ATOM 4066 N N . LEU B 1 215 ? -8.758 24.734 -1.069 1 92.69 215 LEU B N 1
ATOM 4067 C CA . LEU B 1 215 ? -9.531 24.844 0.159 1 92.69 215 LEU B CA 1
ATOM 4068 C C . LEU B 1 215 ? -10.758 25.719 -0.049 1 92.69 215 LEU B C 1
ATOM 4070 O O . LEU B 1 215 ? -11.672 25.734 0.782 1 92.69 215 LEU B O 1
ATOM 4074 N N . GLY B 1 216 ? -10.766 26.438 -1.07 1 88.94 216 GLY B N 1
ATOM 4075 C CA . GLY B 1 216 ? -11.82 27.422 -1.266 1 88.94 216 GLY B CA 1
ATOM 4076 C C . GLY B 1 216 ? -11.719 28.594 -0.319 1 88.94 216 GLY B C 1
ATOM 4077 O O . GLY B 1 216 ? -12.742 29.141 0.121 1 88.94 216 GLY B O 1
ATOM 4078 N N . THR B 1 217 ? -10.555 28.828 0.063 1 86.69 217 THR B N 1
ATOM 4079 C CA . THR B 1 217 ? -10.281 29.906 0.997 1 86.69 217 THR B CA 1
ATOM 4080 C C . THR B 1 217 ? -9.766 31.141 0.258 1 86.69 217 THR B C 1
ATOM 4082 O O . THR B 1 217 ? -8.797 31.062 -0.502 1 86.69 217 THR B O 1
ATOM 4085 N N . PRO B 1 218 ? -10.391 32.25 0.487 1 86.81 218 PRO B N 1
ATOM 4086 C CA . PRO B 1 218 ? -9.875 33.469 -0.147 1 86.81 218 PRO B CA 1
ATOM 4087 C C . PRO B 1 218 ? -8.492 33.844 0.377 1 86.81 218 PRO B C 1
ATOM 4089 O O . PRO B 1 218 ? -8.18 33.594 1.543 1 86.81 218 PRO B O 1
ATOM 4092 N N . VAL B 1 219 ? -7.766 34.5 -0.515 1 89.62 219 VAL B N 1
ATOM 4093 C CA . VAL B 1 219 ? -6.422 34.938 -0.158 1 89.62 219 VAL B CA 1
ATOM 4094 C C . VAL B 1 219 ? -6.469 36.375 0.361 1 89.62 219 VAL B C 1
ATOM 4096 O O . VAL B 1 219 ? -7.055 37.25 -0.279 1 89.62 219 VAL B O 1
ATOM 4099 N N . ASN B 1 220 ? -5.938 36.594 1.517 1 92.62 220 ASN B N 1
ATOM 4100 C CA . ASN B 1 220 ? -5.703 37.938 2.025 1 92.62 220 ASN B CA 1
ATOM 4101 C C . ASN B 1 220 ? -4.34 38.469 1.589 1 92.62 220 ASN B C 1
ATOM 4103 O O . ASN B 1 220 ? -3.311 38.094 2.148 1 92.62 220 ASN B O 1
ATOM 4107 N N . GLU B 1 221 ? -4.398 39.406 0.668 1 94.5 221 GLU B N 1
ATOM 4108 C CA . GLU B 1 221 ? -3.15 39.906 0.086 1 94.5 221 GLU B CA 1
ATOM 4109 C C . GLU B 1 221 ? -2.307 40.625 1.12 1 94.5 221 GLU B C 1
ATOM 4111 O O . GLU B 1 221 ? -1.075 40.594 1.063 1 94.5 221 GLU B O 1
ATOM 4116 N N . GLY B 1 222 ? -2.943 41.344 2.031 1 94.12 222 GLY B N 1
ATOM 4117 C CA . GLY B 1 222 ? -2.205 41.969 3.107 1 94.12 222 GLY B CA 1
ATOM 4118 C C . GLY B 1 222 ? -1.428 41 3.965 1 94.12 222 GLY B C 1
ATOM 4119 O O . GLY B 1 222 ? -0.241 41.188 4.23 1 94.12 222 GLY B O 1
ATOM 4120 N N . ARG B 1 223 ? -2.008 39.906 4.332 1 95.38 223 ARG B N 1
ATOM 4121 C CA . ARG B 1 223 ? -1.348 38.875 5.121 1 95.38 223 ARG B CA 1
ATOM 4122 C C . ARG B 1 223 ? -0.249 38.188 4.316 1 95.38 223 ARG B C 1
ATOM 4124 O O . ARG B 1 223 ? 0.82 37.906 4.848 1 95.38 223 ARG B O 1
ATOM 4131 N N . MET B 1 224 ? -0.555 38 3.047 1 96.31 224 MET B N 1
ATOM 4132 C CA . MET B 1 224 ? 0.435 37.344 2.191 1 96.31 224 MET B CA 1
ATOM 4133 C C . MET B 1 224 ? 1.694 38.188 2.076 1 96.31 224 MET B C 1
ATOM 4135 O O . MET B 1 224 ? 2.809 37.656 2.07 1 96.31 224 MET B O 1
ATOM 4139 N N . ARG B 1 225 ? 1.49 39.469 1.991 1 96.06 225 ARG B N 1
ATOM 4140 C CA . ARG B 1 225 ? 2.631 40.375 1.939 1 96.06 225 ARG B CA 1
ATOM 4141 C C . ARG B 1 225 ? 3.441 40.312 3.23 1 96.06 225 ARG B C 1
ATOM 4143 O O . ARG B 1 225 ? 4.676 40.281 3.195 1 96.06 225 ARG B O 1
ATOM 4150 N N . CYS B 1 226 ? 2.779 40.312 4.352 1 96.19 226 CYS B N 1
ATOM 4151 C CA . CYS B 1 226 ? 3.459 40.188 5.633 1 96.19 226 CYS B CA 1
ATOM 4152 C C . CYS B 1 226 ? 4.215 38.844 5.723 1 96.19 226 CYS B C 1
ATOM 4154 O O . CYS B 1 226 ? 5.371 38.812 6.141 1 96.19 226 CYS B O 1
ATOM 4156 N N . LEU B 1 227 ? 3.572 37.781 5.289 1 96.25 227 LEU B N 1
ATOM 4157 C CA . LEU B 1 227 ? 4.145 36.438 5.363 1 96.25 227 LEU B CA 1
ATOM 4158 C C . LEU B 1 227 ? 5.418 36.344 4.531 1 96.25 227 LEU B C 1
ATOM 4160 O O . LEU B 1 227 ? 6.355 35.656 4.902 1 96.25 227 LEU B O 1
ATOM 4164 N N . GLU B 1 228 ? 5.441 37.031 3.457 1 95.56 228 GLU B N 1
ATOM 4165 C CA . GLU B 1 228 ? 6.621 37.031 2.594 1 95.56 228 GLU B CA 1
ATOM 4166 C C . GLU B 1 228 ? 7.879 37.406 3.381 1 95.56 228 GLU B C 1
ATOM 4168 O O . GLU B 1 228 ? 8.969 36.906 3.08 1 95.56 228 GLU B O 1
ATOM 4173 N N . ASN B 1 229 ? 7.695 38.188 4.426 1 92.94 229 ASN B N 1
ATOM 4174 C CA . ASN B 1 229 ? 8.836 38.625 5.227 1 92.94 229 ASN B CA 1
ATOM 4175 C C . ASN B 1 229 ? 8.938 37.844 6.527 1 92.94 229 ASN B C 1
ATOM 4177 O O . ASN B 1 229 ? 9.781 38.125 7.375 1 92.94 229 ASN B O 1
ATOM 4181 N N . HIS B 1 230 ? 8.133 36.844 6.703 1 94.75 230 HIS B N 1
ATOM 4182 C CA . HIS B 1 230 ? 8.094 36.062 7.941 1 94.75 230 HIS B CA 1
ATOM 4183 C C . HIS B 1 230 ? 7.934 34.594 7.664 1 94.75 230 HIS B C 1
ATOM 4185 O O . HIS B 1 230 ? 7.117 33.906 8.305 1 94.75 230 HIS B O 1
ATOM 4191 N N . LEU B 1 231 ? 8.664 34 6.801 1 93.5 231 LEU B N 1
ATOM 4192 C CA . LEU B 1 231 ? 8.438 32.656 6.293 1 93.5 231 LEU B CA 1
ATOM 4193 C C . LEU B 1 231 ? 8.953 31.609 7.281 1 93.5 231 LEU B C 1
ATOM 4195 O O . LEU B 1 231 ? 8.484 30.469 7.285 1 93.5 231 LEU B O 1
ATOM 4199 N N . GLU B 1 232 ? 9.898 31.75 8.078 1 86.06 232 GLU B N 1
ATOM 4200 C CA . GLU B 1 232 ? 10.617 30.734 8.844 1 86.06 232 GLU B CA 1
ATOM 4201 C C . GLU B 1 232 ? 9.758 30.203 9.992 1 86.06 232 GLU B C 1
ATOM 4203 O O . GLU B 1 232 ? 9.711 29 10.234 1 86.06 232 GLU B O 1
ATOM 4208 N N . GLY B 1 233 ? 8.969 31.047 10.625 1 81.12 233 GLY B N 1
ATOM 4209 C CA . GLY B 1 233 ? 8.219 30.625 11.797 1 81.12 233 GLY B CA 1
ATOM 4210 C C . GLY B 1 233 ? 9.109 30.219 12.953 1 81.12 233 GLY B C 1
ATOM 4211 O O . GLY B 1 233 ? 10.336 30.312 12.867 1 81.12 233 GLY B O 1
ATOM 4212 N N . LYS B 1 234 ? 8.57 29.672 14.023 1 77.69 234 LYS B N 1
ATOM 4213 C CA . LYS B 1 234 ? 9.305 29.438 15.266 1 77.69 234 LYS B CA 1
ATOM 4214 C C . LYS B 1 234 ? 9.828 28 15.328 1 77.69 234 LYS B C 1
ATOM 4216 O O . LYS B 1 234 ? 10.742 27.703 16.094 1 77.69 234 LYS B O 1
ATOM 4221 N N . PHE B 1 235 ? 9.359 27.094 14.5 1 76.06 235 PHE B N 1
ATOM 4222 C CA . PHE B 1 235 ? 9.625 25.672 14.727 1 76.06 235 PHE B CA 1
ATOM 4223 C C . PHE B 1 235 ? 10.375 25.062 13.547 1 76.06 235 PHE B C 1
ATOM 4225 O O . PHE B 1 235 ? 10.328 23.859 13.336 1 76.06 235 PHE B O 1
ATOM 4232 N N . LYS B 1 236 ? 10.969 25.859 12.789 1 75.12 236 LYS B N 1
ATOM 4233 C CA . LYS B 1 236 ? 11.812 25.328 11.727 1 75.12 236 LYS B CA 1
ATOM 4234 C C . LYS B 1 236 ? 13.164 24.875 12.266 1 75.12 236 LYS B C 1
ATOM 4236 O O . LYS B 1 236 ? 13.859 25.641 12.945 1 75.12 236 LYS B O 1
ATOM 4241 N N . ARG B 1 237 ? 13.484 23.625 11.992 1 76.12 237 ARG B N 1
ATOM 4242 C CA . ARG B 1 237 ? 14.781 23.109 12.406 1 76.12 237 ARG B CA 1
ATOM 4243 C C . ARG B 1 237 ? 15.914 23.75 11.609 1 76.12 237 ARG B C 1
ATOM 4245 O O . ARG B 1 237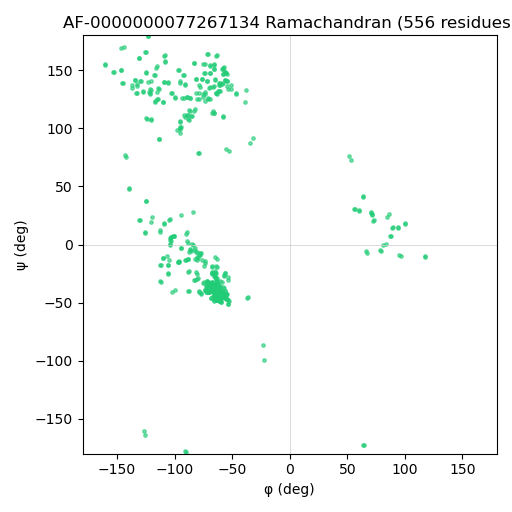 ? 15.82 23.875 10.391 1 76.12 237 ARG B O 1
ATOM 4252 N N . ARG B 1 238 ? 16.953 24.125 12.281 1 74.94 238 ARG B N 1
ATOM 4253 C CA . ARG B 1 238 ? 18.094 24.797 11.664 1 74.94 238 ARG B CA 1
ATOM 4254 C C . ARG B 1 238 ? 19.344 23.938 11.789 1 74.94 238 ARG B C 1
ATOM 4256 O O . ARG B 1 238 ? 19.391 23.016 12.602 1 74.94 238 ARG B O 1
ATOM 4263 N N . GLY B 1 239 ? 20.219 24.109 10.867 1 71.38 239 GLY B N 1
ATOM 4264 C CA . GLY B 1 239 ? 21.547 23.516 10.977 1 71.38 239 GLY B CA 1
ATOM 4265 C C . GLY B 1 239 ? 21.594 22.094 10.453 1 71.38 239 GLY B C 1
ATOM 4266 O O . GLY B 1 239 ? 22.375 21.281 10.945 1 71.38 239 GLY B O 1
ATOM 4267 N N . ASN B 1 240 ? 20.703 21.781 9.547 1 75.31 240 ASN B N 1
ATOM 4268 C CA . ASN B 1 240 ? 20.703 20.438 8.984 1 75.31 240 ASN B CA 1
ATOM 4269 C C . ASN B 1 240 ? 21.953 20.188 8.133 1 75.31 240 ASN B C 1
ATOM 4271 O O . ASN B 1 240 ? 22.219 20.938 7.195 1 75.31 240 ASN B O 1
ATOM 4275 N N . LYS B 1 241 ? 22.812 19.234 8.656 1 78.38 241 LYS B N 1
ATOM 4276 C CA . LYS B 1 241 ? 23.953 18.781 7.859 1 78.38 241 LYS B CA 1
ATOM 4277 C C . LYS B 1 241 ? 23.531 17.719 6.852 1 78.38 241 LYS B C 1
ATOM 4279 O O . LYS B 1 241 ? 22.578 16.969 7.094 1 78.38 241 LYS B O 1
ATOM 4284 N N . HIS B 1 242 ? 24.172 17.859 5.723 1 79.69 242 HIS B N 1
ATOM 4285 C CA . HIS B 1 242 ? 23.906 16.812 4.738 1 79.69 242 HIS B CA 1
ATOM 4286 C C . HIS B 1 242 ? 24.438 15.461 5.211 1 79.69 242 HIS B C 1
ATOM 4288 O O . HIS B 1 242 ? 25.625 15.336 5.52 1 79.69 242 HIS B O 1
ATOM 4294 N N . ILE B 1 243 ? 23.609 14.555 5.473 1 86.62 243 ILE B N 1
ATOM 4295 C CA . ILE B 1 243 ? 23.984 13.203 5.875 1 86.62 243 ILE B CA 1
ATOM 4296 C C . ILE B 1 243 ? 23.281 12.188 4.973 1 86.62 243 ILE B C 1
ATOM 4298 O O . ILE B 1 243 ? 22.125 12.359 4.621 1 86.62 243 ILE B O 1
ATOM 4302 N N . ASP B 1 244 ? 24.078 11.242 4.473 1 89.88 244 ASP B N 1
ATOM 4303 C CA . ASP B 1 244 ? 23.547 10.094 3.75 1 89.88 244 ASP B CA 1
ATOM 4304 C C . ASP B 1 244 ? 23.797 8.797 4.516 1 89.88 244 ASP B C 1
ATOM 4306 O O . ASP B 1 244 ? 24.828 8.141 4.312 1 89.88 244 ASP B O 1
ATOM 4310 N N . PRO B 1 245 ? 22.906 8.508 5.266 1 93.94 245 PRO B N 1
ATOM 4311 C CA . PRO B 1 245 ? 23.141 7.355 6.141 1 93.94 245 PRO B CA 1
ATOM 4312 C C . PRO B 1 245 ? 22.734 6.035 5.5 1 93.94 245 PRO B C 1
ATOM 4314 O O . PRO B 1 245 ? 22.891 4.973 6.105 1 93.94 245 PRO B O 1
ATOM 4317 N N . TYR B 1 246 ? 22.281 6.023 4.324 1 95.06 246 TYR B N 1
ATOM 4318 C CA . TYR B 1 246 ? 21.625 4.859 3.746 1 95.06 246 TYR B CA 1
ATOM 4319 C C . TYR B 1 246 ? 22.641 3.965 3.033 1 95.06 246 TYR B C 1
ATOM 4321 O O . TYR B 1 246 ? 23.531 4.457 2.34 1 95.06 246 TYR B O 1
ATOM 4329 N N . THR B 1 247 ? 22.531 2.637 3.184 1 93.06 247 THR B N 1
ATOM 4330 C CA . THR B 1 247 ? 23.281 1.65 2.424 1 93.06 247 THR B CA 1
ATOM 4331 C C . THR B 1 247 ? 22.781 1.575 0.984 1 93.06 247 THR B C 1
ATOM 4333 O O . THR B 1 247 ? 21.703 2.064 0.675 1 93.06 247 THR B O 1
ATOM 4336 N N . PRO B 1 248 ? 23.562 0.979 0.086 1 92.12 248 PRO B N 1
ATOM 4337 C CA . PRO B 1 248 ? 23.078 0.795 -1.285 1 92.12 248 PRO B CA 1
ATOM 4338 C C . PRO B 1 248 ? 21.75 0.036 -1.351 1 92.12 248 PRO B C 1
ATOM 4340 O O . PRO B 1 248 ? 20.891 0.373 -2.158 1 92.12 248 PRO B O 1
ATOM 4343 N N . GLU B 1 249 ? 21.562 -0.961 -0.55 1 91.5 249 GLU B N 1
ATOM 4344 C CA . GLU B 1 249 ? 20.312 -1.724 -0.511 1 91.5 249 GLU B CA 1
ATOM 4345 C C . GLU B 1 249 ? 19.141 -0.843 -0.09 1 91.5 249 GLU B C 1
ATOM 4347 O O . GLU B 1 249 ? 18.062 -0.908 -0.686 1 91.5 249 GLU B O 1
ATOM 4352 N N . GLU B 1 250 ? 19.406 -0.024 0.931 1 93.5 250 GLU B N 1
ATOM 4353 C CA . GLU B 1 250 ? 18.344 0.866 1.419 1 93.5 250 GLU B CA 1
ATOM 4354 C C . GLU B 1 250 ? 18 1.923 0.378 1 93.5 250 GLU B C 1
ATOM 4356 O O . GLU B 1 250 ? 16.828 2.312 0.255 1 93.5 250 GLU B O 1
ATOM 4361 N N . LYS B 1 251 ? 18.969 2.352 -0.367 1 93.12 251 LYS B N 1
ATOM 4362 C CA . LYS B 1 251 ? 18.703 3.273 -1.468 1 93.12 251 LYS B CA 1
ATOM 4363 C C . LYS B 1 251 ? 17.812 2.621 -2.523 1 93.12 251 LYS B C 1
ATOM 4365 O O . LYS B 1 251 ? 16.922 3.273 -3.088 1 93.12 251 LYS B O 1
ATOM 4370 N N . ASN B 1 252 ? 18.031 1.384 -2.799 1 91.56 252 ASN B N 1
ATOM 4371 C CA . ASN B 1 252 ? 17.156 0.65 -3.703 1 91.56 252 ASN B CA 1
ATOM 4372 C C . ASN B 1 252 ? 15.727 0.576 -3.162 1 91.56 252 ASN B C 1
ATOM 4374 O O . ASN B 1 252 ? 14.766 0.71 -3.918 1 91.56 252 ASN B O 1
ATOM 4378 N N . TYR B 1 253 ? 15.648 0.391 -1.826 1 93.19 253 TYR B N 1
ATOM 4379 C CA . TYR B 1 253 ? 14.328 0.358 -1.208 1 93.19 253 TYR B CA 1
ATOM 4380 C C . TYR B 1 253 ? 13.617 1.7 -1.358 1 93.19 253 TYR B C 1
ATOM 4382 O O . TYR B 1 253 ? 12.43 1.749 -1.669 1 93.19 253 TYR B O 1
ATOM 4390 N N . ILE B 1 254 ? 14.336 2.77 -1.152 1 94.5 254 ILE B N 1
ATOM 4391 C CA . ILE B 1 254 ? 13.781 4.105 -1.337 1 94.5 254 ILE B CA 1
ATOM 4392 C C . ILE B 1 254 ? 13.305 4.27 -2.779 1 94.5 254 ILE B C 1
ATOM 4394 O O . ILE B 1 254 ? 12.211 4.793 -3.021 1 94.5 254 ILE B O 1
ATOM 4398 N N . ASN B 1 255 ? 14.07 3.773 -3.684 1 92.94 255 ASN B N 1
ATOM 4399 C CA . ASN B 1 255 ? 13.719 3.861 -5.098 1 92.94 255 ASN B CA 1
ATOM 4400 C C . ASN B 1 255 ? 12.445 3.086 -5.41 1 92.94 255 ASN B C 1
ATOM 4402 O O . ASN B 1 255 ? 11.602 3.551 -6.184 1 92.94 255 ASN B O 1
ATOM 4406 N N . VAL B 1 256 ? 12.328 1.942 -4.867 1 92.94 256 VAL B N 1
ATOM 4407 C CA . VAL B 1 256 ? 11.133 1.132 -5.098 1 92.94 256 VAL B CA 1
ATOM 4408 C C . VAL B 1 256 ? 9.906 1.854 -4.551 1 92.94 256 VAL B C 1
ATOM 4410 O O . VAL B 1 256 ? 8.891 1.98 -5.242 1 92.94 256 VAL B O 1
ATOM 4413 N N . ALA B 1 257 ? 10.031 2.355 -3.293 1 95 257 ALA B N 1
ATOM 4414 C CA . ALA B 1 257 ? 8.906 3.049 -2.668 1 95 257 ALA B CA 1
ATOM 4415 C C . ALA B 1 257 ? 8.516 4.289 -3.467 1 95 257 ALA B C 1
ATOM 4417 O O . ALA B 1 257 ? 7.332 4.504 -3.752 1 95 257 ALA B O 1
ATOM 4418 N N . THR B 1 258 ? 9.516 5.059 -3.873 1 96.19 258 THR B N 1
ATOM 4419 C CA . THR B 1 258 ? 9.227 6.293 -4.59 1 96.19 258 THR B CA 1
ATOM 4420 C C . THR B 1 258 ? 8.727 5.996 -6 1 96.19 258 THR B C 1
ATOM 4422 O O . THR B 1 258 ? 7.898 6.734 -6.535 1 96.19 258 THR B O 1
ATOM 4425 N N . HIS B 1 259 ? 9.18 4.922 -6.582 1 95.19 259 HIS B N 1
ATOM 4426 C CA . HIS B 1 259 ? 8.688 4.523 -7.898 1 95.19 259 HIS B CA 1
ATOM 4427 C C . HIS B 1 259 ? 7.195 4.23 -7.863 1 95.19 259 HIS B C 1
ATOM 4429 O O . HIS B 1 259 ? 6.441 4.711 -8.711 1 95.19 259 HIS B O 1
ATOM 4435 N N . LYS B 1 260 ? 6.77 3.492 -6.945 1 96.88 260 LYS B N 1
ATOM 4436 C CA . LYS B 1 260 ? 5.355 3.164 -6.816 1 96.88 260 LYS B CA 1
ATOM 4437 C C . LYS B 1 260 ? 4.516 4.422 -6.621 1 96.88 260 LYS B C 1
ATOM 4439 O O . LYS B 1 260 ? 3.469 4.582 -7.25 1 96.88 260 LYS B O 1
ATOM 4444 N N . VAL B 1 261 ? 4.98 5.281 -5.734 1 98.12 261 VAL B N 1
ATOM 4445 C CA . VAL B 1 261 ? 4.262 6.52 -5.449 1 98.12 261 VAL B CA 1
ATOM 4446 C C . VAL B 1 261 ? 4.242 7.402 -6.695 1 98.12 261 VAL B C 1
ATOM 4448 O O . VAL B 1 261 ? 3.195 7.938 -7.07 1 98.12 261 VAL B O 1
ATOM 4451 N N . ASN B 1 262 ? 5.383 7.496 -7.371 1 97.56 262 ASN B N 1
ATOM 4452 C CA . ASN B 1 262 ? 5.461 8.32 -8.57 1 97.56 262 ASN B CA 1
ATOM 4453 C C . ASN B 1 262 ? 4.574 7.773 -9.688 1 97.56 262 ASN B C 1
ATOM 4455 O O . ASN B 1 262 ? 3.947 8.539 -10.422 1 97.56 262 ASN B O 1
ATOM 4459 N N . HIS B 1 263 ? 4.605 6.453 -9.812 1 97.44 263 HIS B N 1
ATOM 4460 C CA . HIS B 1 263 ? 3.709 5.828 -10.773 1 97.44 263 HIS B CA 1
ATOM 4461 C C . HIS B 1 263 ? 2.258 6.211 -10.508 1 97.44 263 HIS B C 1
ATOM 4463 O O . HIS B 1 263 ? 1.532 6.59 -11.43 1 97.44 263 HIS B O 1
ATOM 4469 N N . THR B 1 264 ? 1.838 6.227 -9.281 1 98.44 264 THR B N 1
ATOM 4470 C CA . THR B 1 264 ? 0.484 6.578 -8.867 1 98.44 264 THR B CA 1
ATOM 4471 C C . THR B 1 264 ? 0.213 8.062 -9.109 1 98.44 264 THR B C 1
ATOM 4473 O O . THR B 1 264 ? -0.82 8.43 -9.672 1 98.44 264 THR B O 1
ATOM 4476 N N . LEU B 1 265 ? 1.197 8.914 -8.695 1 98.31 265 LEU B N 1
ATOM 4477 C CA . LEU B 1 265 ? 1.07 10.352 -8.891 1 98.31 265 LEU B CA 1
ATOM 4478 C C . LEU B 1 265 ? 0.884 10.68 -10.367 1 98.31 265 LEU B C 1
ATOM 4480 O O . LEU B 1 265 ? 0.003 11.461 -10.727 1 98.31 265 LEU B O 1
ATOM 4484 N N . GLN B 1 266 ? 1.644 10.031 -11.195 1 97.31 266 GLN B N 1
ATOM 4485 C CA . GLN B 1 266 ? 1.571 10.281 -12.633 1 97.31 266 GLN B CA 1
ATOM 4486 C C . GLN B 1 266 ? 0.201 9.906 -13.188 1 97.31 266 GLN B C 1
ATOM 4488 O O . GLN B 1 266 ? -0.395 10.664 -13.953 1 97.31 266 GLN B O 1
ATOM 4493 N N . MET B 1 267 ? -0.253 8.805 -12.797 1 97.19 267 MET B N 1
ATOM 4494 C CA . MET B 1 267 ? -1.551 8.344 -13.289 1 97.19 267 MET B CA 1
ATOM 4495 C C . MET B 1 267 ? -2.668 9.266 -12.812 1 97.19 267 MET B C 1
ATOM 4497 O O . MET B 1 267 ? -3.697 9.398 -13.477 1 97.19 267 MET B O 1
ATOM 4501 N N . LEU B 1 268 ? -2.475 9.977 -11.711 1 97.12 268 LEU B N 1
ATOM 4502 C CA . LEU B 1 268 ? -3.479 10.867 -11.148 1 97.12 268 LEU B CA 1
ATOM 4503 C C . LEU B 1 268 ? -3.268 12.297 -11.633 1 97.12 268 LEU B C 1
ATOM 4505 O O . LEU B 1 268 ? -3.986 13.211 -11.219 1 97.12 268 LEU B O 1
ATOM 4509 N N . GLY B 1 269 ? -2.215 12.539 -12.422 1 96.31 269 GLY B N 1
ATOM 4510 C CA . GLY B 1 269 ? -2.01 13.828 -13.062 1 96.31 269 GLY B CA 1
ATOM 4511 C C . GLY B 1 269 ? -1.112 14.758 -12.266 1 96.31 269 GLY B C 1
ATOM 4512 O O . GLY B 1 269 ? -1.079 15.969 -12.516 1 96.31 269 GLY B O 1
ATOM 4513 N N . TYR B 1 270 ? -0.394 14.219 -11.281 1 96.81 270 TYR B N 1
ATOM 4514 C CA . TYR B 1 270 ? 0.549 15.016 -10.5 1 96.81 270 TYR B CA 1
ATOM 4515 C C . TYR B 1 270 ? 1.968 14.852 -11.039 1 96.81 270 TYR B C 1
ATOM 4517 O O . TYR B 1 270 ? 2.307 13.812 -11.602 1 96.81 270 TYR B O 1
ATOM 4525 N N . PRO B 1 271 ? 2.838 15.898 -10.891 1 95.88 271 PRO B N 1
ATOM 4526 C CA . PRO B 1 271 ? 4.262 15.688 -11.172 1 95.88 271 PRO B CA 1
ATOM 4527 C C . PRO B 1 271 ? 4.918 14.711 -10.195 1 95.88 271 PRO B C 1
ATOM 4529 O O . PRO B 1 271 ? 4.41 14.5 -9.094 1 95.88 271 PRO B O 1
ATOM 4532 N N . PRO B 1 272 ? 5.953 14.078 -10.609 1 95.81 272 PRO B N 1
ATOM 4533 C CA . PRO B 1 272 ? 6.652 13.172 -9.695 1 95.81 272 PRO B CA 1
ATOM 4534 C C . PRO B 1 272 ? 7.246 13.891 -8.492 1 95.81 272 PRO B C 1
ATOM 4536 O O . PRO B 1 272 ? 7.336 15.117 -8.484 1 95.81 272 PRO B O 1
ATOM 4539 N N . LEU B 1 273 ? 7.57 13.086 -7.477 1 94.75 273 LEU B N 1
ATOM 4540 C CA . LEU B 1 273 ? 8.258 13.625 -6.309 1 94.75 273 LEU B CA 1
ATOM 4541 C C . LEU B 1 273 ? 9.531 14.359 -6.723 1 94.75 273 LEU B C 1
ATOM 4543 O O . LEU B 1 273 ? 10.25 13.906 -7.621 1 94.75 273 LEU B O 1
ATOM 4547 N N . PRO B 1 274 ? 9.781 15.461 -6.059 1 87.06 274 PRO B N 1
ATOM 4548 C CA . PRO B 1 274 ? 11.078 16.094 -6.301 1 87.06 274 PRO B CA 1
ATOM 4549 C C . PRO B 1 274 ? 12.258 15.227 -5.879 1 87.06 274 PRO B C 1
ATOM 4551 O O . PRO B 1 274 ? 12.172 14.508 -4.875 1 87.06 274 PRO B O 1
ATOM 4554 N N . THR B 1 275 ? 13.25 15.062 -6.809 1 75.56 275 THR B N 1
ATOM 4555 C CA . THR B 1 275 ? 14.398 14.195 -6.562 1 75.56 275 THR B CA 1
ATOM 4556 C C . THR B 1 275 ? 15.406 14.883 -5.645 1 75.56 275 THR B C 1
ATOM 4558 O O . THR B 1 275 ? 15.484 16.109 -5.605 1 75.56 275 THR B O 1
ATOM 4561 N N . TYR B 1 276 ? 15.875 14.094 -4.695 1 65 276 TYR B N 1
ATOM 4562 C CA . TYR B 1 276 ? 17 14.609 -3.91 1 65 276 TYR B CA 1
ATOM 4563 C C . TYR B 1 276 ? 18.328 14.055 -4.426 1 65 276 TYR B C 1
ATOM 4565 O O . TYR B 1 276 ? 18.547 12.844 -4.398 1 65 276 TYR B O 1
ATOM 4573 N N . PRO B 1 277 ? 19 14.867 -5.23 1 56.44 277 PRO B N 1
ATOM 4574 C CA . PRO B 1 277 ? 20.234 14.422 -5.879 1 56.44 277 PRO B CA 1
ATOM 4575 C C . PRO B 1 277 ? 21.078 13.508 -4.988 1 56.44 277 PRO B C 1
ATOM 4577 O O . PRO B 1 277 ? 21.719 12.578 -5.48 1 56.44 277 PRO B O 1
ATOM 4580 N N . ASP B 1 278 ? 21.25 13.844 -3.797 1 50.44 278 ASP B N 1
ATOM 4581 C CA . ASP B 1 278 ? 22.266 13.148 -3.016 1 50.44 278 ASP B CA 1
ATOM 4582 C C . ASP B 1 278 ? 21.797 11.75 -2.633 1 50.44 278 ASP B C 1
ATOM 4584 O O . ASP B 1 278 ? 22.578 10.953 -2.1 1 50.44 278 ASP B O 1
ATOM 4588 N N . VAL B 1 279 ? 20.578 11.461 -2.68 1 48.06 279 VAL B N 1
ATOM 4589 C CA . VAL B 1 279 ? 20.125 10.141 -2.248 1 48.06 279 VAL B CA 1
ATOM 4590 C C . VAL B 1 279 ? 19.75 9.305 -3.465 1 48.06 279 VAL B C 1
ATOM 4592 O O . VAL B 1 279 ? 19.328 8.148 -3.324 1 48.06 279 VAL B O 1
ATOM 4595 N N . MET B 1 280 ? 19.672 9.867 -4.672 1 44.97 280 MET B N 1
ATOM 4596 C CA . MET B 1 280 ? 19.406 8.984 -5.801 1 44.97 280 MET B CA 1
ATOM 4597 C C . MET B 1 280 ? 20.688 8.328 -6.305 1 44.97 280 MET B C 1
ATOM 4599 O O . MET B 1 280 ? 21.766 8.891 -6.176 1 44.97 280 MET B O 1
#

Foldseek 3Di:
DQPQCQVNFFAFDPVWPQKDQQPCVPDPPDPSNPQIAGWTAQAAEAEEEEQPQLCVLLLQVLLCLFASAAAEEPPQDVVVCVQRRVNRPPDPRRRTHNYYYDNQAPDDLVCCLPPVCRNCVPVNLAHHYEYEYEQLQVSLVQVVQCVVVVALQGGDDLVVLQDPVSVVVLVSSLSSRLCRLCCNLPPHPHHYDYDYSVVCVVPVLVSVVVVCVVSVTDTDVSSSVVCVVVSQGDRHHPDDDDDDSDDPVSLVVSVVSQVVSQVSCVVVPHHGHDDDVVSD/DQPACQVNFFAFDPVWPQKDQQPCVDDPPDPSNPAIAGWTAQAAEAEEEEQPQLCVLLLQVLLCLFASAAAEEPVQDVVVCVQRRVNRPPDHRRRTHNYYYDNQAPDDLVCLLPPVCRNCVPVNLAHHYEYEYEQLQVSLVQVVQCVVVVALQGGDDLVVLQDPVSVVVLVSSLSSRLCRLCCNLPPHPHHYDYDYSVVCVVPVLVSVVVVCVVSVTDTDPSSSVVCVVVSQRDRHHPDDDDDDSDDPVSLVVSVVSQVVSQVSCVVVPHHGHDDDVVSD

Radius of gyration: 28.32 Å; Cα contacts (8 Å, |Δi|>4): 946; chains: 2; bounding box: 52×98×58 Å

Solvent-accessible surface area (backbone atoms only — not comparable to full-atom values): 30996 Å² total; per-residue (Å²): 128,78,73,75,16,83,91,68,75,49,48,49,33,87,86,55,82,57,70,42,52,88,36,60,84,51,61,91,86,44,86,48,44,78,48,55,30,30,39,26,44,81,33,70,58,27,33,37,36,30,56,69,61,34,51,61,69,56,51,48,50,51,51,23,59,39,67,26,36,25,37,29,28,77,78,47,50,63,68,49,31,75,70,64,41,69,23,32,69,44,66,77,80,70,18,32,28,53,34,33,36,39,64,72,51,94,64,54,70,61,44,38,47,35,25,43,61,60,44,53,69,74,56,62,42,63,42,34,28,40,37,38,47,40,56,62,78,56,21,50,52,44,33,48,27,27,70,75,51,72,30,86,52,43,74,69,66,72,69,57,52,73,34,70,63,42,57,55,47,46,26,35,48,50,34,48,46,44,50,55,54,49,46,53,75,44,45,39,76,32,63,71,45,82,40,47,38,68,51,36,72,74,36,47,69,65,45,47,53,55,50,27,60,75,70,70,44,76,84,41,65,70,35,45,57,45,39,71,78,55,73,65,68,91,71,58,63,70,84,80,73,94,75,80,68,67,51,75,69,52,38,52,50,51,48,48,46,48,44,25,51,30,50,51,31,45,77,72,73,40,77,61,74,75,81,55,74,89,65,105,130,80,73,72,14,81,93,68,76,48,46,47,33,87,85,55,83,58,70,44,51,88,37,60,82,50,61,89,86,43,86,49,44,77,46,57,29,28,39,28,43,79,33,67,62,26,35,35,35,31,56,67,60,35,51,60,71,52,50,49,49,51,51,22,58,38,66,25,36,24,38,29,30,77,79,46,50,64,68,47,31,75,70,64,40,69,22,31,69,43,68,77,81,69,17,32,30,55,33,34,36,39,63,72,51,91,63,52,70,61,45,38,45,34,24,43,59,60,42,52,69,76,53,63,42,63,41,35,27,41,39,38,45,40,58,61,77,56,19,51,55,44,32,48,26,28,69,74,52,71,29,87,53,42,73,70,67,72,70,58,51,72,35,68,63,44,56,56,48,46,26,34,50,50,35,48,44,43,49,55,52,50,45,54,76,44,44,39,75,33,63,70,46,81,40,47,37,68,51,35,72,76,36,46,69,65,45,47,53,54,50,27,61,74,69,69,44,77,83,42,65,70,35,45,57,46,40,72,76,54,73,64,70,93,69,60,62,70,85,83,70,94,75,79,69,66,49,74,67,53,40,50,50,52,48,48,48,49,43,25,51,30,50,51,30,45,76,72,71,40,77,60,75,78,81,55,75,87,70,104

Organism: Petrolisthes cinctipes (NCBI:txid88211)